Protein AF-A0A9Q4NT47-F1 (afdb_monomer)

InterPro domains:
  IPR013783 Immunoglobulin-like fold [G3DSA:2.60.40.10] (252-330)
  IPR053180 Calcium-binding acidic-repeat protein [PTHR37467] (27-105)
  IPR059100 Bacterial TSP3 repeat [PF18884] (40-61)
  IPR059100 Bacterial TSP3 repeat [PF18884] (62-75)
  IPR059100 Bacterial TSP3 repeat [PF18884] (92-105)
  IPR059100 Bacterial TSP3 repeat [PF18884] (122-141)
  IPR059100 Bacterial TSP3 repeat [PF18884] (144-165)
  IPR059100 Bacterial TSP3 repeat [PF18884] (166-179)
  IPR059100 Bacterial TSP3 repeat [PF18884] (196-209)
  IPR059100 Bacterial TSP3 repeat [PF18884] (226-247)

Foldseek 3Di:
DDKDWDWDWDADPVRDIDTDTDIDDDDDPDDPPDDPPQDQACPLQDGPVRCVVLVADSNAQQRCPLQRGPNCQVQLVLFPPPSHHARSNDQQRCPLPRGQNCQQCPADPVRHDDHAGSNAQQRCPLPRGPSVCVVLVARSNDQQRCPLQHGPVRCVVLVARSNDQQRCPLQRGPNCQVQLVLFPPPSHHARSNDQQRLPLQHGQSCQSQPAAPVRHDDHAGSQAQQRCQLQAGCSRCVVVVHRSNDRDPDPPQDPDWWAWDAAAWQDQKTKTFDNHAQWKKWKQFPPRDIDIDGQHRSRIDMDTDPPPGTQDFQTWIWMGTPSGHIDIHTHHFDVVVLVVVCVVPVVVVVLPPPPPPPDPDPPPPCPVVVVVVSVVSVVVSQVVCVVVVNDDPVVVVVVVVVVVVVVVVPPDDPDDPDPPPVPVVVVVVVVVSVVVRDDDDDDDDQFAPWDADPVGDTDRDDPDDDDDDDDDDDDDDDDDDDDDD

Radius of gyration: 39.23 Å; Cα contacts (8 Å, |Δi|>4): 744; chains: 1; bounding box: 94×110×92 Å

Mean predicted aligned error: 20.28 Å

Structure (mmCIF, N/CA/C/O backbone):
data_AF-A0A9Q4NT47-F1
#
_entry.id   AF-A0A9Q4NT47-F1
#
loop_
_atom_site.group_PDB
_atom_site.id
_atom_site.type_symbol
_atom_site.label_atom_id
_atom_site.label_alt_id
_atom_site.label_comp_id
_atom_site.label_asym_id
_atom_site.label_entity_id
_atom_site.label_seq_id
_atom_site.pdbx_PDB_ins_code
_atom_site.Cartn_x
_atom_site.Cartn_y
_atom_site.Cartn_z
_atom_site.occupancy
_atom_site.B_iso_or_equiv
_atom_site.auth_seq_id
_atom_site.auth_comp_id
_atom_site.auth_asym_id
_atom_site.auth_atom_id
_atom_site.pdbx_PDB_model_num
ATOM 1 N N . GLY A 1 1 ? 31.609 18.457 -28.559 1.00 58.25 1 GLY A N 1
ATOM 2 C CA . GLY A 1 1 ? 30.985 19.735 -28.958 1.00 58.25 1 GLY A CA 1
ATOM 3 C C . GLY A 1 1 ? 31.671 20.943 -28.345 1.00 58.25 1 GLY A C 1
ATOM 4 O O . GLY A 1 1 ? 31.365 22.064 -28.744 1.00 58.25 1 GLY A O 1
ATOM 5 N N . ASP A 1 2 ? 32.593 20.735 -27.404 1.00 60.47 2 ASP A N 1
ATOM 6 C CA . ASP A 1 2 ? 33.252 21.826 -26.700 1.00 60.47 2 ASP A CA 1
ATOM 7 C C . ASP A 1 2 ? 34.264 22.527 -27.604 1.00 60.47 2 ASP A C 1
ATOM 9 O O . ASP A 1 2 ? 35.017 21.897 -28.353 1.00 60.47 2 ASP A O 1
ATOM 13 N N . LYS A 1 3 ? 34.256 23.859 -27.556 1.00 70.69 3 LYS A N 1
ATOM 14 C CA . LYS A 1 3 ? 35.175 24.709 -28.314 1.00 70.69 3 LYS A CA 1
ATOM 15 C C . LYS A 1 3 ? 36.234 25.245 -27.369 1.00 70.69 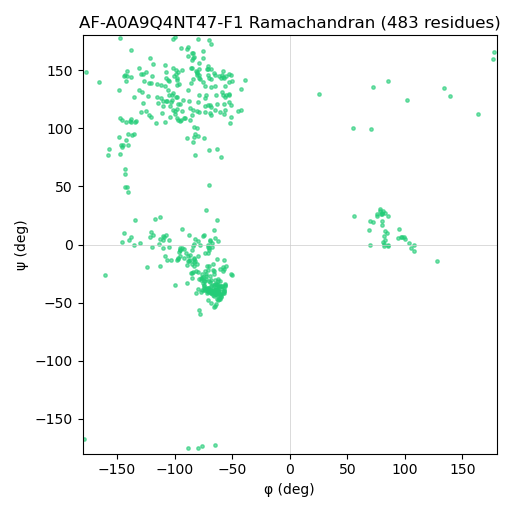3 LYS A C 1
ATOM 17 O O . LYS A 1 3 ? 35.914 25.964 -26.426 1.00 70.69 3 LYS A O 1
ATOM 22 N N . ILE A 1 4 ? 37.488 24.919 -27.647 1.00 76.88 4 ILE A N 1
ATOM 23 C CA . ILE A 1 4 ? 38.639 25.410 -26.895 1.00 76.88 4 ILE A CA 1
ATOM 24 C C . ILE A 1 4 ? 39.342 26.446 -27.765 1.00 76.88 4 ILE A C 1
ATOM 26 O O . ILE A 1 4 ? 39.732 26.163 -28.897 1.00 76.88 4 ILE A O 1
ATOM 30 N N . THR A 1 5 ? 39.504 27.656 -27.241 1.00 74.94 5 THR A N 1
ATOM 31 C CA . THR A 1 5 ? 40.255 28.714 -27.919 1.00 74.94 5 THR A CA 1
ATOM 32 C C . THR A 1 5 ? 41.674 28.740 -27.377 1.00 74.94 5 THR A C 1
ATOM 34 O O . THR A 1 5 ? 41.875 28.927 -26.177 1.00 74.94 5 THR A O 1
ATOM 37 N N . VAL A 1 6 ? 42.655 28.546 -28.257 1.00 79.94 6 VAL A N 1
ATOM 38 C CA . VAL A 1 6 ? 44.076 28.553 -27.902 1.00 79.94 6 VAL A CA 1
ATOM 39 C C . VAL A 1 6 ? 44.754 29.745 -28.584 1.00 79.94 6 VAL A C 1
ATOM 41 O O . VAL A 1 6 ? 44.715 29.828 -29.815 1.00 79.94 6 VAL A O 1
ATOM 44 N N . PRO A 1 7 ? 45.384 30.660 -27.829 1.00 80.12 7 PRO A N 1
ATOM 45 C CA . PRO A 1 7 ? 46.147 31.755 -28.414 1.00 80.12 7 PRO A CA 1
ATOM 46 C C . PRO A 1 7 ? 47.462 31.228 -29.001 1.00 80.12 7 PRO A C 1
ATOM 48 O O . PRO A 1 7 ? 48.228 30.542 -28.320 1.00 80.12 7 PRO A O 1
ATOM 51 N N . VAL A 1 8 ? 47.741 31.563 -30.261 1.00 83.81 8 VAL A N 1
ATOM 52 C CA . VAL A 1 8 ? 48.961 31.166 -30.977 1.00 83.81 8 VAL A CA 1
ATOM 53 C C . VAL A 1 8 ? 49.700 32.406 -31.475 1.00 83.81 8 VAL A C 1
ATOM 55 O O . VAL A 1 8 ? 49.129 33.247 -32.164 1.00 83.81 8 VAL A O 1
ATOM 58 N N . GLU A 1 9 ? 50.993 32.508 -31.160 1.00 85.38 9 GLU A N 1
ATOM 59 C CA . GLU A 1 9 ? 51.861 33.584 -31.651 1.00 85.38 9 GLU A CA 1
ATOM 60 C C . GLU A 1 9 ? 52.425 33.221 -33.037 1.00 85.38 9 GLU A C 1
ATOM 62 O O . GLU A 1 9 ? 53.247 32.312 -33.180 1.00 85.38 9 GLU A O 1
ATOM 67 N N . VAL A 1 10 ? 52.002 33.938 -34.075 1.00 84.69 10 VAL A N 1
ATOM 68 C CA . VAL A 1 10 ? 52.492 33.794 -35.450 1.00 84.69 10 VAL A CA 1
ATOM 69 C C . VAL A 1 10 ? 53.638 34.773 -35.673 1.00 84.69 10 VAL A C 1
ATOM 71 O O . VAL A 1 10 ? 53.476 35.976 -35.495 1.00 84.69 10 VAL A O 1
ATOM 74 N N . THR A 1 11 ? 54.802 34.272 -36.093 1.00 87.50 11 THR A N 1
ATOM 75 C CA . THR A 1 11 ? 55.945 35.116 -36.481 1.00 87.50 11 THR A CA 1
ATOM 76 C C . THR A 1 11 ? 56.058 35.183 -38.003 1.00 87.50 11 THR A C 1
ATOM 78 O O . THR A 1 11 ? 56.198 34.152 -38.663 1.00 87.50 11 THR A O 1
ATOM 81 N N . TYR A 1 12 ? 56.027 36.388 -38.563 1.00 87.69 12 TYR A N 1
ATOM 82 C CA . TYR A 1 12 ? 56.151 36.633 -39.997 1.00 87.69 12 TYR A CA 1
ATOM 83 C C . TYR A 1 12 ? 57.622 36.663 -40.451 1.00 87.69 12 TYR A C 1
ATOM 85 O O . TYR A 1 12 ? 58.525 36.867 -39.635 1.00 87.69 12 TYR A O 1
ATOM 93 N N . PRO A 1 13 ? 57.903 36.493 -41.759 1.00 82.75 13 PRO A N 1
ATOM 94 C CA . PRO A 1 13 ? 59.273 36.469 -42.283 1.00 82.75 13 PRO A CA 1
ATOM 95 C C . PRO A 1 13 ? 60.085 37.751 -42.042 1.00 82.75 13 PRO A C 1
ATOM 97 O O . PRO A 1 13 ? 61.312 37.711 -42.083 1.00 82.75 13 PRO A O 1
ATOM 100 N N . ASP A 1 14 ? 59.419 38.882 -41.799 1.00 87.38 14 ASP A N 1
ATOM 101 C CA . ASP A 1 14 ? 60.052 40.158 -41.443 1.00 87.38 14 ASP A CA 1
ATOM 102 C C . ASP A 1 14 ? 60.380 40.281 -39.940 1.00 87.38 14 ASP A C 1
ATOM 104 O O . ASP A 1 14 ? 60.937 41.289 -39.505 1.00 87.38 14 ASP A O 1
ATOM 108 N N . GLY A 1 15 ? 60.071 39.244 -39.155 1.00 80.44 15 GLY A N 1
ATOM 109 C CA . GLY A 1 15 ? 60.302 39.169 -37.716 1.00 80.44 15 GLY A CA 1
ATOM 110 C C . GLY A 1 15 ? 59.194 39.782 -36.861 1.00 80.44 15 GLY A C 1
ATOM 111 O O . GLY A 1 15 ? 59.309 39.751 -35.634 1.00 80.44 15 GLY A O 1
ATOM 112 N N . SER A 1 16 ? 58.132 40.328 -37.461 1.00 84.50 16 SER A N 1
ATOM 113 C CA . SER A 1 16 ? 56.957 40.784 -36.715 1.00 84.50 16 SER A CA 1
ATOM 114 C C . SER A 1 16 ? 56.162 39.598 -36.156 1.00 84.50 16 SER A C 1
ATOM 116 O O . SER A 1 16 ? 56.195 38.497 -36.705 1.00 84.50 16 SER A O 1
ATOM 118 N N . LYS A 1 17 ? 55.482 39.808 -35.026 1.00 87.88 17 LYS A N 1
ATOM 119 C CA . LYS A 1 17 ? 54.726 38.777 -34.307 1.00 87.88 17 LYS A CA 1
ATOM 120 C C . LYS A 1 17 ? 53.300 39.237 -34.066 1.00 87.88 17 LYS A C 1
ATOM 122 O O . LYS A 1 17 ? 53.099 40.405 -33.738 1.00 87.88 17 LYS A O 1
ATOM 127 N N . ASP A 1 18 ? 52.350 38.323 -34.197 1.00 86.88 18 ASP A N 1
ATOM 128 C CA . ASP A 1 18 ? 50.934 38.573 -33.941 1.00 86.88 18 ASP A CA 1
ATOM 129 C C . ASP A 1 18 ? 50.310 37.406 -33.173 1.00 86.88 18 ASP A C 1
ATOM 131 O O . ASP A 1 18 ? 50.683 36.256 -33.395 1.00 86.88 18 ASP A O 1
ATOM 135 N N . ASN A 1 19 ? 49.380 37.694 -32.267 1.00 82.88 19 ASN A N 1
ATOM 136 C CA . ASN A 1 19 ? 48.700 36.669 -31.477 1.00 82.88 19 ASN A CA 1
ATOM 137 C C . ASN A 1 19 ? 47.318 36.423 -32.068 1.00 82.88 19 ASN A C 1
ATOM 139 O O . ASN A 1 19 ? 46.469 37.312 -32.067 1.00 82.88 19 ASN A O 1
ATOM 143 N N . VAL A 1 20 ? 47.104 35.207 -32.562 1.00 82.25 20 VAL A N 1
ATOM 144 C CA . VAL A 1 20 ? 45.854 34.793 -33.192 1.00 82.25 20 VAL A CA 1
ATOM 145 C C . VAL A 1 20 ? 45.207 33.711 -32.345 1.00 82.25 20 VAL A C 1
ATOM 147 O O . VAL A 1 20 ? 45.820 32.688 -32.044 1.00 82.25 20 VAL A O 1
ATOM 150 N N . ASP A 1 21 ? 43.949 33.932 -31.988 1.00 82.31 21 ASP A N 1
ATOM 151 C CA . ASP A 1 21 ? 43.139 32.950 -31.283 1.00 82.31 21 ASP A CA 1
ATOM 152 C C . ASP A 1 21 ? 42.633 31.897 -32.271 1.00 82.31 21 ASP A C 1
ATOM 154 O O . ASP A 1 21 ? 41.848 32.188 -33.178 1.00 82.31 21 ASP A O 1
ATOM 158 N N . VAL A 1 22 ? 43.094 30.658 -32.104 1.00 77.94 22 VAL A N 1
ATOM 159 C CA . VAL A 1 22 ? 42.648 29.517 -32.904 1.00 77.94 22 VAL A CA 1
ATOM 160 C C . VAL A 1 22 ? 41.589 28.766 -32.112 1.00 77.94 22 VAL A C 1
ATOM 162 O O . VAL A 1 22 ? 41.858 28.220 -31.042 1.00 77.94 22 VAL A O 1
ATOM 165 N N . THR A 1 23 ? 40.367 28.729 -32.638 1.00 73.31 23 THR A N 1
ATOM 166 C CA . THR A 1 23 ? 39.289 27.924 -32.061 1.00 73.31 23 THR A CA 1
ATOM 167 C C . THR A 1 23 ? 39.390 26.491 -32.569 1.00 73.31 23 THR A C 1
ATOM 169 O O . THR A 1 23 ? 39.205 26.230 -33.758 1.00 73.31 23 THR A O 1
ATOM 172 N N . VAL A 1 24 ? 39.651 25.558 -31.659 1.00 73.38 24 VAL A N 1
ATOM 173 C CA . VAL A 1 24 ? 39.616 24.117 -31.905 1.00 73.38 24 VAL A CA 1
ATOM 174 C C . VAL A 1 24 ? 38.275 23.590 -31.412 1.00 73.38 24 VAL A C 1
ATOM 176 O O . VAL A 1 24 ? 37.884 23.836 -30.272 1.00 73.38 24 VAL A O 1
ATOM 179 N N . THR A 1 25 ? 37.552 22.883 -32.274 1.00 71.19 25 THR A N 1
ATOM 180 C CA . THR A 1 25 ? 36.321 22.191 -31.876 1.00 71.19 25 THR A CA 1
ATOM 181 C C . THR A 1 25 ? 36.682 20.749 -31.554 1.00 71.19 25 THR A C 1
ATOM 183 O O . THR A 1 25 ? 37.231 20.058 -32.408 1.00 71.19 25 THR A O 1
ATOM 186 N N . VAL A 1 26 ? 36.406 20.308 -30.327 1.00 68.31 26 VAL A N 1
ATOM 187 C CA . VAL A 1 26 ? 36.518 18.898 -29.947 1.00 68.31 26 VAL A CA 1
ATOM 188 C C . VAL A 1 26 ? 35.220 18.224 -30.371 1.00 68.31 26 VAL A C 1
ATOM 190 O O . VAL A 1 26 ? 34.163 18.395 -29.747 1.00 68.31 26 VAL A O 1
ATOM 193 N N . GLU A 1 27 ? 35.270 17.517 -31.492 1.00 62.72 27 GLU A N 1
ATOM 194 C CA . GLU A 1 27 ? 34.188 16.623 -31.894 1.00 62.72 27 GLU A CA 1
ATOM 195 C C . GLU A 1 27 ? 34.180 15.408 -30.953 1.00 62.72 27 GLU A C 1
ATOM 197 O O . GLU A 1 27 ? 35.232 15.007 -30.449 1.00 62.72 27 GLU A O 1
ATOM 202 N N . LYS A 1 28 ? 32.988 14.861 -30.647 1.00 61.75 28 LYS A N 1
ATOM 203 C CA . LYS A 1 28 ? 32.903 13.547 -29.981 1.00 61.75 28 LYS A CA 1
ATOM 204 C C . LYS A 1 28 ? 33.732 12.565 -30.825 1.00 61.75 28 LYS A C 1
ATOM 206 O O . LYS A 1 28 ? 33.767 12.776 -32.039 1.00 61.75 28 LYS A O 1
ATOM 211 N N . PRO A 1 29 ? 34.402 11.554 -30.239 1.00 51.38 29 PRO A N 1
ATOM 212 C CA . PRO A 1 29 ? 35.061 10.537 -31.046 1.00 51.38 29 PRO A CA 1
ATOM 213 C C . PRO A 1 29 ? 34.036 10.014 -32.047 1.00 51.38 29 PRO A C 1
ATOM 215 O O . PRO A 1 29 ? 33.030 9.421 -31.672 1.00 51.38 29 PRO A O 1
ATOM 218 N N . VAL A 1 30 ? 34.247 10.354 -33.315 1.00 50.94 30 VAL A N 1
ATOM 219 C CA . VAL A 1 30 ? 33.563 9.688 -34.406 1.00 50.94 30 VAL A CA 1
ATOM 220 C C . VAL A 1 30 ? 34.174 8.303 -34.378 1.00 50.94 30 VAL A C 1
ATOM 222 O O . VAL A 1 30 ? 35.401 8.180 -34.489 1.00 50.94 30 VAL A O 1
ATOM 225 N N . THR A 1 31 ? 33.342 7.293 -34.146 1.00 54.16 31 THR A N 1
ATOM 226 C CA . THR A 1 31 ? 33.699 5.912 -34.449 1.00 54.16 31 THR A CA 1
ATOM 227 C C . THR A 1 31 ? 34.395 5.903 -35.815 1.00 54.16 31 THR A C 1
ATOM 229 O O . THR A 1 31 ? 33.984 6.646 -36.722 1.00 54.16 31 THR A O 1
ATOM 232 N N . PRO A 1 32 ? 35.533 5.198 -35.957 1.00 51.28 32 PRO A N 1
ATOM 233 C CA . PRO A 1 32 ? 36.212 5.119 -37.242 1.00 51.28 32 PRO A CA 1
ATOM 234 C C . PRO A 1 32 ? 35.197 4.696 -38.316 1.00 51.28 32 PRO A C 1
ATOM 236 O O . PRO A 1 32 ? 34.259 3.965 -38.008 1.00 51.28 32 PRO A O 1
ATOM 239 N N . PRO A 1 33 ? 35.323 5.195 -39.558 1.00 47.72 33 PRO A N 1
ATOM 240 C CA . PRO A 1 33 ? 34.386 4.849 -40.616 1.00 47.72 33 PRO A CA 1
ATOM 241 C C . PRO A 1 33 ? 34.356 3.327 -40.754 1.00 47.72 33 PRO A C 1
ATOM 243 O O . PRO A 1 33 ? 35.387 2.747 -41.090 1.00 47.72 33 PRO A O 1
ATOM 246 N N . VAL A 1 34 ? 33.190 2.737 -40.465 1.00 48.22 34 VAL A N 1
ATOM 247 C CA . VAL A 1 34 ? 32.900 1.299 -40.543 1.00 48.22 34 VAL A CA 1
ATOM 248 C C . VAL A 1 34 ? 33.527 0.747 -41.818 1.00 48.22 34 VAL A C 1
ATOM 250 O O . VAL A 1 34 ? 33.197 1.185 -42.931 1.00 48.22 34 VAL A O 1
ATOM 253 N N . GLU A 1 35 ? 34.500 -0.153 -41.665 1.00 49.06 35 GLU A N 1
ATOM 254 C CA . GLU A 1 35 ? 34.997 -0.896 -42.811 1.00 49.06 35 GLU A CA 1
ATOM 255 C C . GLU A 1 35 ? 33.833 -1.773 -43.309 1.00 49.06 35 GLU A C 1
ATOM 257 O O . GLU A 1 35 ? 33.120 -2.362 -42.507 1.00 49.06 35 GLU A O 1
ATOM 262 N N . PRO A 1 36 ? 33.574 -1.877 -44.624 1.00 53.31 36 PRO A N 1
ATOM 263 C CA . PRO A 1 36 ? 32.365 -2.521 -45.155 1.00 53.31 36 PRO A CA 1
ATOM 264 C C . PRO A 1 36 ? 32.352 -4.065 -45.028 1.00 53.31 36 PRO A C 1
ATOM 266 O O . PRO A 1 36 ? 31.783 -4.738 -45.885 1.00 53.31 36 PRO A O 1
ATOM 269 N N . ASN A 1 37 ? 33.012 -4.623 -44.010 1.00 55.97 37 ASN A N 1
ATOM 270 C CA . ASN A 1 37 ? 33.208 -6.051 -43.765 1.00 55.97 37 ASN A CA 1
ATOM 271 C C . ASN A 1 37 ? 33.034 -6.467 -42.293 1.00 55.97 37 ASN A C 1
ATOM 273 O O . ASN A 1 37 ? 33.308 -7.634 -41.999 1.00 55.97 37 ASN A O 1
ATOM 277 N N . ASP A 1 38 ? 32.604 -5.580 -41.395 1.00 71.75 38 ASP A N 1
ATOM 278 C CA . ASP A 1 38 ? 32.327 -5.992 -40.020 1.00 71.75 38 ASP A CA 1
ATOM 279 C C . ASP A 1 38 ? 31.087 -6.891 -40.043 1.00 71.75 38 ASP A C 1
ATOM 281 O O . ASP A 1 38 ? 30.012 -6.513 -40.513 1.00 71.75 38 ASP A O 1
ATOM 285 N N . LYS A 1 39 ? 31.313 -8.165 -39.721 1.00 89.94 39 LYS A N 1
ATOM 286 C CA . LYS A 1 39 ? 30.289 -9.202 -39.749 1.00 89.94 39 LYS A CA 1
ATOM 287 C C . LYS A 1 39 ? 29.378 -8.954 -38.553 1.00 89.94 39 LYS A C 1
ATOM 289 O O . LYS A 1 39 ? 29.886 -8.845 -37.452 1.00 89.94 39 LYS A O 1
ATOM 294 N N . ASP A 1 40 ? 28.091 -8.854 -38.827 1.00 94.12 40 ASP A N 1
ATOM 295 C CA . ASP A 1 40 ? 26.990 -8.804 -37.870 1.00 94.12 40 ASP A CA 1
ATOM 296 C C . ASP A 1 40 ? 26.123 -10.014 -38.239 1.00 94.12 40 ASP A C 1
ATOM 298 O O . ASP A 1 40 ? 25.640 -10.141 -39.377 1.00 94.12 40 ASP A O 1
ATOM 302 N N . SER A 1 41 ? 26.137 -11.017 -37.374 1.00 95.38 41 SER A N 1
ATOM 303 C CA . SER A 1 41 ? 25.703 -12.372 -37.710 1.00 95.38 41 SER A CA 1
ATOM 304 C C . SER A 1 41 ? 24.222 -12.619 -37.479 1.00 95.38 41 SER A C 1
ATOM 306 O O . SER A 1 41 ? 23.631 -13.409 -38.227 1.00 95.38 41 SER A O 1
ATOM 308 N N . ASP A 1 42 ? 23.633 -11.981 -36.479 1.00 95.81 42 ASP A N 1
ATOM 309 C CA . ASP A 1 42 ? 22.216 -12.057 -36.125 1.00 95.81 42 ASP A CA 1
ATOM 310 C C . ASP A 1 42 ? 21.428 -10.794 -36.494 1.00 95.81 42 ASP A C 1
ATOM 312 O O . ASP A 1 42 ? 20.205 -10.883 -36.646 1.00 95.81 42 ASP A O 1
ATOM 316 N N . GLY A 1 43 ? 22.102 -9.691 -36.817 1.00 95.12 43 GLY A N 1
ATOM 317 C CA . GLY A 1 43 ? 21.499 -8.499 -37.396 1.00 95.12 43 GLY A CA 1
ATOM 318 C C . GLY A 1 43 ? 20.866 -7.570 -36.370 1.00 95.12 43 GLY A C 1
ATOM 319 O O . GLY A 1 43 ? 19.895 -6.894 -36.729 1.00 95.12 43 GLY A O 1
ATOM 320 N N . ASP A 1 44 ? 21.345 -7.575 -35.129 1.00 94.12 44 ASP A N 1
ATOM 321 C CA . ASP A 1 44 ? 20.831 -6.748 -34.033 1.00 94.12 44 ASP A CA 1
ATOM 322 C C . ASP A 1 44 ? 21.404 -5.316 -34.027 1.00 94.12 44 ASP A C 1
ATOM 324 O O . ASP A 1 44 ? 20.857 -4.418 -33.394 1.00 94.12 44 ASP A O 1
ATOM 328 N N . GLY A 1 45 ? 22.451 -5.068 -34.820 1.00 93.88 45 GLY A N 1
ATOM 329 C CA . GLY A 1 45 ? 23.107 -3.769 -34.935 1.00 93.88 45 GLY A CA 1
ATOM 330 C C . GLY A 1 45 ? 24.463 -3.670 -34.236 1.00 93.88 45 GLY A C 1
ATOM 331 O O . GLY A 1 45 ? 25.117 -2.632 -34.393 1.00 93.88 45 GLY A O 1
ATOM 332 N N . LEU A 1 46 ? 24.911 -4.720 -33.544 1.00 94.62 46 LEU A N 1
ATOM 333 C CA . LEU A 1 46 ? 26.279 -4.894 -33.067 1.00 94.62 46 LEU A CA 1
ATOM 334 C C . LEU A 1 46 ? 27.077 -5.771 -34.039 1.00 94.62 46 LEU A C 1
ATOM 336 O O . LEU A 1 46 ? 26.565 -6.638 -34.739 1.00 94.62 46 LEU A O 1
ATOM 340 N N . THR A 1 47 ? 28.377 -5.518 -34.143 1.00 96.06 47 THR A N 1
ATOM 341 C CA . THR A 1 47 ? 29.275 -6.386 -34.917 1.00 96.06 47 THR A CA 1
ATOM 342 C C . THR A 1 47 ? 29.762 -7.561 -34.067 1.00 96.06 47 THR A C 1
ATOM 344 O O . THR A 1 47 ? 30.015 -7.391 -32.877 1.00 96.06 47 THR A O 1
ATOM 347 N N . ASP A 1 48 ? 30.082 -8.702 -34.694 1.00 94.69 48 ASP A N 1
ATOM 348 C CA . ASP A 1 48 ? 30.654 -9.894 -34.037 1.00 94.69 48 ASP A CA 1
ATOM 349 C C . ASP A 1 48 ? 31.886 -9.563 -33.150 1.00 94.69 48 ASP A C 1
ATOM 351 O O . ASP A 1 48 ? 32.265 -10.334 -32.261 1.00 94.69 48 ASP A O 1
ATOM 355 N N . GLU A 1 49 ? 32.611 -8.475 -33.458 1.00 94.00 49 GLU A N 1
ATOM 356 C CA . GLU A 1 49 ? 33.749 -7.994 -32.664 1.00 94.00 49 GLU A CA 1
ATOM 357 C C . GLU A 1 49 ? 33.308 -7.160 -31.452 1.00 94.00 49 GLU A C 1
ATOM 359 O O . GLU A 1 49 ? 33.857 -7.379 -30.372 1.00 94.00 49 GLU A O 1
ATOM 364 N N . GLU A 1 50 ? 32.319 -6.272 -31.603 1.00 95.44 50 GLU A N 1
ATOM 365 C CA . GLU A 1 50 ? 31.717 -5.502 -30.502 1.00 95.44 50 GLU A CA 1
ATOM 366 C C . GLU A 1 50 ? 31.032 -6.422 -29.492 1.00 95.44 50 GLU A C 1
ATOM 368 O O . GLU A 1 50 ? 31.307 -6.331 -28.296 1.00 95.44 50 GLU A O 1
ATOM 373 N N . GLU A 1 51 ? 30.236 -7.374 -29.967 1.00 97.12 51 GLU A N 1
ATOM 374 C CA . GLU A 1 51 ? 29.555 -8.360 -29.126 1.00 97.12 51 GLU A CA 1
ATOM 375 C C . GLU A 1 51 ? 30.545 -9.175 -28.297 1.00 97.12 51 GLU A C 1
ATOM 377 O O . GLU A 1 51 ? 30.398 -9.377 -27.094 1.00 97.12 51 GLU A O 1
ATOM 382 N N . LYS A 1 52 ? 31.663 -9.567 -28.908 1.00 94.81 52 LYS A N 1
ATOM 383 C CA . LYS A 1 52 ? 32.734 -10.265 -28.201 1.00 94.81 52 LYS A CA 1
ATOM 384 C C . LYS A 1 52 ? 33.409 -9.399 -27.128 1.00 94.81 52 LYS A C 1
ATOM 386 O O . LYS A 1 52 ? 33.938 -9.959 -26.162 1.00 94.81 52 LYS A O 1
ATOM 391 N N . GLU A 1 53 ? 33.478 -8.079 -27.307 1.00 95.69 53 GLU A N 1
ATOM 392 C CA . GLU A 1 53 ? 33.992 -7.154 -26.287 1.00 95.69 53 GLU A CA 1
ATOM 393 C C . GLU A 1 53 ? 32.993 -6.945 -25.143 1.00 95.69 53 GLU A C 1
ATOM 395 O O . GLU A 1 53 ? 33.421 -6.868 -23.988 1.00 95.69 53 GLU A O 1
ATOM 400 N N . LEU A 1 54 ? 31.697 -6.901 -25.458 1.00 94.88 54 LEU A N 1
ATOM 401 C CA . LEU A 1 54 ? 30.598 -6.757 -24.500 1.00 94.88 54 LEU A CA 1
ATOM 402 C C . LEU A 1 54 ? 30.309 -8.057 -23.738 1.00 94.88 54 LEU A C 1
ATOM 404 O O . LEU A 1 54 ? 29.953 -8.013 -22.567 1.00 94.88 54 LEU A O 1
ATOM 408 N N . GLY A 1 55 ? 30.579 -9.208 -24.353 1.00 96.31 55 GLY A N 1
ATOM 409 C CA . GLY A 1 55 ? 30.314 -10.536 -23.804 1.00 96.31 55 GLY A CA 1
ATOM 410 C C . GLY A 1 55 ? 29.006 -11.167 -24.285 1.00 96.31 55 GLY A C 1
ATOM 411 O O . GLY A 1 55 ? 28.678 -12.246 -23.789 1.00 96.31 55 GLY A O 1
ATOM 412 N N . THR A 1 56 ? 28.313 -10.532 -25.231 1.00 97.62 56 THR A N 1
ATOM 413 C CA . THR A 1 56 ? 27.093 -11.037 -25.870 1.00 97.62 56 THR A CA 1
ATOM 414 C C . THR A 1 56 ? 27.400 -12.150 -26.884 1.00 97.62 56 THR A C 1
ATOM 416 O O . THR A 1 56 ? 28.576 -12.424 -27.173 1.00 97.62 56 THR A O 1
ATOM 419 N N . ASP A 1 57 ? 26.389 -12.900 -27.344 1.00 97.31 57 ASP A N 1
ATOM 420 C CA . ASP A 1 57 ? 26.565 -14.007 -28.301 1.00 97.31 57 ASP A CA 1
ATOM 421 C C . ASP A 1 57 ? 26.358 -13.540 -29.751 1.00 97.31 57 ASP A C 1
ATOM 423 O O . ASP A 1 57 ? 25.207 -13.358 -30.125 1.00 97.31 57 ASP A O 1
ATOM 427 N N . PRO A 1 58 ? 27.409 -13.565 -30.611 1.00 97.06 58 PRO A N 1
ATOM 428 C CA . PRO A 1 58 ? 27.347 -13.178 -32.026 1.00 97.06 58 PRO A CA 1
ATOM 429 C C . PRO A 1 58 ? 26.452 -13.994 -32.945 1.00 97.06 58 PRO A C 1
ATOM 431 O O . PRO A 1 58 ? 26.760 -14.155 -34.120 1.00 97.06 58 PRO A O 1
ATOM 434 N N . ASN A 1 59 ? 25.471 -14.722 -32.445 1.00 97.12 59 ASN A N 1
ATOM 435 C CA . ASN A 1 59 ? 24.468 -15.404 -33.257 1.00 97.12 59 ASN A CA 1
ATOM 436 C C . ASN A 1 59 ? 23.101 -15.387 -32.564 1.00 97.12 59 ASN A C 1
ATOM 438 O O . ASN A 1 59 ? 22.212 -16.145 -32.980 1.00 97.12 59 ASN A O 1
ATOM 442 N N . ASN A 1 60 ? 22.962 -14.619 -31.489 1.00 97.81 60 ASN A N 1
ATOM 443 C CA . ASN A 1 60 ? 21.759 -14.481 -30.711 1.00 97.81 60 ASN A CA 1
ATOM 444 C C . ASN A 1 60 ? 21.508 -12.989 -30.455 1.00 97.81 60 ASN A C 1
ATOM 446 O O . ASN A 1 60 ? 22.147 -12.436 -29.573 1.00 97.81 60 ASN A O 1
ATOM 450 N N . PRO A 1 61 ? 20.518 -12.383 -31.129 1.00 97.56 61 PRO A N 1
ATOM 451 C CA . PRO A 1 61 ? 20.315 -10.940 -31.073 1.00 97.56 61 PRO A CA 1
ATOM 452 C C . PRO A 1 61 ? 19.806 -10.434 -29.713 1.00 97.56 61 PRO A C 1
ATOM 454 O O . PRO A 1 61 ? 19.550 -9.254 -29.594 1.00 97.56 61 PRO A O 1
ATOM 457 N N . ASP A 1 62 ? 19.531 -11.311 -28.750 1.00 98.12 62 ASP A N 1
ATOM 458 C CA . ASP A 1 62 ? 18.946 -11.019 -27.432 1.00 98.12 62 ASP A CA 1
ATOM 459 C C . ASP A 1 62 ? 19.579 -12.021 -26.455 1.00 98.12 62 ASP A C 1
ATOM 461 O O . ASP A 1 62 ? 19.135 -13.175 -26.325 1.00 98.12 62 ASP A O 1
ATOM 465 N N . THR A 1 63 ? 20.748 -11.660 -25.928 1.00 98.19 63 THR A N 1
ATOM 466 C CA . THR A 1 63 ? 21.658 -12.575 -25.236 1.00 98.19 63 THR A CA 1
ATOM 467 C C . THR A 1 63 ? 21.088 -13.060 -23.908 1.00 98.19 63 THR A C 1
ATOM 469 O O . THR A 1 63 ? 21.239 -14.248 -23.581 1.00 98.19 63 THR A O 1
ATOM 472 N N . ASP A 1 64 ? 20.446 -12.186 -23.144 1.00 97.44 64 ASP A N 1
ATOM 473 C CA . ASP A 1 64 ? 19.869 -12.519 -21.845 1.00 97.44 64 ASP A CA 1
ATOM 474 C C . ASP A 1 64 ? 18.395 -12.960 -21.908 1.00 97.44 64 ASP A C 1
ATOM 476 O O . ASP A 1 64 ? 17.907 -13.614 -20.974 1.00 97.44 64 ASP A O 1
ATOM 480 N N . GLY A 1 65 ? 17.743 -12.776 -23.056 1.00 97.69 65 GLY A N 1
ATOM 481 C CA . GLY A 1 65 ? 16.423 -13.306 -23.366 1.00 97.69 65 GLY A CA 1
ATOM 482 C C . GLY A 1 65 ? 15.286 -12.499 -22.752 1.00 97.69 65 GLY A C 1
ATOM 483 O O . GLY A 1 65 ? 14.233 -13.088 -22.461 1.00 97.69 65 GLY A O 1
ATOM 484 N N . ASP A 1 66 ? 15.494 -11.212 -22.500 1.00 96.88 66 ASP A N 1
ATOM 485 C CA . ASP A 1 66 ? 14.540 -10.329 -21.840 1.00 96.88 66 ASP A CA 1
ATOM 486 C C . ASP A 1 66 ? 13.502 -9.722 -22.815 1.00 96.88 66 ASP A C 1
ATOM 488 O O . ASP A 1 66 ? 12.408 -9.321 -22.397 1.00 96.88 66 ASP A O 1
ATOM 492 N N . GLY A 1 67 ? 13.787 -9.768 -24.123 1.00 95.62 67 GLY A N 1
ATOM 493 C CA . GLY A 1 67 ? 12.941 -9.277 -25.209 1.00 95.62 67 GLY A CA 1
ATOM 494 C C . GLY A 1 67 ? 13.370 -7.945 -25.840 1.00 95.62 67 GLY A C 1
ATOM 495 O O . GLY A 1 67 ? 12.673 -7.478 -26.757 1.00 95.62 67 GLY A O 1
ATOM 496 N N . ILE A 1 68 ? 14.469 -7.342 -25.393 1.00 96.56 68 ILE A N 1
ATOM 497 C CA . ILE A 1 68 ? 15.215 -6.273 -26.064 1.00 96.56 68 ILE A CA 1
ATOM 498 C C . ILE A 1 68 ? 16.416 -6.922 -26.776 1.00 96.56 68 ILE A C 1
ATOM 500 O O . ILE A 1 68 ? 16.838 -8.011 -26.423 1.00 96.56 68 ILE A O 1
ATOM 504 N N . ASN A 1 69 ? 16.874 -6.350 -27.894 1.00 97.25 69 ASN A N 1
ATOM 505 C CA . ASN A 1 69 ? 18.059 -6.886 -28.574 1.00 97.25 69 ASN A CA 1
ATOM 506 C C . ASN A 1 69 ? 19.326 -6.171 -28.103 1.00 97.25 69 ASN A C 1
ATOM 508 O O . ASN A 1 69 ? 19.256 -4.974 -27.815 1.00 97.25 69 ASN A O 1
ATOM 512 N N . ASP A 1 70 ? 20.466 -6.865 -28.109 1.00 98.00 70 ASP A N 1
ATOM 513 C CA . ASP A 1 70 ? 21.699 -6.375 -27.483 1.00 98.00 70 ASP A CA 1
ATOM 514 C C . ASP A 1 70 ? 22.115 -5.001 -28.055 1.00 98.00 70 ASP A C 1
ATOM 516 O O . ASP A 1 70 ? 22.540 -4.094 -27.330 1.00 98.00 70 ASP A O 1
ATOM 520 N N . GLY A 1 71 ? 21.942 -4.795 -29.365 1.00 96.25 71 GLY A N 1
ATOM 521 C CA . GLY A 1 71 ? 22.143 -3.500 -30.021 1.00 96.25 71 GLY A CA 1
ATOM 522 C C . GLY A 1 71 ? 21.241 -2.367 -29.511 1.00 96.25 71 GLY A C 1
ATOM 523 O O . GLY A 1 71 ? 21.724 -1.259 -29.238 1.00 96.25 71 GLY A O 1
ATOM 524 N N . ASP A 1 72 ? 19.941 -2.613 -29.364 1.00 96.38 72 ASP A N 1
ATOM 525 C CA . ASP A 1 72 ? 18.964 -1.657 -28.827 1.00 96.38 72 ASP A CA 1
ATOM 526 C C . ASP A 1 72 ? 19.243 -1.338 -27.349 1.00 96.38 72 ASP A C 1
ATOM 528 O O . ASP A 1 72 ? 19.069 -0.191 -26.925 1.00 96.38 72 ASP A O 1
ATOM 532 N N . GLU A 1 73 ? 19.724 -2.306 -26.573 1.00 97.06 73 GLU A N 1
ATOM 533 C CA . GLU A 1 73 ? 20.117 -2.116 -25.175 1.00 97.06 73 GLU A CA 1
ATOM 534 C C . GLU A 1 73 ? 21.361 -1.244 -25.048 1.00 97.06 73 GLU A C 1
ATOM 536 O O . GLU A 1 73 ? 21.343 -0.224 -24.360 1.00 97.06 73 GLU A O 1
ATOM 541 N N . VAL A 1 74 ? 22.426 -1.557 -25.792 1.00 96.56 74 VAL A N 1
ATOM 542 C CA . VAL A 1 74 ? 23.690 -0.800 -25.766 1.00 96.56 74 VAL A CA 1
ATOM 543 C C . VAL A 1 74 ? 23.499 0.646 -26.227 1.00 96.56 74 VAL A C 1
ATOM 545 O O . VAL A 1 74 ? 24.158 1.569 -25.729 1.00 96.56 74 VAL A O 1
ATOM 548 N N . THR A 1 75 ? 22.621 0.866 -27.205 1.00 94.25 75 THR A N 1
ATOM 549 C CA . THR A 1 75 ? 22.323 2.206 -27.727 1.00 94.25 75 THR A CA 1
ATOM 550 C C . THR A 1 75 ? 21.320 2.974 -26.867 1.00 94.25 75 THR A C 1
ATOM 552 O O . THR A 1 75 ? 21.327 4.209 -26.908 1.00 94.25 75 THR A O 1
ATOM 555 N N . GLY A 1 76 ? 20.507 2.268 -26.075 1.00 91.31 76 GLY A N 1
ATOM 556 C CA . GLY A 1 76 ? 19.359 2.802 -25.344 1.00 91.31 76 GLY A CA 1
ATOM 557 C C . GLY A 1 76 ? 18.096 2.957 -26.197 1.00 91.31 76 GLY A C 1
ATOM 558 O O . GLY A 1 76 ? 17.084 3.428 -25.683 1.00 91.31 76 GLY A O 1
ATOM 559 N N . ASP A 1 77 ? 18.112 2.566 -27.476 1.00 89.81 77 ASP A N 1
ATOM 560 C CA . ASP A 1 77 ? 16.935 2.630 -28.355 1.00 89.81 77 ASP A CA 1
ATOM 561 C C . ASP A 1 77 ? 15.816 1.663 -27.900 1.00 89.81 77 ASP A C 1
ATOM 563 O O . ASP A 1 77 ? 14.631 1.910 -28.164 1.00 89.81 77 ASP A O 1
ATOM 567 N N . GLY A 1 78 ? 16.169 0.610 -27.151 1.00 83.56 78 GLY A N 1
ATOM 568 C CA . GLY A 1 78 ? 15.235 -0.318 -26.506 1.00 83.56 78 GLY A CA 1
ATOM 569 C C . GLY A 1 78 ? 14.461 0.296 -25.334 1.00 83.56 78 GLY A C 1
ATOM 570 O O . GLY A 1 78 ? 13.280 -0.013 -25.134 1.00 83.56 78 GLY A O 1
ATOM 571 N N . ASN A 1 79 ? 15.077 1.247 -24.623 1.00 89.00 79 ASN A N 1
ATOM 572 C CA . ASN A 1 79 ? 14.472 1.955 -23.501 1.00 89.00 79 ASN A CA 1
ATOM 573 C C . ASN A 1 79 ? 13.592 3.115 -23.995 1.00 89.00 79 ASN A C 1
ATOM 575 O O . ASN A 1 79 ? 14.031 4.246 -24.219 1.00 89.00 79 ASN A O 1
ATOM 579 N N . LYS A 1 80 ? 12.290 2.845 -24.129 1.00 80.31 80 LYS A N 1
ATOM 580 C CA . LYS A 1 80 ? 11.302 3.845 -24.570 1.00 80.31 80 LYS A CA 1
ATOM 581 C C . LYS A 1 80 ? 10.958 4.898 -23.507 1.00 80.31 80 LYS A C 1
ATOM 583 O O . LYS A 1 80 ? 10.215 5.827 -23.837 1.00 80.31 80 LYS A O 1
ATOM 588 N N . PHE A 1 81 ? 11.443 4.753 -22.274 1.00 82.81 81 PHE A N 1
ATOM 589 C CA . PHE A 1 81 ? 11.172 5.672 -21.172 1.00 82.81 81 PHE A CA 1
ATOM 590 C C . PHE A 1 81 ? 12.034 6.935 -21.290 1.00 82.81 81 PHE A C 1
ATOM 592 O O . PHE A 1 81 ? 11.504 8.036 -21.469 1.00 82.81 81 PHE A O 1
ATOM 599 N N . ASP A 1 82 ? 13.363 6.785 -21.283 1.00 83.00 82 ASP A N 1
ATOM 600 C CA . ASP A 1 82 ? 14.298 7.916 -21.353 1.00 83.00 82 ASP A CA 1
ATOM 601 C C . ASP A 1 82 ? 15.479 7.741 -22.327 1.00 83.00 82 ASP A C 1
ATOM 603 O O . ASP A 1 82 ? 16.272 8.676 -22.507 1.00 83.00 82 ASP A O 1
ATOM 607 N N . GLY A 1 83 ? 15.559 6.595 -23.010 1.00 87.81 83 GLY A N 1
ATOM 608 C CA . GLY A 1 83 ? 16.613 6.282 -23.971 1.00 87.81 83 GLY A CA 1
ATOM 609 C C . GLY A 1 83 ? 17.976 6.004 -23.337 1.00 87.81 83 GLY A C 1
ATOM 610 O O . GLY A 1 83 ? 19.000 6.166 -24.010 1.00 87.81 83 GLY A O 1
ATOM 611 N N . LYS A 1 84 ? 18.035 5.678 -22.040 1.00 92.94 84 LYS A N 1
ATOM 612 C CA . LYS A 1 84 ? 19.267 5.193 -21.414 1.00 92.94 84 LYS A CA 1
ATOM 613 C C . LYS A 1 84 ? 19.505 3.714 -21.747 1.00 92.94 84 LYS A C 1
ATOM 615 O O . LYS A 1 84 ? 18.543 2.953 -21.784 1.00 92.94 84 LYS A O 1
ATOM 620 N N . PRO A 1 85 ? 20.773 3.314 -21.944 1.00 95.69 85 PRO A N 1
ATOM 621 C CA . PRO A 1 85 ? 21.134 1.912 -22.123 1.00 95.69 85 PRO A CA 1
ATOM 622 C C . PRO A 1 85 ? 20.745 1.024 -20.937 1.00 95.69 85 PRO A C 1
ATOM 624 O O . PRO A 1 85 ? 20.855 1.482 -19.800 1.00 95.69 85 PRO A O 1
ATOM 627 N N . THR A 1 86 ? 20.374 -0.222 -21.223 1.00 96.88 86 THR A N 1
ATOM 628 C CA . THR A 1 86 ? 20.262 -1.349 -20.275 1.00 96.88 86 THR A CA 1
ATOM 629 C C . THR A 1 86 ? 21.488 -2.270 -20.399 1.00 96.88 86 THR A C 1
ATOM 631 O O . THR A 1 86 ? 22.408 -1.970 -21.175 1.00 96.88 86 THR A O 1
ATOM 634 N N . ASP A 1 87 ? 21.590 -3.318 -19.577 1.00 97.19 87 ASP A N 1
ATOM 635 C CA . ASP A 1 87 ? 22.699 -4.282 -19.615 1.00 97.19 87 ASP A CA 1
ATOM 636 C C . ASP A 1 87 ? 22.319 -5.550 -20.407 1.00 97.19 87 ASP A C 1
ATOM 638 O O . ASP A 1 87 ? 21.641 -6.398 -19.843 1.00 97.19 87 ASP A O 1
ATOM 642 N N . PRO A 1 88 ? 22.872 -5.776 -21.620 1.00 97.56 88 PRO A N 1
ATOM 643 C CA . PRO A 1 88 ? 22.480 -6.888 -22.503 1.00 97.56 88 PRO A CA 1
ATOM 644 C C . PRO A 1 88 ? 22.878 -8.293 -22.024 1.00 97.56 88 PRO A C 1
ATOM 646 O O . PRO A 1 88 ? 22.789 -9.293 -22.741 1.00 97.56 88 PRO A O 1
ATOM 649 N N . LEU A 1 89 ? 23.454 -8.387 -20.828 1.00 98.00 89 LEU A N 1
ATOM 650 C CA . LEU A 1 89 ? 23.791 -9.645 -20.165 1.00 98.00 89 LEU A CA 1
ATOM 651 C C . LEU A 1 89 ? 22.970 -9.872 -18.895 1.00 98.00 89 LEU A C 1
ATOM 653 O O . LEU A 1 89 ? 23.213 -10.863 -18.187 1.00 98.00 89 LEU A O 1
ATOM 657 N N . ASN A 1 90 ? 22.075 -8.950 -18.563 1.00 98.06 90 ASN A N 1
ATOM 658 C CA . ASN A 1 90 ? 21.312 -8.948 -17.339 1.00 98.06 90 ASN A CA 1
ATOM 659 C C . ASN A 1 90 ? 19.858 -8.565 -17.637 1.00 98.06 90 ASN A C 1
ATOM 661 O O . ASN A 1 90 ? 19.568 -7.378 -17.732 1.00 98.06 90 ASN A O 1
ATOM 665 N N . PRO A 1 91 ? 18.931 -9.536 -17.607 1.00 98.00 91 PRO A N 1
ATOM 666 C CA . PRO A 1 91 ? 17.575 -9.318 -18.096 1.00 98.00 91 PRO A CA 1
ATOM 667 C C . PRO A 1 91 ? 16.733 -8.393 -17.207 1.00 98.00 91 PRO A C 1
ATOM 669 O O . PRO A 1 91 ? 15.557 -8.244 -17.482 1.00 98.00 91 PRO A O 1
ATOM 672 N N . ASP A 1 92 ? 17.273 -7.889 -16.097 1.00 98.12 92 ASP A N 1
ATOM 673 C CA . ASP A 1 92 ? 16.626 -7.058 -15.070 1.00 98.12 92 ASP A CA 1
ATOM 674 C C . ASP A 1 92 ? 17.698 -6.079 -14.554 1.00 98.12 92 ASP A C 1
ATOM 676 O O . ASP A 1 92 ? 18.465 -6.382 -13.625 1.00 98.12 92 ASP A O 1
ATOM 680 N N . THR A 1 93 ? 17.870 -4.969 -15.273 1.00 97.50 93 THR A N 1
ATOM 681 C CA . THR A 1 93 ? 18.992 -4.031 -15.149 1.00 97.50 93 THR A CA 1
ATOM 682 C C . THR A 1 93 ? 19.029 -3.351 -13.784 1.00 97.50 93 THR A C 1
ATOM 684 O O . THR A 1 93 ? 20.118 -3.165 -13.220 1.00 97.50 93 THR A O 1
ATOM 687 N N . ASP A 1 94 ? 17.879 -2.990 -13.222 1.00 97.06 94 ASP A N 1
ATOM 688 C CA . ASP A 1 94 ? 17.794 -2.309 -11.931 1.00 97.06 94 ASP A CA 1
ATOM 689 C C . ASP A 1 94 ? 17.524 -3.236 -10.732 1.00 97.06 94 ASP A C 1
ATOM 691 O O . ASP A 1 94 ? 17.797 -2.854 -9.583 1.00 97.06 94 ASP A O 1
ATOM 695 N N . GLY A 1 95 ? 17.153 -4.489 -10.992 1.00 97.88 95 GLY A N 1
ATOM 696 C CA . GLY A 1 95 ? 17.037 -5.553 -10.006 1.00 97.88 95 GLY A CA 1
ATOM 697 C C . GLY A 1 95 ? 15.749 -5.505 -9.192 1.00 97.88 95 GLY A C 1
ATOM 698 O O . GLY A 1 95 ? 15.765 -5.960 -8.038 1.00 97.88 95 GLY A O 1
ATOM 699 N N . ASP A 1 96 ? 14.673 -4.935 -9.729 1.00 97.12 96 ASP A N 1
ATOM 700 C CA . ASP A 1 96 ? 13.374 -4.830 -9.064 1.00 97.12 96 ASP A CA 1
ATOM 701 C C . ASP A 1 96 ? 12.511 -6.107 -9.196 1.00 97.12 96 ASP A C 1
ATOM 703 O O . ASP A 1 96 ? 11.551 -6.315 -8.445 1.00 97.12 96 ASP A O 1
ATOM 707 N N . GLY A 1 97 ? 12.913 -7.033 -10.072 1.00 96.88 97 GLY A N 1
ATOM 708 C CA . GLY A 1 97 ? 12.229 -8.298 -10.330 1.00 96.88 97 GLY A CA 1
ATOM 709 C C . GLY A 1 97 ? 11.299 -8.297 -11.547 1.00 96.88 97 GLY A C 1
ATOM 710 O O . GLY A 1 97 ? 10.602 -9.303 -11.763 1.00 96.88 97 GLY A O 1
ATOM 711 N N . ILE A 1 98 ? 11.273 -7.226 -12.336 1.00 97.25 98 ILE A N 1
ATOM 712 C CA . ILE A 1 98 ? 10.711 -7.154 -13.684 1.00 97.25 98 ILE A CA 1
ATOM 713 C C . ILE A 1 98 ? 11.877 -7.136 -14.679 1.00 97.25 98 ILE A C 1
ATOM 715 O O . ILE A 1 98 ? 12.919 -6.564 -14.424 1.00 97.25 98 ILE A O 1
ATOM 719 N N . ASN A 1 99 ? 11.733 -7.836 -15.804 1.00 97.38 99 ASN A N 1
ATOM 720 C CA . ASN A 1 99 ? 12.737 -7.783 -16.860 1.00 97.38 99 ASN A CA 1
ATOM 721 C C . ASN A 1 99 ? 12.576 -6.536 -17.738 1.00 97.38 99 ASN A C 1
ATOM 723 O O . ASN A 1 99 ? 11.434 -6.169 -18.042 1.00 97.38 99 ASN A O 1
ATOM 727 N N . ASP A 1 100 ? 13.676 -5.972 -18.240 1.00 97.69 100 ASP A N 1
ATOM 728 C CA . ASP A 1 100 ? 13.676 -4.667 -18.922 1.00 97.69 100 ASP A CA 1
ATOM 729 C C . ASP A 1 100 ? 12.703 -4.656 -20.114 1.00 97.69 100 ASP A C 1
ATOM 731 O O . ASP A 1 100 ? 11.908 -3.728 -20.321 1.00 97.69 100 ASP A O 1
ATOM 735 N N . GLY A 1 101 ? 12.679 -5.747 -20.881 1.00 95.88 101 GLY A N 1
ATOM 736 C CA . GLY A 1 101 ? 11.744 -5.967 -21.977 1.00 95.88 101 GLY A CA 1
ATOM 737 C C . GLY A 1 101 ? 10.264 -5.976 -21.566 1.00 95.88 101 GLY A C 1
ATOM 738 O O . GLY A 1 101 ? 9.422 -5.484 -22.332 1.00 95.88 101 GLY A O 1
ATOM 739 N N . ASP A 1 102 ? 9.906 -6.491 -20.385 1.00 96.06 102 ASP A N 1
ATOM 740 C CA . ASP A 1 102 ? 8.531 -6.429 -19.863 1.00 96.06 102 ASP A CA 1
ATOM 741 C C . ASP A 1 102 ? 8.163 -5.004 -19.447 1.00 96.06 102 ASP A C 1
ATOM 743 O O . ASP A 1 102 ? 7.025 -4.581 -19.674 1.00 96.06 102 ASP A O 1
ATOM 747 N N . GLU A 1 103 ? 9.104 -4.258 -18.877 1.00 96.31 103 GLU A N 1
ATOM 748 C CA . GLU A 1 103 ? 8.909 -2.881 -18.428 1.00 96.31 103 GLU A CA 1
ATOM 749 C C . GLU A 1 103 ? 8.640 -1.936 -19.591 1.00 96.31 103 GLU A C 1
ATOM 751 O O . GLU A 1 103 ? 7.582 -1.301 -19.666 1.00 96.31 103 GLU A O 1
ATOM 756 N N . VAL A 1 104 ? 9.522 -1.921 -20.594 1.00 94.69 104 VAL A N 1
ATOM 757 C CA . VAL A 1 104 ? 9.387 -1.031 -21.762 1.00 94.69 104 VAL A CA 1
ATOM 758 C C . VAL A 1 104 ? 8.178 -1.378 -22.637 1.00 94.69 104 VAL A C 1
ATOM 760 O O . VAL A 1 104 ? 7.753 -0.575 -23.482 1.00 94.69 104 VAL A O 1
ATOM 763 N N . ASN A 1 105 ? 7.622 -2.582 -22.475 1.00 92.94 105 ASN A N 1
ATOM 764 C CA . ASN A 1 105 ? 6.428 -3.054 -23.172 1.00 92.94 105 ASN A CA 1
ATOM 765 C C . ASN A 1 105 ? 5.192 -3.171 -22.262 1.00 92.94 105 ASN A C 1
ATOM 767 O O . ASN A 1 105 ? 4.139 -3.626 -22.742 1.00 92.94 105 ASN A O 1
ATOM 771 N N . ARG A 1 106 ? 5.277 -2.721 -21.001 1.00 92.56 106 ARG A N 1
ATOM 772 C CA . ARG A 1 106 ? 4.177 -2.742 -20.033 1.00 92.56 106 ARG A CA 1
ATOM 773 C C . ARG A 1 106 ? 2.967 -1.984 -20.571 1.00 92.56 106 ARG A C 1
ATOM 775 O O . ARG A 1 106 ? 3.058 -0.965 -21.269 1.00 92.56 106 ARG A O 1
ATOM 782 N N . LYS A 1 107 ? 1.791 -2.517 -20.248 1.00 92.56 107 LYS A N 1
ATOM 783 C CA . LYS A 1 107 ? 0.497 -1.922 -20.579 1.00 92.56 107 LYS A CA 1
ATOM 784 C C . LYS A 1 107 ? -0.382 -1.848 -19.349 1.00 92.56 107 LYS A C 1
ATOM 786 O O . LYS A 1 107 ? -0.343 -2.746 -18.511 1.00 92.56 107 LYS A O 1
ATOM 791 N N . ASP A 1 108 ? -1.208 -0.814 -19.297 1.00 89.12 108 ASP A N 1
ATOM 792 C CA . ASP A 1 108 ? -2.259 -0.695 -18.296 1.00 89.12 108 ASP A CA 1
ATOM 793 C C . ASP A 1 108 ? -3.396 -1.715 -18.538 1.00 89.12 108 ASP A C 1
ATOM 795 O O . ASP A 1 108 ? -3.435 -2.451 -19.534 1.00 89.12 108 ASP A O 1
ATOM 799 N N . LYS A 1 109 ? -4.367 -1.737 -17.620 1.00 86.88 109 LYS A N 1
ATOM 800 C CA . LYS A 1 109 ? -5.578 -2.576 -17.692 1.00 86.88 109 LYS A CA 1
ATOM 801 C C . LYS A 1 109 ? -6.436 -2.346 -18.945 1.00 86.88 109 LYS A C 1
ATOM 803 O O . LYS A 1 109 ? -7.188 -3.238 -19.342 1.00 86.88 109 LYS A O 1
ATOM 808 N N . ASP A 1 110 ? -6.317 -1.178 -19.569 1.00 90.31 110 ASP A N 1
ATOM 809 C CA . ASP A 1 110 ? -7.034 -0.793 -20.784 1.00 90.31 110 ASP A CA 1
ATOM 810 C C . ASP A 1 110 ? -6.234 -1.124 -22.063 1.00 90.31 110 ASP A C 1
ATOM 812 O O . ASP A 1 110 ? -6.743 -0.996 -23.183 1.00 90.31 110 ASP A O 1
ATOM 816 N N . GLY A 1 111 ? -5.003 -1.622 -21.912 1.00 91.81 111 GLY A N 1
ATOM 817 C CA . GLY A 1 111 ? -4.094 -1.993 -22.989 1.00 91.81 111 GLY A CA 1
ATOM 818 C C . GLY A 1 111 ? -3.301 -0.824 -23.577 1.00 91.81 111 GLY A C 1
ATOM 819 O O . GLY A 1 111 ? -2.686 -1.002 -24.637 1.00 91.81 111 GLY A O 1
ATOM 820 N N . ASN A 1 112 ? -3.308 0.351 -22.941 1.00 92.62 112 ASN A N 1
ATOM 821 C CA . ASN A 1 112 ? -2.473 1.480 -23.345 1.00 92.62 112 ASN A CA 1
ATOM 822 C C . ASN A 1 112 ? -1.033 1.284 -22.847 1.00 92.62 112 ASN A C 1
ATOM 824 O O . ASN A 1 112 ? -0.833 0.643 -21.818 1.00 92.62 112 ASN A O 1
ATOM 828 N N . PRO A 1 113 ? -0.025 1.826 -23.555 1.00 91.94 113 PRO A N 1
ATOM 829 C CA . PRO A 1 113 ? 1.355 1.809 -23.080 1.00 91.94 113 PRO A CA 1
ATOM 830 C C . PRO A 1 113 ? 1.480 2.499 -21.719 1.00 91.94 113 PRO A C 1
ATOM 832 O O . PRO A 1 113 ? 1.044 3.641 -21.576 1.00 91.94 113 PRO A O 1
ATOM 835 N N . ALA A 1 114 ? 2.096 1.808 -20.767 1.00 92.31 114 ALA A N 1
ATOM 836 C CA . ALA A 1 114 ? 2.357 2.291 -19.416 1.00 92.31 114 ALA A CA 1
ATOM 837 C C . ALA A 1 114 ? 3.736 1.778 -18.948 1.00 92.31 114 ALA A C 1
ATOM 839 O O . ALA A 1 114 ? 3.787 0.978 -18.014 1.00 92.31 114 ALA A O 1
ATOM 840 N N . PRO A 1 115 ? 4.829 2.136 -19.650 1.00 93.75 115 PRO A N 1
ATOM 841 C CA . PRO A 1 115 ? 6.160 1.619 -19.344 1.00 93.75 115 PRO A CA 1
ATOM 842 C C . PRO A 1 115 ? 6.683 2.146 -18.005 1.00 93.75 115 PRO A C 1
ATOM 844 O O . PRO A 1 115 ? 6.453 3.318 -17.697 1.00 93.75 115 PRO A O 1
ATOM 847 N N . THR A 1 116 ? 7.384 1.289 -17.268 1.00 95.31 116 THR A N 1
ATOM 848 C CA . THR A 1 116 ? 8.279 1.657 -16.157 1.00 95.31 116 THR A CA 1
ATOM 849 C C . THR A 1 116 ? 9.695 1.915 -16.691 1.00 95.31 116 THR A C 1
ATOM 851 O O . THR A 1 116 ? 9.943 1.717 -17.890 1.00 95.31 116 THR A O 1
ATOM 854 N N . ASP A 1 117 ? 10.575 2.487 -15.870 1.00 95.81 117 ASP A N 1
ATOM 855 C CA . ASP A 1 117 ? 11.964 2.778 -16.239 1.00 95.81 117 ASP A CA 1
ATOM 856 C C . ASP A 1 117 ? 12.879 1.609 -15.845 1.00 95.81 117 ASP A C 1
ATOM 858 O O . ASP A 1 117 ? 13.220 1.527 -14.673 1.00 95.81 117 ASP A O 1
ATOM 862 N N . PRO A 1 118 ? 13.408 0.815 -16.800 1.00 96.88 118 PRO A N 1
ATOM 863 C CA . PRO A 1 118 ? 14.230 -0.367 -16.494 1.00 96.88 118 PRO A CA 1
ATOM 864 C C . PRO A 1 118 ? 15.599 -0.069 -15.867 1.00 96.88 118 PRO A C 1
ATOM 866 O O . PRO A 1 118 ? 16.446 -0.936 -15.673 1.00 96.88 118 PRO A O 1
ATOM 869 N N . ASN A 1 119 ? 15.900 1.209 -15.642 1.00 96.62 119 ASN A N 1
ATOM 870 C CA . ASN A 1 119 ? 17.103 1.659 -14.954 1.00 96.62 119 ASN A CA 1
ATOM 871 C C . ASN A 1 119 ? 16.797 2.259 -13.574 1.00 96.62 119 ASN A C 1
ATOM 873 O O . ASN A 1 119 ? 17.685 2.879 -12.965 1.00 96.62 119 ASN A O 1
ATOM 877 N N . ASN A 1 120 ? 15.556 2.169 -13.109 1.00 97.06 120 ASN A N 1
ATOM 878 C CA . ASN A 1 120 ? 15.101 2.767 -11.874 1.00 97.06 120 ASN A CA 1
ATOM 879 C C . ASN A 1 120 ? 14.039 1.878 -11.212 1.00 97.06 120 ASN A C 1
ATOM 881 O O . ASN A 1 120 ? 12.878 1.963 -11.596 1.00 97.06 120 ASN A O 1
ATOM 885 N N . PRO A 1 121 ? 14.387 1.191 -10.109 1.00 97.75 121 PRO A N 1
ATOM 886 C CA . PRO A 1 121 ? 13.541 0.141 -9.554 1.00 97.75 121 PRO A CA 1
ATOM 887 C C . PRO A 1 121 ? 12.245 0.663 -8.917 1.00 97.75 121 PRO A C 1
ATOM 889 O O . PRO A 1 121 ? 11.478 -0.128 -8.405 1.00 97.75 121 PRO A O 1
ATOM 892 N N . ASP A 1 122 ? 12.049 1.979 -8.835 1.00 97.88 122 ASP A N 1
ATOM 893 C CA . ASP A 1 122 ? 10.897 2.666 -8.233 1.00 97.88 122 ASP A CA 1
ATOM 894 C C . ASP A 1 122 ? 10.573 3.866 -9.137 1.00 97.88 122 ASP A C 1
ATOM 896 O O . ASP A 1 122 ? 11.134 4.966 -8.992 1.00 97.88 122 ASP A O 1
ATOM 900 N N . THR A 1 123 ? 9.774 3.619 -10.176 1.00 96.69 123 THR A N 1
ATOM 901 C CA . THR A 1 123 ? 9.551 4.543 -11.292 1.00 96.69 123 THR A CA 1
ATOM 902 C C . THR A 1 123 ? 8.872 5.830 -10.842 1.00 96.69 123 THR A C 1
ATOM 904 O O . THR A 1 123 ? 9.232 6.918 -11.318 1.00 96.69 123 THR A O 1
ATOM 907 N N . ASP A 1 124 ? 7.905 5.754 -9.933 1.00 96.56 124 ASP A N 1
ATOM 908 C CA . ASP A 1 124 ? 7.200 6.939 -9.454 1.00 96.56 124 ASP A CA 1
ATOM 909 C C . ASP A 1 124 ? 7.866 7.596 -8.231 1.00 96.56 124 ASP A C 1
ATOM 911 O O . ASP A 1 124 ? 7.667 8.799 -7.987 1.00 96.56 124 ASP A O 1
ATOM 915 N N . GLY A 1 125 ? 8.741 6.879 -7.526 1.00 97.56 125 GLY A N 1
ATOM 916 C CA . GLY A 1 125 ? 9.552 7.344 -6.412 1.00 97.56 125 GLY A CA 1
ATOM 917 C C . GLY A 1 125 ? 8.794 7.436 -5.089 1.00 97.56 125 GLY A C 1
ATOM 918 O O . GLY A 1 125 ? 9.028 8.413 -4.356 1.00 97.56 125 GLY A O 1
ATOM 919 N N . ASP A 1 126 ? 7.787 6.603 -4.840 1.00 96.94 126 ASP A N 1
ATOM 920 C CA . ASP A 1 126 ? 7.032 6.569 -3.580 1.00 96.94 126 ASP A CA 1
ATOM 921 C C . ASP A 1 126 ? 7.723 5.741 -2.477 1.00 96.94 126 ASP A C 1
ATOM 923 O O . ASP A 1 126 ? 7.493 5.986 -1.290 1.00 96.94 126 ASP A O 1
ATOM 927 N N . GLY A 1 127 ? 8.669 4.872 -2.844 1.00 96.19 127 GLY A N 1
ATOM 928 C CA . GLY A 1 127 ? 9.411 4.003 -1.935 1.00 96.19 127 GLY A CA 1
ATOM 929 C C . GLY A 1 127 ? 9.047 2.516 -2.013 1.00 96.19 127 GLY A C 1
ATOM 930 O O . GLY A 1 127 ? 9.665 1.724 -1.287 1.00 96.19 127 GLY A O 1
ATOM 931 N N . VAL A 1 128 ? 8.101 2.120 -2.864 1.00 96.69 128 VAL A N 1
ATOM 932 C CA . VAL A 1 128 ? 7.866 0.738 -3.298 1.00 96.69 128 VAL A CA 1
ATOM 933 C C . VAL A 1 128 ? 8.546 0.531 -4.655 1.00 96.69 128 VAL A C 1
ATOM 935 O O . VAL A 1 128 ? 8.652 1.453 -5.443 1.00 96.69 128 VAL A O 1
ATOM 938 N N . ASN A 1 129 ? 9.106 -0.657 -4.896 1.00 97.56 129 ASN A N 1
ATOM 939 C CA . ASN A 1 129 ? 9.694 -0.956 -6.203 1.00 97.56 129 ASN A CA 1
ATOM 940 C C . ASN A 1 129 ? 8.637 -1.483 -7.184 1.00 97.56 129 ASN A C 1
ATOM 942 O O . ASN A 1 129 ? 7.692 -2.150 -6.744 1.00 97.56 129 ASN A O 1
ATOM 946 N N . ASP A 1 130 ? 8.825 -1.261 -8.487 1.00 97.50 130 ASP A N 1
ATOM 947 C CA . ASP A 1 130 ? 7.786 -1.522 -9.490 1.00 97.50 130 ASP A CA 1
ATOM 948 C C . ASP A 1 130 ? 7.399 -3.013 -9.534 1.00 97.50 130 ASP A C 1
ATOM 950 O O . ASP A 1 130 ? 6.227 -3.380 -9.713 1.00 97.50 130 ASP A O 1
ATOM 954 N N . GLY A 1 131 ? 8.370 -3.902 -9.317 1.00 96.69 131 GLY A N 1
ATOM 955 C CA . GLY A 1 131 ? 8.178 -5.343 -9.165 1.00 96.69 131 GLY A CA 1
ATOM 956 C C . GLY A 1 131 ? 7.275 -5.737 -7.993 1.00 96.69 131 GLY A C 1
ATOM 957 O O . GLY A 1 131 ? 6.380 -6.584 -8.150 1.00 96.69 131 GLY A O 1
ATOM 958 N N . ASP A 1 132 ? 7.466 -5.134 -6.821 1.00 96.50 132 ASP A N 1
ATOM 959 C CA . ASP A 1 132 ? 6.621 -5.341 -5.646 1.00 96.50 132 ASP A CA 1
ATOM 960 C C . ASP A 1 132 ? 5.229 -4.752 -5.861 1.00 96.50 132 ASP A C 1
ATOM 962 O O . ASP A 1 132 ? 4.248 -5.415 -5.526 1.00 96.50 132 ASP A O 1
ATOM 966 N N . GLU A 1 133 ? 5.116 -3.586 -6.488 1.00 96.81 133 GLU A N 1
ATOM 967 C CA . GLU A 1 133 ? 3.829 -2.978 -6.833 1.00 96.81 133 GLU A CA 1
ATOM 968 C C . GLU A 1 133 ? 3.024 -3.839 -7.805 1.00 96.81 133 GLU A C 1
ATOM 970 O O . GLU A 1 133 ? 1.868 -4.187 -7.555 1.00 96.81 133 GLU A O 1
ATOM 975 N N . LYS A 1 134 ? 3.664 -4.321 -8.875 1.00 94.19 134 LYS A N 1
ATOM 976 C CA . LYS A 1 134 ? 3.061 -5.271 -9.822 1.00 94.19 134 LYS A CA 1
ATOM 977 C C . LYS A 1 134 ? 2.571 -6.539 -9.121 1.00 94.19 134 LYS A C 1
ATOM 979 O O . LYS A 1 134 ? 1.567 -7.124 -9.544 1.00 94.19 134 LYS A O 1
ATOM 984 N N . LYS A 1 135 ? 3.278 -7.001 -8.086 1.00 93.69 135 LYS A N 1
ATOM 985 C CA . LYS A 1 135 ? 2.893 -8.181 -7.299 1.00 93.69 135 LYS A CA 1
ATOM 986 C C . LYS A 1 135 ? 1.756 -7.890 -6.322 1.00 93.69 135 LYS A C 1
ATOM 988 O O . LYS A 1 135 ? 0.893 -8.757 -6.154 1.00 93.69 135 LYS A O 1
ATOM 993 N N . ASP A 1 136 ? 1.769 -6.723 -5.697 1.00 91.75 136 ASP A N 1
ATOM 994 C CA . ASP A 1 136 ? 0.784 -6.306 -4.702 1.00 91.75 136 ASP A CA 1
ATOM 995 C C . ASP A 1 136 ? -0.496 -5.759 -5.374 1.00 91.75 136 ASP A C 1
ATOM 997 O O . ASP A 1 136 ? -1.560 -5.745 -4.761 1.00 91.75 136 ASP A O 1
ATOM 1001 N N . GLY A 1 137 ? -0.439 -5.466 -6.677 1.00 93.06 137 GLY A N 1
ATOM 1002 C CA . GLY A 1 137 ? -1.570 -5.046 -7.505 1.00 93.06 137 GLY A CA 1
ATOM 1003 C C . GLY A 1 137 ? -1.736 -3.532 -7.620 1.00 93.06 137 GLY A C 1
ATOM 1004 O O . GLY A 1 137 ? -2.711 -3.107 -8.240 1.00 93.06 137 GLY A O 1
ATOM 1005 N N . THR A 1 138 ? -0.793 -2.767 -7.071 1.00 95.56 138 THR A N 1
ATOM 1006 C CA . THR A 1 138 ? -0.734 -1.307 -7.142 1.00 95.56 138 THR A CA 1
ATOM 1007 C C . THR A 1 138 ? -0.168 -0.817 -8.480 1.00 95.56 138 THR A C 1
ATOM 1009 O O . THR A 1 138 ? 0.143 -1.615 -9.382 1.00 95.56 138 THR A O 1
ATOM 1012 N N . ASN A 1 139 ? -0.126 0.501 -8.676 1.00 94.31 139 ASN A N 1
ATOM 1013 C CA . ASN A 1 139 ? 0.278 1.115 -9.929 1.00 94.31 139 ASN A CA 1
ATOM 1014 C C . ASN A 1 139 ? 1.663 1.790 -9.841 1.00 94.31 139 ASN A C 1
ATOM 1016 O O . ASN A 1 139 ? 1.696 2.953 -9.468 1.00 94.31 139 ASN A O 1
ATOM 1020 N N . PRO A 1 140 ? 2.731 1.199 -10.425 1.00 96.00 140 PRO A N 1
ATOM 1021 C CA . PRO A 1 140 ? 4.108 1.744 -10.408 1.00 96.00 140 PRO A CA 1
ATOM 1022 C C . PRO A 1 140 ? 4.350 3.059 -11.156 1.00 96.00 140 PRO A C 1
ATOM 1024 O O . PRO A 1 140 ? 5.470 3.436 -11.489 1.00 96.00 140 PRO A O 1
ATOM 1027 N N . LEU A 1 141 ? 3.281 3.747 -11.544 1.00 95.19 141 LEU A N 1
ATOM 1028 C CA . LEU A 1 141 ? 3.329 5.071 -12.158 1.00 95.19 141 LEU A CA 1
ATOM 1029 C C . LEU A 1 141 ? 2.574 6.116 -11.327 1.00 95.19 141 LEU A C 1
ATOM 1031 O O . LEU A 1 141 ? 2.494 7.277 -11.746 1.00 95.19 141 LEU A O 1
ATOM 1035 N N . GLU A 1 142 ? 1.958 5.711 -10.221 1.00 96.38 142 GLU A N 1
ATOM 1036 C CA . GLU A 1 142 ? 1.104 6.522 -9.369 1.00 96.38 142 GLU A CA 1
ATOM 1037 C C . GLU A 1 142 ? 1.423 6.235 -7.906 1.00 96.38 142 GLU A C 1
ATOM 1039 O O . GLU A 1 142 ? 0.985 5.232 -7.371 1.00 96.38 142 GLU A O 1
ATOM 1044 N N . LYS A 1 143 ? 2.072 7.207 -7.253 1.00 98.12 143 LYS A N 1
ATOM 1045 C CA . LYS A 1 143 ? 2.495 7.103 -5.849 1.00 98.12 143 LYS A CA 1
ATOM 1046 C C . LYS A 1 143 ? 1.408 6.682 -4.863 1.00 98.12 143 LYS A C 1
ATOM 1048 O O . LYS A 1 143 ? 1.738 6.324 -3.749 1.00 98.12 143 LYS A O 1
ATOM 1053 N N . ASP A 1 144 ? 0.159 6.946 -5.212 1.00 97.88 144 ASP A N 1
ATOM 1054 C CA . ASP A 1 144 ? -1.037 6.805 -4.388 1.00 97.88 144 ASP A CA 1
ATOM 1055 C C . ASP A 1 144 ? -2.066 6.133 -5.302 1.00 97.88 144 ASP A C 1
ATOM 1057 O O . ASP A 1 144 ? -2.659 6.777 -6.184 1.00 97.88 144 ASP A O 1
ATOM 1061 N N . SER A 1 145 ? -2.143 4.809 -5.191 1.00 96.31 145 SER A N 1
ATOM 1062 C CA . SER A 1 145 ? -2.837 3.943 -6.141 1.00 96.31 145 SER A CA 1
ATOM 1063 C C . SER A 1 145 ? -4.361 4.043 -6.064 1.00 96.31 145 SER A C 1
ATOM 1065 O O . SER A 1 145 ? -5.045 3.817 -7.075 1.00 96.31 145 SER A O 1
ATOM 1067 N N . ASP A 1 146 ? -4.925 4.397 -4.910 1.00 96.81 146 ASP A N 1
ATOM 1068 C CA . ASP A 1 146 ? -6.370 4.546 -4.722 1.00 96.81 146 ASP A CA 1
ATOM 1069 C C . ASP A 1 146 ? -6.848 6.000 -4.561 1.00 96.81 146 ASP A C 1
ATOM 1071 O O . ASP A 1 146 ? -8.045 6.284 -4.732 1.00 96.81 146 ASP A O 1
ATOM 1075 N N . GLY A 1 147 ? -5.915 6.938 -4.411 1.00 97.50 147 GLY A N 1
ATOM 1076 C CA . GLY A 1 147 ? -6.135 8.376 -4.435 1.00 97.50 147 GLY A CA 1
ATOM 1077 C C . GLY A 1 147 ? -6.669 8.936 -3.123 1.00 97.50 147 GLY A C 1
ATOM 1078 O O . GLY A 1 147 ? -7.401 9.939 -3.162 1.00 97.50 147 GLY A O 1
ATOM 1079 N N . ASP A 1 148 ? -6.385 8.287 -1.999 1.00 97.31 148 ASP A N 1
ATOM 1080 C CA . ASP A 1 148 ? -6.894 8.657 -0.682 1.00 97.31 148 ASP A CA 1
ATOM 1081 C C . ASP A 1 148 ? -6.030 9.706 0.046 1.00 97.31 148 ASP A C 1
ATOM 1083 O O . ASP A 1 148 ? -6.503 10.354 0.989 1.00 97.31 148 ASP A O 1
ATOM 1087 N N . GLY A 1 149 ? -4.816 9.953 -0.458 1.00 96.69 149 GLY A N 1
ATOM 1088 C CA . GLY A 1 149 ? -3.858 10.915 0.071 1.00 96.69 149 GLY A CA 1
ATOM 1089 C C . GLY A 1 149 ? -2.634 10.315 0.769 1.00 96.69 149 GLY A C 1
ATOM 1090 O O . GLY A 1 149 ? -1.751 11.106 1.127 1.00 96.69 149 GLY A O 1
ATOM 1091 N N . LEU A 1 150 ? -2.556 8.996 0.951 1.00 97.62 150 LEU A N 1
ATOM 1092 C CA . LEU A 1 150 ? -1.359 8.266 1.379 1.00 97.62 150 LEU A CA 1
ATOM 1093 C C . LEU A 1 150 ? -0.648 7.657 0.171 1.00 97.62 150 LEU A C 1
ATOM 1095 O O . LEU A 1 150 ? -1.278 7.284 -0.808 1.00 97.62 150 LEU A O 1
ATOM 1099 N N . THR A 1 151 ? 0.683 7.579 0.212 1.00 98.25 151 THR A N 1
ATOM 1100 C CA . THR A 1 151 ? 1.399 6.802 -0.809 1.00 98.25 151 THR A CA 1
ATOM 1101 C C . THR A 1 151 ? 1.340 5.304 -0.518 1.00 98.25 151 THR A C 1
ATOM 1103 O O . THR A 1 151 ? 1.296 4.919 0.651 1.00 98.25 151 THR A O 1
ATOM 1106 N N . ASP A 1 152 ? 1.496 4.449 -1.529 1.00 97.75 152 ASP A N 1
ATOM 1107 C CA . ASP A 1 152 ? 1.462 2.989 -1.354 1.00 97.75 152 ASP A CA 1
ATOM 1108 C C . ASP A 1 152 ? 2.510 2.518 -0.322 1.00 97.75 152 ASP A C 1
ATOM 1110 O O . ASP A 1 152 ? 2.299 1.583 0.465 1.00 97.75 152 ASP A O 1
ATOM 1114 N N . ALA A 1 153 ? 3.668 3.188 -0.279 1.00 96.88 153 ALA A N 1
ATOM 1115 C CA . ALA A 1 153 ? 4.676 2.989 0.761 1.00 96.88 153 ALA A CA 1
ATOM 1116 C C . ALA A 1 153 ? 4.217 3.407 2.177 1.00 96.88 153 ALA A C 1
ATOM 1118 O O . ALA A 1 153 ? 4.535 2.711 3.149 1.00 96.88 153 ALA A O 1
ATOM 1119 N N . GLU A 1 154 ? 3.509 4.533 2.316 1.00 97.62 154 GLU A N 1
ATOM 1120 C CA . GLU A 1 154 ? 2.977 5.035 3.592 1.00 97.62 154 GLU A CA 1
ATOM 1121 C C . GLU A 1 154 ? 1.882 4.104 4.122 1.00 97.62 154 GLU A C 1
ATOM 1123 O O . GLU A 1 154 ? 1.868 3.759 5.305 1.00 97.62 154 GLU A O 1
ATOM 1128 N N . GLU A 1 155 ? 1.028 3.594 3.246 1.00 97.88 155 GLU A N 1
ATOM 1129 C CA . GLU A 1 155 ? -0.022 2.644 3.598 1.00 97.88 155 GLU A CA 1
ATOM 1130 C C . GLU A 1 155 ? 0.529 1.324 4.136 1.00 97.88 155 GLU A C 1
ATOM 1132 O O . GLU A 1 155 ? 0.054 0.800 5.148 1.00 97.88 155 GLU A O 1
ATOM 1137 N N . LYS A 1 156 ? 1.635 0.822 3.568 1.00 93.81 156 LYS A N 1
ATOM 1138 C CA . LYS A 1 156 ? 2.354 -0.331 4.142 1.00 93.81 156 LYS A CA 1
ATOM 1139 C C . LYS A 1 156 ? 2.873 -0.054 5.559 1.00 93.81 156 LYS A C 1
ATOM 1141 O O . LYS A 1 156 ? 2.965 -0.993 6.358 1.00 93.81 156 LYS A O 1
ATOM 1146 N N . GLU A 1 157 ? 3.230 1.190 5.893 1.00 95.12 157 GLU A N 1
ATOM 1147 C CA . GLU A 1 157 ? 3.625 1.587 7.255 1.00 95.12 157 GLU A CA 1
ATOM 1148 C C . GLU A 1 157 ? 2.416 1.661 8.201 1.00 95.12 157 GLU A C 1
ATOM 1150 O O . GLU A 1 157 ? 2.514 1.220 9.354 1.00 95.12 157 GLU A O 1
ATOM 1155 N N . HIS A 1 158 ? 1.282 2.165 7.710 1.00 93.25 158 HIS A N 1
ATOM 1156 C CA . HIS A 1 158 ? 0.038 2.310 8.468 1.00 93.25 158 HIS A CA 1
ATOM 1157 C C . HIS A 1 158 ? -0.780 1.013 8.581 1.00 93.25 158 HIS A C 1
ATOM 1159 O O . HIS A 1 158 ? -1.574 0.871 9.511 1.00 93.25 158 HIS A O 1
ATOM 1165 N N . GLY A 1 159 ? -0.499 0.017 7.740 1.00 95.44 159 GLY A N 1
ATOM 1166 C CA . GLY A 1 159 ? -1.199 -1.266 7.716 1.00 95.44 159 GLY A CA 1
ATOM 1167 C C . GLY A 1 159 ? -2.536 -1.224 6.976 1.00 95.44 159 GLY A C 1
ATOM 1168 O O . GLY A 1 159 ? -3.362 -2.108 7.217 1.00 95.44 159 GLY A O 1
ATOM 1169 N N . THR A 1 160 ? -2.721 -0.223 6.117 1.00 97.50 160 THR A N 1
ATOM 1170 C CA . THR A 1 160 ? -3.882 -0.033 5.241 1.00 97.50 160 THR A CA 1
ATOM 1171 C C . THR A 1 160 ? -3.681 -0.760 3.906 1.00 97.50 160 THR A C 1
ATOM 1173 O O . THR A 1 160 ? -2.618 -1.352 3.673 1.00 97.50 160 THR A O 1
ATOM 1176 N N . ASP A 1 161 ? -4.730 -0.859 3.088 1.00 97.19 161 ASP A N 1
ATOM 1177 C CA . ASP A 1 161 ? -4.704 -1.535 1.784 1.00 97.19 161 ASP A CA 1
ATOM 1178 C C . ASP A 1 161 ? -4.553 -0.515 0.642 1.00 97.19 161 ASP A C 1
ATOM 1180 O O . ASP A 1 161 ? -5.551 0.124 0.329 1.00 97.19 161 ASP A O 1
ATOM 1184 N N . PRO A 1 162 ? -3.411 -0.491 -0.085 1.00 97.50 162 PRO A N 1
ATOM 1185 C CA . PRO A 1 162 ? -3.138 0.490 -1.147 1.00 97.50 162 PRO A CA 1
ATOM 1186 C C . PRO A 1 162 ? -4.044 0.519 -2.370 1.00 97.50 162 PRO A C 1
ATOM 1188 O O . PRO A 1 162 ? -3.787 1.190 -3.365 1.00 97.50 162 PRO A O 1
ATOM 1191 N N . ASN A 1 163 ? -5.076 -0.313 -2.378 1.00 96.56 163 ASN A N 1
ATOM 1192 C CA . ASN A 1 163 ? -6.080 -0.338 -3.431 1.00 96.56 163 ASN A CA 1
ATOM 1193 C C . ASN A 1 163 ? -7.486 -0.066 -2.885 1.00 96.56 163 ASN A C 1
ATOM 1195 O O . ASN A 1 163 ? -8.475 -0.318 -3.593 1.00 96.56 163 ASN A O 1
ATOM 1199 N N . ASN A 1 164 ? -7.600 0.364 -1.632 1.00 97.88 164 ASN A N 1
ATOM 1200 C CA . ASN A 1 164 ? -8.853 0.597 -0.951 1.00 97.88 164 ASN A CA 1
ATOM 1201 C C . ASN A 1 164 ? -8.771 1.840 -0.048 1.00 97.88 164 ASN A C 1
ATOM 1203 O O . ASN A 1 164 ? -8.318 1.716 1.084 1.00 97.88 164 ASN A O 1
ATOM 1207 N N . PRO A 1 165 ? -9.387 2.965 -0.458 1.00 98.19 165 PRO A N 1
ATOM 1208 C CA . PRO A 1 165 ? -9.166 4.265 0.175 1.00 98.19 165 PRO A CA 1
ATOM 1209 C C . PRO A 1 165 ? -9.843 4.412 1.547 1.00 98.19 165 PRO A C 1
ATOM 1211 O O . PRO A 1 165 ? -9.991 5.525 2.015 1.00 98.19 165 PRO A O 1
ATOM 1214 N N . ASP A 1 166 ? -10.400 3.343 2.111 1.00 98.31 166 ASP A N 1
ATOM 1215 C CA . ASP A 1 166 ? -11.154 3.272 3.374 1.00 98.31 166 ASP A CA 1
ATOM 1216 C C . ASP A 1 166 ? -11.052 1.809 3.837 1.00 98.31 166 ASP A C 1
ATOM 1218 O O . ASP A 1 166 ? -11.874 0.945 3.482 1.00 98.31 166 ASP A O 1
ATOM 1222 N N . THR A 1 167 ? -9.937 1.483 4.491 1.00 98.19 167 THR A N 1
ATOM 1223 C CA . THR A 1 167 ? -9.500 0.112 4.776 1.00 98.19 167 THR A CA 1
ATOM 1224 C C . THR A 1 167 ? -10.472 -0.624 5.689 1.00 98.19 167 THR A C 1
ATOM 1226 O O . THR A 1 167 ? -10.738 -1.820 5.488 1.00 98.19 167 THR A O 1
ATOM 1229 N N . ASP A 1 168 ? -11.012 0.052 6.695 1.00 97.44 168 ASP A N 1
ATOM 1230 C CA . ASP A 1 168 ? -11.917 -0.548 7.671 1.00 97.44 168 ASP A CA 1
ATOM 1231 C C . ASP A 1 168 ? -13.411 -0.360 7.348 1.00 97.44 168 ASP A C 1
ATOM 1233 O O . ASP A 1 168 ? -14.255 -1.087 7.897 1.00 97.44 168 ASP A O 1
ATOM 1237 N N . GLY A 1 169 ? -13.732 0.481 6.363 1.00 97.81 169 GLY A N 1
ATOM 1238 C CA . GLY A 1 169 ? -15.058 0.640 5.783 1.00 97.81 169 GLY A CA 1
ATOM 1239 C C . GLY A 1 169 ? -16.003 1.476 6.639 1.00 97.81 169 GLY A C 1
ATOM 1240 O O . GLY A 1 169 ? -17.216 1.211 6.626 1.00 97.81 169 GLY A O 1
ATOM 1241 N N . ASP A 1 170 ? -15.481 2.416 7.417 1.00 97.19 170 ASP A N 1
ATOM 1242 C CA . ASP A 1 170 ? -16.249 3.241 8.344 1.00 97.19 170 ASP A CA 1
ATOM 1243 C C . ASP A 1 170 ? -16.807 4.531 7.706 1.00 97.19 170 ASP A C 1
ATOM 1245 O O . ASP A 1 170 ? -17.766 5.129 8.217 1.00 97.19 170 ASP A O 1
ATOM 1249 N N . GLY A 1 171 ? -16.302 4.890 6.521 1.00 96.06 171 GLY A N 1
ATOM 1250 C CA . GLY A 1 171 ? -16.708 6.055 5.744 1.00 96.06 171 GLY A CA 1
ATOM 1251 C C . GLY A 1 171 ? -15.799 7.282 5.865 1.00 96.06 171 GLY A C 1
ATOM 1252 O O . GLY A 1 171 ? -16.177 8.338 5.329 1.00 96.06 171 GLY A O 1
ATOM 1253 N N . ILE A 1 172 ? -14.654 7.177 6.537 1.00 96.88 172 ILE A N 1
ATOM 1254 C CA . ILE A 1 172 ? -13.512 8.094 6.468 1.00 96.88 172 ILE A CA 1
ATOM 1255 C C . ILE A 1 172 ? -12.410 7.402 5.648 1.00 96.88 172 ILE A C 1
ATOM 1257 O O . ILE A 1 172 ? -12.272 6.192 5.697 1.00 96.88 172 ILE A O 1
ATOM 1261 N N . ASN A 1 173 ? -11.691 8.145 4.805 1.00 97.94 173 ASN A N 1
ATOM 1262 C CA . ASN A 1 173 ? -10.567 7.582 4.057 1.00 97.94 173 ASN A CA 1
ATOM 1263 C C . ASN A 1 173 ? -9.295 7.518 4.903 1.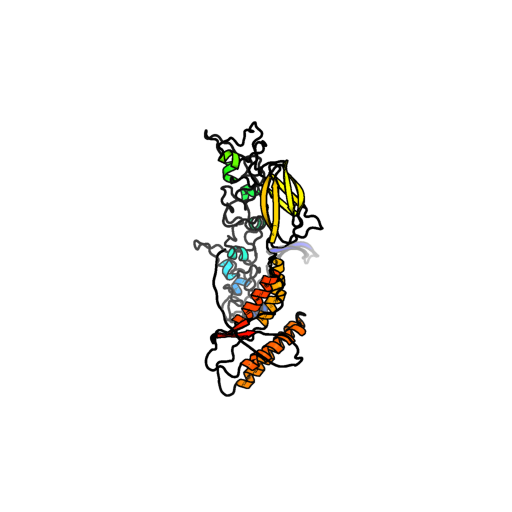00 97.94 173 ASN A C 1
ATOM 1265 O O . ASN A 1 173 ? -9.063 8.423 5.711 1.00 97.94 173 ASN A O 1
ATOM 1269 N N . ASP A 1 174 ? -8.437 6.531 4.644 1.00 98.50 174 ASP A N 1
ATOM 1270 C CA . ASP A 1 174 ? -7.276 6.230 5.489 1.00 98.50 174 ASP A CA 1
ATOM 1271 C C . ASP A 1 174 ? -6.344 7.450 5.636 1.00 98.50 174 ASP A C 1
ATOM 1273 O O . ASP A 1 174 ? -5.883 7.783 6.735 1.00 98.50 174 ASP A O 1
ATOM 1277 N N . GLY A 1 175 ? -6.129 8.209 4.560 1.00 97.69 175 GLY A N 1
ATOM 1278 C CA . GLY A 1 175 ? -5.371 9.460 4.579 1.00 97.69 175 GLY A CA 1
ATOM 1279 C C . GLY A 1 175 ? -5.975 10.559 5.460 1.00 97.69 175 GLY A C 1
ATOM 1280 O O . GLY A 1 175 ? -5.247 11.250 6.189 1.00 97.69 175 GLY A O 1
ATOM 1281 N N . ASP A 1 176 ? -7.300 10.722 5.462 1.00 97.62 176 ASP A N 1
ATOM 1282 C CA . ASP A 1 176 ? -7.987 11.690 6.331 1.00 97.62 176 ASP A CA 1
ATOM 1283 C C . ASP A 1 176 ? -7.914 11.254 7.803 1.00 97.62 176 ASP A C 1
ATOM 1285 O O . ASP A 1 176 ? -7.832 12.103 8.699 1.00 97.62 176 ASP A O 1
ATOM 1289 N N . GLU A 1 177 ? -7.905 9.951 8.069 1.00 97.75 177 GLU A N 1
ATOM 1290 C CA . GLU A 1 177 ? -7.747 9.395 9.411 1.00 97.75 177 GLU A CA 1
ATOM 1291 C C . GLU A 1 177 ? -6.332 9.577 9.944 1.00 97.75 177 GLU A C 1
ATOM 1293 O O . GLU A 1 177 ? -6.155 10.104 11.042 1.00 97.75 177 GLU A O 1
ATOM 1298 N N . VAL A 1 178 ? -5.306 9.243 9.155 1.00 97.38 178 VAL A N 1
ATOM 1299 C CA . VAL A 1 178 ? -3.893 9.404 9.535 1.00 97.38 178 VAL A CA 1
ATOM 1300 C C . VAL A 1 178 ? -3.545 10.871 9.793 1.00 97.38 178 VAL A C 1
ATOM 1302 O O . VAL A 1 178 ? -2.805 11.192 10.733 1.00 97.38 178 VAL A O 1
ATOM 1305 N N . THR A 1 179 ? -4.074 11.785 8.979 1.00 96.12 179 THR A N 1
ATOM 1306 C CA . THR A 1 179 ? -3.840 13.229 9.135 1.00 96.12 179 THR A CA 1
ATOM 1307 C C . THR A 1 179 ? -4.708 13.862 10.225 1.00 96.12 179 THR A C 1
ATOM 1309 O O . THR A 1 179 ? -4.315 14.882 10.803 1.00 96.12 179 THR A O 1
ATOM 1312 N N . GLY A 1 180 ? -5.850 13.247 10.543 1.00 93.88 180 GLY A N 1
ATOM 1313 C CA . GLY A 1 180 ? -6.882 13.777 11.431 1.00 93.88 180 GLY A CA 1
ATOM 1314 C C . GLY A 1 180 ? -7.857 14.741 10.750 1.00 93.88 180 GLY A C 1
ATOM 1315 O O . GLY A 1 180 ? -8.732 15.281 11.430 1.00 93.88 180 GLY A O 1
ATOM 1316 N N . ASP A 1 181 ? -7.747 14.964 9.437 1.00 93.25 181 ASP A N 1
ATOM 1317 C CA . ASP A 1 181 ? -8.667 15.822 8.679 1.00 93.25 181 ASP A CA 1
ATOM 1318 C C . ASP A 1 181 ? -10.100 15.243 8.636 1.00 93.25 181 ASP A C 1
ATOM 1320 O O . ASP A 1 181 ? -11.077 16.006 8.587 1.00 93.25 181 ASP A O 1
ATOM 1324 N N . GLY A 1 182 ? -10.244 13.919 8.772 1.00 86.06 182 GLY A N 1
ATOM 1325 C CA . GLY A 1 182 ? -11.529 13.222 8.896 1.00 86.06 182 GLY A CA 1
ATOM 1326 C C . GLY A 1 182 ? -12.259 13.514 10.213 1.00 86.06 182 GLY A C 1
ATOM 1327 O O . GLY A 1 182 ? -13.495 13.607 10.253 1.00 86.06 182 GLY A O 1
ATOM 1328 N N . ASN A 1 183 ? -11.505 13.786 11.284 1.00 90.44 183 ASN A N 1
ATOM 1329 C CA . ASN A 1 183 ? -12.036 14.085 12.608 1.00 90.44 183 ASN A CA 1
ATOM 1330 C C . ASN A 1 183 ? -12.429 15.567 12.744 1.00 90.44 183 ASN A C 1
ATOM 1332 O O . ASN A 1 183 ? -11.664 16.438 13.171 1.00 90.44 183 ASN A O 1
ATOM 1336 N N . LYS A 1 184 ? -13.699 15.862 12.451 1.00 81.69 184 LYS A N 1
ATOM 1337 C CA . LYS A 1 184 ? -14.263 17.221 12.546 1.00 81.69 184 LYS A CA 1
ATOM 1338 C C . LYS A 1 184 ? -14.450 17.735 13.981 1.00 81.69 184 LYS A C 1
ATOM 1340 O O . LYS A 1 184 ? -14.829 18.901 14.139 1.00 81.69 184 LYS A O 1
ATOM 1345 N N . PHE A 1 185 ? -14.237 16.907 15.005 1.00 83.25 185 PHE A N 1
ATOM 1346 C CA . PHE A 1 185 ? -14.403 17.294 16.404 1.00 83.25 185 PHE A CA 1
ATOM 1347 C C . PHE A 1 185 ? -13.198 18.102 16.898 1.00 83.25 185 PHE A C 1
ATOM 1349 O O . PHE A 1 185 ? -13.351 19.257 17.315 1.00 83.25 185 PHE A O 1
ATOM 1356 N N . ASP A 1 186 ? -11.992 17.538 16.796 1.00 82.62 186 ASP A N 1
ATOM 1357 C CA . ASP A 1 186 ? -10.763 18.196 17.252 1.00 82.62 186 ASP A CA 1
ATOM 1358 C C . ASP A 1 186 ? -9.536 18.031 16.339 1.00 82.62 186 ASP A C 1
ATOM 1360 O O . ASP A 1 186 ? -8.466 18.559 16.668 1.00 82.62 186 ASP A O 1
ATOM 1364 N N . GLY A 1 187 ? -9.698 17.384 15.181 1.00 88.94 187 GLY A N 1
ATOM 1365 C CA . GLY A 1 187 ? -8.641 17.184 14.192 1.00 88.94 187 GLY A CA 1
ATOM 1366 C C . GLY A 1 187 ? -7.553 16.208 14.636 1.00 88.94 187 GLY A C 1
ATOM 1367 O O . GLY A 1 187 ? -6.423 16.308 14.156 1.00 88.94 187 GLY A O 1
ATOM 1368 N N . LYS A 1 188 ? -7.824 15.337 15.619 1.00 93.44 188 LYS A N 1
ATOM 1369 C CA . LYS A 1 188 ? -6.893 14.262 15.968 1.00 93.44 188 LYS A CA 1
ATOM 1370 C C . LYS A 1 188 ? -7.085 13.042 15.063 1.00 93.44 188 LYS A C 1
ATOM 1372 O O . LYS A 1 188 ? -8.235 12.701 14.794 1.00 93.44 188 LYS A O 1
ATOM 1377 N N . PRO A 1 189 ? -5.984 12.368 14.682 1.00 96.50 189 PRO A N 1
ATOM 1378 C CA . PRO A 1 189 ? -6.046 11.120 13.934 1.00 96.50 189 PRO A CA 1
ATOM 1379 C C . PRO A 1 189 ? -6.880 10.038 14.621 1.00 96.50 189 PRO A C 1
ATOM 1381 O O . PRO A 1 189 ? -6.842 9.938 15.853 1.00 96.50 189 PRO A O 1
ATOM 1384 N N . THR A 1 190 ? -7.576 9.239 13.821 1.00 96.44 190 THR A N 1
ATOM 1385 C CA . THR A 1 190 ? -8.206 7.958 14.185 1.00 96.44 190 THR A CA 1
ATOM 1386 C C . THR A 1 190 ? -7.313 6.793 13.729 1.00 96.44 190 THR A C 1
ATOM 1388 O O . THR A 1 190 ? -6.191 7.019 13.261 1.00 96.44 190 THR A O 1
ATOM 1391 N N . ASP A 1 191 ? -7.700 5.547 14.004 1.00 96.31 191 ASP A N 1
ATOM 1392 C CA . ASP A 1 191 ? -6.961 4.360 13.563 1.00 96.31 191 ASP A CA 1
ATOM 1393 C C . ASP A 1 191 ? -7.577 3.806 12.270 1.00 96.31 191 ASP A C 1
ATOM 1395 O O . ASP A 1 191 ? -8.585 3.117 12.379 1.00 96.31 191 ASP A O 1
ATOM 1399 N N . PRO A 1 192 ? -6.922 3.961 11.100 1.00 97.62 192 PRO A N 1
ATOM 1400 C CA . PRO A 1 192 ? -7.504 3.608 9.795 1.00 97.62 192 PRO A CA 1
ATOM 1401 C C . PRO A 1 192 ? -7.695 2.107 9.549 1.00 97.62 192 PRO A C 1
ATOM 1403 O O . PRO A 1 192 ? -8.039 1.639 8.468 1.00 97.62 192 PRO A O 1
ATOM 1406 N N . THR A 1 193 ? -7.372 1.287 10.547 1.00 97.19 193 THR A N 1
ATOM 1407 C CA . THR A 1 193 ? -7.585 -0.161 10.505 1.00 97.19 193 THR A CA 1
ATOM 1408 C C . THR A 1 193 ? -8.687 -0.608 11.462 1.00 97.19 193 THR A C 1
ATOM 1410 O O . THR A 1 193 ? -8.905 -1.818 11.644 1.00 97.19 193 THR A O 1
ATOM 1413 N N . LYS A 1 194 ? -9.356 0.337 12.128 1.00 96.75 194 LYS A N 1
ATOM 1414 C CA . LYS A 1 194 ? -10.417 0.095 13.094 1.00 96.75 194 LYS A CA 1
ATOM 1415 C C . LYS A 1 194 ? -11.550 1.092 12.911 1.00 96.75 194 LYS A C 1
ATOM 1417 O O . LYS A 1 194 ? -11.526 2.161 13.498 1.00 96.75 194 LYS A O 1
ATOM 1422 N N . ALA A 1 195 ? -12.638 0.565 12.359 1.00 97.75 195 ALA A N 1
ATOM 1423 C CA . ALA A 1 195 ? -13.847 1.339 12.135 1.00 97.75 195 ALA A CA 1
ATOM 1424 C C . ALA A 1 195 ? -14.458 1.996 13.387 1.00 97.75 195 ALA A C 1
ATOM 1426 O O . ALA A 1 195 ? -15.373 2.780 13.231 1.00 97.75 195 ALA A O 1
ATOM 1427 N N . ASP A 1 196 ? -14.035 1.613 14.596 1.00 96.94 196 ASP A N 1
ATOM 1428 C CA . ASP A 1 196 ? -14.437 2.165 15.898 1.00 96.94 196 ASP A CA 1
ATOM 1429 C C . ASP A 1 196 ? -13.148 2.310 16.735 1.00 96.94 196 ASP A C 1
ATOM 1431 O O . ASP A 1 196 ? -12.630 1.334 17.312 1.00 96.94 196 ASP A O 1
ATOM 1435 N N . THR A 1 197 ? -12.548 3.502 16.697 1.00 95.69 197 THR A N 1
ATOM 1436 C CA . THR A 1 197 ? -11.212 3.792 17.235 1.00 95.69 197 THR A CA 1
ATOM 1437 C C . THR A 1 197 ? -11.174 3.700 18.758 1.00 95.69 197 THR A C 1
ATOM 1439 O O . THR A 1 197 ? -10.188 3.199 19.332 1.00 95.69 197 THR A O 1
ATOM 1442 N N . ASP A 1 198 ? -12.215 4.174 19.438 1.00 93.44 198 ASP A N 1
ATOM 1443 C CA . ASP A 1 198 ? -12.274 4.231 20.897 1.00 93.44 198 ASP A CA 1
ATOM 1444 C C . ASP A 1 198 ? -13.036 3.063 21.551 1.00 93.44 198 ASP A C 1
ATOM 1446 O O . ASP A 1 198 ? -12.819 2.763 22.737 1.00 93.44 198 ASP A O 1
ATOM 1450 N N . GLY A 1 199 ? -13.772 2.290 20.755 1.00 93.81 199 GLY A N 1
ATOM 1451 C CA . GLY A 1 199 ? -14.399 1.031 21.123 1.00 93.81 199 GLY A CA 1
ATOM 1452 C C . GLY A 1 199 ? -15.720 1.195 21.866 1.00 93.81 199 GLY A C 1
ATOM 1453 O O . GLY A 1 199 ? -16.027 0.347 22.719 1.00 93.81 199 GLY A O 1
ATOM 1454 N N . ASP A 1 200 ? -16.456 2.274 21.621 1.00 90.19 200 ASP A N 1
ATOM 1455 C CA . ASP A 1 200 ? -17.710 2.588 22.301 1.00 90.19 200 ASP A CA 1
ATOM 1456 C C . ASP A 1 200 ? -18.958 1.972 21.633 1.00 90.19 200 ASP A C 1
ATOM 1458 O O . ASP A 1 200 ? -20.037 1.910 22.246 1.00 90.19 200 ASP A O 1
ATOM 1462 N N . GLY A 1 201 ? -18.785 1.420 20.426 1.00 93.06 201 GLY A N 1
ATOM 1463 C CA . GLY A 1 201 ? -19.816 0.770 19.626 1.00 93.06 201 GLY A CA 1
ATOM 1464 C C . GLY A 1 201 ? -20.415 1.627 18.507 1.00 93.06 201 GLY A C 1
ATOM 1465 O O . GLY A 1 201 ? -21.362 1.155 17.862 1.00 93.06 201 GLY A O 1
ATOM 1466 N N . ILE A 1 202 ? -19.911 2.839 18.275 1.00 94.31 202 ILE A N 1
ATOM 1467 C CA . ILE A 1 202 ? -20.187 3.664 17.095 1.00 94.31 202 ILE A CA 1
ATOM 1468 C C . ILE A 1 202 ? -18.935 3.672 16.214 1.00 94.31 202 ILE A C 1
ATOM 1470 O O . ILE A 1 202 ? -17.824 3.649 16.713 1.00 94.31 202 ILE A O 1
ATOM 1474 N N . ASN A 1 203 ? -19.120 3.669 14.895 1.00 97.00 203 ASN A N 1
ATOM 1475 C CA . ASN A 1 203 ? -17.991 3.790 13.984 1.00 97.00 203 ASN A CA 1
ATOM 1476 C C . ASN A 1 203 ? -17.546 5.260 13.819 1.00 97.00 203 ASN A C 1
ATOM 1478 O O . ASN A 1 203 ? -18.423 6.132 13.778 1.00 97.00 203 ASN A O 1
ATOM 1482 N N . ASP A 1 204 ? -16.258 5.546 13.602 1.00 97.31 204 ASP A N 1
ATOM 1483 C CA . ASP A 1 204 ? -15.723 6.923 13.621 1.00 97.31 204 ASP A CA 1
ATOM 1484 C C . ASP A 1 204 ? -16.403 7.810 12.561 1.00 97.31 204 ASP A C 1
ATOM 1486 O O . ASP A 1 204 ? -16.834 8.944 12.825 1.00 97.31 204 ASP A O 1
ATOM 1490 N N . GLY A 1 205 ? -16.604 7.272 11.356 1.00 96.06 205 GLY A N 1
ATOM 1491 C CA . GLY A 1 205 ? -17.352 7.915 10.278 1.00 96.06 205 GLY A CA 1
ATOM 1492 C C . GLY A 1 205 ? -18.806 8.252 10.636 1.00 96.06 205 GLY A C 1
ATOM 1493 O O . GLY A 1 205 ? -19.321 9.308 10.228 1.00 96.06 205 GLY A O 1
ATOM 1494 N N . ASP A 1 206 ? -19.479 7.409 11.423 1.00 95.75 206 ASP A N 1
ATOM 1495 C CA . ASP A 1 206 ? -20.838 7.658 11.917 1.00 95.75 206 ASP A CA 1
ATOM 1496 C C . ASP A 1 206 ? -20.846 8.753 12.992 1.00 95.75 206 ASP A C 1
ATOM 1498 O O . ASP A 1 206 ? -21.745 9.602 12.995 1.00 95.75 206 ASP A O 1
ATOM 1502 N N . GLU A 1 207 ? -19.831 8.796 13.850 1.00 95.50 207 GLU A N 1
ATOM 1503 C CA . GLU A 1 207 ? -19.670 9.810 14.890 1.00 95.50 207 GLU A CA 1
ATOM 1504 C C . GLU A 1 207 ? -19.457 11.204 14.312 1.00 95.50 207 GLU A C 1
ATOM 1506 O O . GLU A 1 207 ? -20.227 12.130 14.596 1.00 95.50 207 GLU A O 1
ATOM 1511 N N . VAL A 1 208 ? -18.480 11.373 13.417 1.00 94.44 208 VAL A N 1
ATOM 1512 C CA . VAL A 1 208 ? -18.153 12.691 12.843 1.00 94.44 208 VAL A CA 1
ATOM 1513 C C . VAL A 1 208 ? -19.272 13.239 11.953 1.00 94.44 208 VAL A C 1
ATOM 1515 O O . VAL A 1 208 ? -19.368 14.454 11.730 1.00 94.44 208 VAL A O 1
ATOM 1518 N N . ASN A 1 209 ? -20.142 12.364 11.437 1.00 93.00 209 ASN A N 1
ATOM 1519 C CA . ASN A 1 209 ? -21.290 12.722 10.604 1.00 93.00 209 ASN A CA 1
ATOM 1520 C C . ASN A 1 209 ? -22.638 12.645 11.343 1.00 93.00 209 ASN A C 1
ATOM 1522 O O . ASN A 1 209 ? -23.690 12.905 10.730 1.00 93.00 209 ASN A O 1
ATOM 1526 N N . ARG A 1 210 ? -22.625 12.354 12.650 1.00 91.62 210 ARG A N 1
ATOM 1527 C CA . ARG A 1 210 ? -23.820 12.176 13.473 1.00 91.62 210 ARG A CA 1
ATOM 1528 C C . ARG A 1 210 ? -24.718 13.410 13.453 1.00 91.62 210 ARG A C 1
ATOM 1530 O O . ARG A 1 210 ? -24.294 14.574 13.435 1.00 91.62 210 ARG A O 1
ATOM 1537 N N . LYS A 1 211 ? -26.024 13.143 13.483 1.00 92.19 211 LYS A N 1
ATOM 1538 C CA . LYS A 1 211 ? -27.076 14.152 13.624 1.00 92.19 211 LYS A CA 1
ATOM 1539 C C . LYS A 1 211 ? -28.011 13.796 14.764 1.00 92.19 211 LYS A C 1
ATOM 1541 O O . LYS A 1 211 ? -28.312 12.627 14.987 1.00 92.19 211 LYS A O 1
ATOM 1546 N N . ASP A 1 212 ? -28.520 14.819 15.436 1.00 89.00 212 ASP A N 1
ATOM 1547 C CA . ASP A 1 212 ? -29.577 14.656 16.425 1.00 89.00 212 ASP A CA 1
ATOM 1548 C C . ASP A 1 212 ? -30.913 14.242 15.76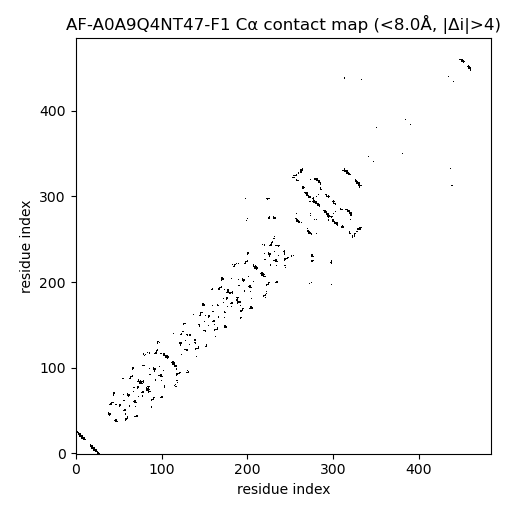5 1.00 89.00 212 ASP A C 1
ATOM 1550 O O . ASP A 1 212 ? -31.090 14.242 14.541 1.00 89.00 212 ASP A O 1
ATOM 1554 N N . LYS A 1 213 ? -31.909 13.925 16.597 1.00 86.88 213 LYS A N 1
ATOM 1555 C CA . LYS A 1 213 ? -33.283 13.592 16.170 1.00 86.88 213 LYS A CA 1
ATOM 1556 C C . LYS A 1 213 ? -33.977 14.684 15.338 1.00 86.88 213 LYS A C 1
ATOM 1558 O O . LYS A 1 213 ? -34.965 14.400 14.661 1.00 86.88 213 LYS A O 1
ATOM 1563 N N . ASP A 1 214 ? -33.509 15.925 15.445 1.00 89.31 214 ASP A N 1
ATOM 1564 C CA . ASP A 1 214 ? -34.033 17.093 14.742 1.00 89.31 214 ASP A CA 1
ATOM 1565 C C . ASP A 1 214 ? -33.264 17.346 13.420 1.00 89.31 214 ASP A C 1
ATOM 1567 O O . ASP A 1 214 ? -33.650 18.214 12.632 1.00 89.31 214 ASP A O 1
ATOM 1571 N N . GLY A 1 215 ? -32.233 16.541 13.130 1.00 90.56 215 GLY A N 1
ATOM 1572 C CA . GLY A 1 215 ? -31.402 16.585 11.930 1.00 90.56 215 GLY A CA 1
ATOM 1573 C C . GLY A 1 215 ? -30.253 17.594 11.989 1.00 90.56 215 GLY A C 1
ATOM 1574 O O . GLY A 1 215 ? -29.634 17.848 10.950 1.00 90.56 215 GLY A O 1
ATOM 1575 N N . ASN A 1 216 ? -29.971 18.189 13.151 1.00 91.50 216 ASN A N 1
ATOM 1576 C CA . ASN A 1 216 ? -28.834 19.092 13.324 1.00 91.50 216 ASN A CA 1
ATOM 1577 C C . ASN A 1 216 ? -27.542 18.290 13.534 1.00 91.50 216 ASN A C 1
ATOM 1579 O O . ASN A 1 216 ? -27.605 17.215 14.126 1.00 91.50 216 ASN A O 1
ATOM 1583 N N . PRO A 1 217 ? -26.377 18.800 13.090 1.00 91.50 217 PRO A N 1
ATOM 1584 C CA . PRO A 1 217 ? -25.091 18.179 13.393 1.00 91.50 217 PRO A CA 1
ATOM 1585 C C . PRO A 1 217 ? -24.898 18.028 14.903 1.00 91.50 217 PRO A C 1
ATOM 1587 O O . PRO A 1 217 ? -25.050 19.003 15.641 1.00 91.50 217 PRO A O 1
ATOM 1590 N N . ALA A 1 218 ? -24.562 16.816 15.326 1.00 91.38 218 ALA A N 1
ATOM 1591 C CA . ALA A 1 218 ? -24.271 16.466 16.707 1.00 91.38 218 ALA A CA 1
ATOM 1592 C C . ALA A 1 218 ? -23.136 15.425 16.721 1.00 91.38 218 ALA A C 1
ATOM 1594 O O . ALA A 1 218 ? -23.392 14.275 17.055 1.00 91.38 218 ALA A O 1
ATOM 1595 N N . PRO A 1 219 ? -21.917 15.777 16.279 1.00 93.00 219 PRO A N 1
ATOM 1596 C CA . PRO A 1 219 ? -20.806 14.833 16.274 1.00 93.00 219 PRO A CA 1
ATOM 1597 C C . PRO A 1 219 ? -20.332 14.519 17.697 1.00 93.00 219 PRO A C 1
ATOM 1599 O O . PRO A 1 219 ? -20.333 15.419 18.543 1.00 93.00 219 PRO A O 1
ATOM 1602 N N . THR A 1 220 ? -19.947 13.269 17.928 1.00 93.38 220 THR A N 1
ATOM 1603 C CA . THR A 1 220 ? -19.168 12.805 19.090 1.00 93.38 220 THR A CA 1
ATOM 1604 C C . THR A 1 220 ? -17.676 12.784 18.728 1.00 93.38 220 THR A C 1
ATOM 1606 O O . THR A 1 220 ? -17.322 13.084 17.581 1.00 93.38 220 THR A O 1
ATOM 1609 N N . ASP A 1 221 ? -16.798 12.612 19.715 1.00 94.00 221 ASP A N 1
ATOM 1610 C CA . ASP A 1 221 ? -15.346 12.542 19.513 1.00 94.00 221 ASP A CA 1
ATOM 1611 C C . ASP A 1 221 ? -14.921 11.082 19.299 1.00 94.00 221 ASP A C 1
ATOM 1613 O O . ASP A 1 221 ? -14.848 10.370 20.294 1.00 94.00 221 ASP A O 1
ATOM 1617 N N . PRO A 1 222 ? -14.513 10.668 18.082 1.00 95.75 222 PRO A N 1
ATOM 1618 C CA . PRO A 1 222 ? -14.182 9.265 17.784 1.00 95.75 222 PRO A CA 1
ATOM 1619 C C . PRO A 1 222 ? -12.934 8.723 18.491 1.00 95.75 222 PRO A C 1
ATOM 1621 O O . PRO A 1 222 ? -12.497 7.590 18.321 1.00 95.75 222 PRO A O 1
ATOM 1624 N N . ASN A 1 223 ? -12.264 9.575 19.264 1.00 94.75 223 ASN A N 1
ATOM 1625 C CA . ASN A 1 223 ? -11.127 9.203 20.090 1.00 94.75 223 ASN A CA 1
ATOM 1626 C C . ASN A 1 223 ? -11.463 9.187 21.588 1.00 94.75 223 ASN A C 1
ATOM 1628 O O . ASN A 1 223 ? -10.536 9.122 22.420 1.00 94.75 223 ASN A O 1
ATOM 1632 N N . ASN A 1 224 ? -12.730 9.337 21.957 1.00 92.94 224 ASN A N 1
ATOM 1633 C CA . ASN A 1 224 ? -13.182 9.441 23.328 1.00 92.94 224 ASN A CA 1
ATOM 1634 C C . ASN A 1 224 ? -14.578 8.817 23.507 1.00 92.94 224 ASN A C 1
ATOM 1636 O O . ASN A 1 224 ? -15.567 9.490 23.229 1.00 92.94 224 ASN A O 1
ATOM 1640 N N . PRO A 1 225 ? -14.668 7.654 24.179 1.00 92.62 225 PRO A N 1
ATOM 1641 C CA . PRO A 1 225 ? -15.889 6.853 24.202 1.00 92.62 225 PRO A CA 1
ATOM 1642 C C . PRO A 1 225 ? -17.034 7.477 25.017 1.00 92.62 225 PRO A C 1
ATOM 1644 O O . PRO A 1 225 ? -18.074 6.857 25.154 1.00 92.62 225 PRO A O 1
ATOM 1647 N N . ASP A 1 226 ? -16.822 8.635 25.648 1.00 92.00 226 ASP A N 1
ATOM 1648 C CA . ASP A 1 226 ? -17.772 9.379 26.489 1.00 92.00 226 ASP A CA 1
ATOM 1649 C C . ASP A 1 226 ? -17.508 10.879 26.268 1.00 92.00 226 ASP A C 1
ATOM 1651 O O . ASP A 1 226 ? -16.682 11.508 26.955 1.00 92.00 226 ASP A O 1
ATOM 1655 N N . THR A 1 227 ? -18.130 11.451 25.235 1.00 92.06 227 THR A N 1
ATOM 1656 C CA . THR A 1 227 ? -17.852 12.812 24.752 1.00 92.06 227 THR A CA 1
ATOM 1657 C C . THR A 1 227 ? -18.171 13.875 25.802 1.00 92.06 227 THR A C 1
ATOM 1659 O O . THR A 1 227 ? -17.482 14.904 25.882 1.00 92.06 227 THR A O 1
ATOM 1662 N N . ASP A 1 228 ? -19.195 13.662 26.627 1.00 89.69 228 ASP A N 1
ATOM 1663 C CA . ASP A 1 228 ? -19.643 14.646 27.611 1.00 89.69 228 ASP A CA 1
ATOM 1664 C C . ASP A 1 228 ? -19.106 14.429 29.041 1.00 89.69 228 ASP A C 1
ATOM 1666 O O . ASP A 1 228 ? -19.129 15.359 29.868 1.00 89.69 228 ASP A O 1
ATOM 1670 N N . GLY A 1 229 ? -18.503 13.268 29.292 1.00 87.81 229 GLY A N 1
ATOM 1671 C CA . GLY A 1 229 ? -17.777 12.917 30.503 1.00 87.81 229 GLY A CA 1
ATOM 1672 C C . GLY A 1 229 ? -18.674 12.597 31.695 1.00 87.81 229 GLY A C 1
ATOM 1673 O O . GLY A 1 229 ? -18.259 12.837 32.842 1.00 87.81 229 GLY A O 1
ATOM 1674 N N . ASP A 1 230 ? -19.906 12.145 31.471 1.00 83.00 230 ASP A N 1
ATOM 1675 C CA . ASP A 1 230 ? -20.846 11.785 32.532 1.00 83.00 230 ASP A CA 1
ATOM 1676 C C . ASP A 1 230 ? -20.705 10.332 33.025 1.00 83.00 230 ASP A C 1
ATOM 1678 O O . ASP A 1 230 ? -21.232 9.971 34.091 1.00 83.00 230 ASP A O 1
ATOM 1682 N N . GLY A 1 231 ? -19.903 9.535 32.318 1.00 80.88 231 GLY A N 1
ATOM 1683 C CA . GLY A 1 231 ? -19.688 8.125 32.567 1.00 80.88 231 GLY A CA 1
ATOM 1684 C C . GLY A 1 231 ? -20.722 7.215 31.909 1.00 80.88 231 GLY A C 1
ATOM 1685 O O . GLY A 1 231 ? -20.946 6.128 32.430 1.00 80.88 231 GLY A O 1
ATOM 1686 N N . ILE A 1 232 ? -21.391 7.595 30.835 1.00 80.94 232 ILE A N 1
ATOM 1687 C CA . ILE A 1 232 ? -22.063 6.683 29.909 1.00 80.94 232 ILE A CA 1
ATOM 1688 C C . ILE A 1 232 ? -21.346 6.823 28.570 1.00 80.94 232 ILE A C 1
ATOM 1690 O O . ILE A 1 232 ? -21.000 7.928 28.184 1.00 80.94 232 ILE A O 1
ATOM 1694 N N . SER A 1 233 ? -21.096 5.712 27.876 1.00 90.06 233 SER A N 1
ATOM 1695 C CA . SER A 1 233 ? -20.476 5.819 26.561 1.00 90.06 233 SER A CA 1
ATOM 1696 C C . SER A 1 233 ? -21.433 6.387 25.517 1.00 90.06 233 SER A C 1
ATOM 1698 O O . SER A 1 233 ? -22.644 6.134 25.596 1.00 90.06 233 SER A O 1
ATOM 1700 N N . ASP A 1 234 ? -20.910 7.069 24.499 1.00 91.75 234 ASP A N 1
ATOM 1701 C CA . ASP A 1 234 ? -21.749 7.726 23.498 1.00 91.75 234 ASP A CA 1
ATOM 1702 C C . ASP A 1 234 ? -22.629 6.700 22.763 1.00 91.75 234 ASP A C 1
ATOM 1704 O O . ASP A 1 234 ? -23.846 6.883 22.613 1.00 91.75 234 ASP A O 1
ATOM 1708 N N . GLY A 1 235 ? -22.057 5.550 22.402 1.00 92.25 235 GLY A N 1
ATOM 1709 C CA . GLY A 1 235 ? -22.760 4.421 21.797 1.00 92.25 235 GLY A CA 1
ATOM 1710 C C . GLY A 1 235 ? -23.891 3.884 22.667 1.00 92.25 235 GLY A C 1
ATOM 1711 O O . GLY A 1 235 ? -24.980 3.571 22.168 1.00 92.25 235 GLY A O 1
ATOM 1712 N N . LYS A 1 236 ? -23.694 3.846 23.988 1.00 89.44 236 LYS A N 1
ATOM 1713 C CA . LYS A 1 236 ? -24.730 3.411 24.927 1.00 89.44 236 LYS A CA 1
ATOM 1714 C C . LYS A 1 236 ? -25.849 4.435 25.035 1.00 89.44 236 LYS A C 1
ATOM 1716 O O . LYS A 1 236 ? -27.022 4.061 25.069 1.00 89.44 236 LYS A O 1
ATOM 1721 N N . GLU A 1 237 ? -25.516 5.712 25.060 1.00 90.94 237 GLU A N 1
ATOM 1722 C CA . GLU A 1 237 ? -26.514 6.770 25.067 1.00 90.94 237 GLU A CA 1
ATOM 1723 C C . GLU A 1 237 ? -27.370 6.764 23.806 1.00 90.94 237 GLU A C 1
ATOM 1725 O O . GLU A 1 237 ? -28.597 6.880 23.875 1.00 90.94 237 GLU A O 1
ATOM 1730 N N . ILE A 1 238 ? -26.758 6.532 22.646 1.00 90.00 238 ILE A N 1
ATOM 1731 C CA . ILE A 1 238 ? -27.492 6.371 21.390 1.00 90.00 238 ILE A CA 1
ATOM 1732 C C . ILE A 1 238 ? -28.398 5.133 21.435 1.00 90.00 238 ILE A C 1
ATOM 1734 O O . ILE A 1 238 ? -29.559 5.222 21.017 1.00 90.00 238 ILE A O 1
ATOM 1738 N N . GLU A 1 239 ? -27.919 4.002 21.965 1.00 89.62 239 GLU A N 1
ATOM 1739 C CA . GLU A 1 239 ? -28.725 2.785 22.146 1.00 89.62 239 GLU A CA 1
ATOM 1740 C C . GLU A 1 239 ? -29.940 3.034 23.062 1.00 89.62 239 GLU A C 1
ATOM 1742 O O . GLU A 1 239 ? -31.066 2.632 22.739 1.00 89.62 239 GLU A O 1
ATOM 1747 N N . ASP A 1 240 ? -29.734 3.742 24.176 1.00 86.56 240 ASP A N 1
ATOM 1748 C CA . ASP A 1 240 ? -30.768 4.075 25.162 1.00 86.56 240 ASP A CA 1
ATOM 1749 C C . ASP A 1 240 ? -31.655 5.267 24.728 1.00 86.56 240 ASP A C 1
ATOM 1751 O O . ASP A 1 240 ? -32.727 5.507 25.303 1.00 86.56 240 ASP A O 1
ATOM 1755 N N . GLY A 1 241 ? -31.272 5.975 23.660 1.00 86.38 241 GLY A N 1
ATOM 1756 C CA . GLY A 1 241 ? -31.979 7.125 23.096 1.00 86.38 241 GLY A CA 1
ATOM 1757 C C . GLY A 1 241 ? -31.813 8.422 23.896 1.00 86.38 241 GLY A C 1
ATOM 1758 O O . GLY A 1 241 ? -32.699 9.289 23.831 1.00 86.38 241 GLY A O 1
ATOM 1759 N N . THR A 1 242 ? -30.730 8.537 24.666 1.00 87.38 242 THR A N 1
ATOM 1760 C CA . THR A 1 242 ? -30.287 9.751 25.367 1.00 87.38 242 THR A CA 1
ATOM 1761 C C . THR A 1 242 ? -29.376 10.588 24.457 1.00 87.38 242 THR A C 1
ATOM 1763 O O . THR A 1 242 ? -29.328 10.362 23.244 1.00 87.38 242 THR A O 1
ATOM 1766 N N . ASP A 1 243 ? -28.801 11.672 24.983 1.00 90.00 243 ASP A N 1
ATOM 1767 C CA . ASP A 1 243 ? -28.029 12.628 24.187 1.00 90.00 243 ASP A CA 1
ATOM 1768 C C . ASP A 1 243 ? -26.561 12.640 24.638 1.00 90.00 243 ASP A C 1
ATOM 1770 O O . ASP A 1 243 ? -26.298 13.324 25.623 1.00 90.00 243 ASP A O 1
ATOM 1774 N N . PRO A 1 244 ? -25.628 12.027 23.879 1.00 91.25 244 PRO A N 1
ATOM 1775 C CA . PRO A 1 244 ? -24.198 11.907 24.216 1.00 91.25 244 PRO A CA 1
ATOM 1776 C C . PRO A 1 244 ? -23.399 13.211 24.285 1.00 91.25 244 PRO A C 1
ATOM 1778 O O . PRO A 1 244 ? -22.181 13.233 24.396 1.00 91.25 244 PRO A O 1
ATOM 1781 N N . LEU A 1 245 ? -24.076 14.349 24.145 1.00 92.06 245 LEU A N 1
ATOM 1782 C CA . LEU A 1 245 ? -23.477 15.674 24.294 1.00 92.06 245 LEU A CA 1
ATOM 1783 C C . LEU A 1 245 ? -24.024 16.412 25.527 1.00 92.06 245 LEU A C 1
ATOM 1785 O O . LEU A 1 245 ? -23.743 17.605 25.711 1.00 92.06 245 LEU A O 1
ATOM 1789 N N . THR A 1 246 ? -24.861 15.755 26.333 1.00 89.94 246 THR A N 1
ATOM 1790 C CA . THR A 1 246 ? -25.557 16.346 27.474 1.00 89.94 246 THR A CA 1
ATOM 1791 C C . THR A 1 246 ? -25.471 15.451 28.719 1.00 89.94 246 THR A C 1
ATOM 1793 O O . THR A 1 246 ? -26.326 14.580 28.881 1.00 89.94 246 THR A O 1
ATOM 1796 N N . PRO A 1 247 ? -24.632 15.820 29.715 1.00 85.12 247 PRO A N 1
ATOM 1797 C CA . PRO A 1 247 ? -24.397 14.968 30.875 1.00 85.12 247 PRO A CA 1
ATOM 1798 C C . PRO A 1 247 ? -25.681 14.611 31.629 1.00 85.12 247 PRO A C 1
ATOM 1800 O O . PRO A 1 247 ? -26.386 15.501 32.154 1.00 85.12 247 PRO A O 1
ATOM 1803 N N . GLU A 1 248 ? -25.976 13.321 31.750 1.00 75.56 248 GLU A N 1
ATOM 1804 C CA . GLU A 1 248 ? -27.075 12.788 32.529 1.00 75.56 248 GLU A CA 1
ATOM 1805 C C . GLU A 1 248 ? -26.873 13.091 34.019 1.00 75.56 248 GLU A C 1
ATOM 1807 O O . GLU A 1 248 ? -25.859 12.831 34.670 1.00 75.56 248 GLU A O 1
ATOM 1812 N N . LYS A 1 249 ? -27.907 13.669 34.637 1.00 61.06 249 LYS A N 1
ATOM 1813 C CA . LYS A 1 249 ? -27.901 13.948 36.077 1.00 61.06 249 LYS A CA 1
ATOM 1814 C C . LYS A 1 249 ? -28.452 12.763 36.859 1.00 61.06 249 LYS A C 1
ATOM 1816 O O . LYS A 1 249 ? -29.643 12.734 37.176 1.00 61.06 249 LYS A O 1
ATOM 1821 N N . GLY A 1 250 ? -27.571 11.865 37.284 1.00 56.44 250 GLY A N 1
ATOM 1822 C CA . GLY A 1 250 ? -27.870 10.799 38.242 1.00 56.44 250 GLY A CA 1
ATOM 1823 C C . GLY A 1 250 ? -26.674 9.880 38.480 1.00 56.44 250 GLY A C 1
ATOM 1824 O O . GLY A 1 250 ? -25.723 9.908 37.716 1.00 56.44 250 GLY A O 1
ATOM 1825 N N . ASP A 1 251 ? -26.712 9.060 39.537 1.00 55.72 251 ASP A N 1
ATOM 1826 C CA . ASP A 1 251 ? -25.811 7.903 39.644 1.00 55.72 251 ASP A CA 1
ATOM 1827 C C . ASP A 1 251 ? -26.268 6.883 38.588 1.00 55.72 251 ASP A C 1
ATOM 1829 O O . ASP A 1 251 ? -27.066 5.984 38.885 1.00 55.72 251 ASP A O 1
ATOM 1833 N N . VAL A 1 252 ? -25.863 7.083 37.332 1.00 57.72 252 VAL A N 1
ATOM 1834 C CA . VAL A 1 252 ? -26.181 6.155 36.250 1.00 57.72 252 VAL A CA 1
ATOM 1835 C C . VAL A 1 252 ? -25.474 4.857 36.586 1.00 57.72 252 VAL A C 1
ATOM 1837 O O . VAL A 1 252 ? -24.253 4.802 36.752 1.00 57.72 252 VAL A O 1
ATOM 1840 N N . LYS A 1 253 ? -26.271 3.817 36.821 1.00 64.38 253 LYS A N 1
ATOM 1841 C CA . LYS A 1 253 ? -25.740 2.541 37.264 1.00 64.38 253 LYS A CA 1
ATOM 1842 C C . LYS A 1 253 ? -24.953 1.935 36.111 1.00 64.38 253 LYS A C 1
ATOM 1844 O O . LYS A 1 253 ? -25.559 1.474 35.149 1.00 64.38 253 LYS A O 1
ATOM 1849 N N . ASP A 1 254 ? -23.643 1.868 36.280 1.00 69.81 254 ASP A N 1
ATOM 1850 C CA . ASP A 1 254 ? -22.779 1.108 35.396 1.00 69.81 254 ASP A CA 1
ATOM 1851 C C . ASP A 1 254 ? -23.236 -0.360 35.320 1.00 69.81 254 ASP A C 1
ATOM 1853 O O . ASP A 1 254 ? -23.456 -1.044 36.331 1.00 69.81 254 ASP A O 1
ATOM 1857 N N . THR A 1 255 ? -23.438 -0.817 34.090 1.00 74.38 255 THR A N 1
ATOM 1858 C CA . THR A 1 255 ? -23.838 -2.184 33.747 1.00 74.38 255 THR A CA 1
ATOM 1859 C C . THR A 1 255 ? -22.956 -2.790 32.659 1.00 74.38 255 THR A C 1
ATOM 1861 O O . THR A 1 255 ? -23.202 -3.935 32.268 1.00 74.38 255 THR A O 1
ATOM 1864 N N . THR A 1 256 ? -21.954 -2.054 32.179 1.00 75.62 256 THR A N 1
ATOM 1865 C CA . THR A 1 256 ? -21.112 -2.445 31.054 1.00 75.62 256 THR A CA 1
ATOM 1866 C C . THR A 1 256 ? -19.823 -3.056 31.599 1.00 75.62 256 THR A C 1
ATOM 1868 O O . THR A 1 256 ? -19.186 -2.482 32.470 1.00 75.62 256 THR A O 1
ATOM 1871 N N . PRO A 1 257 ? -19.436 -4.269 31.180 1.00 82.44 257 PRO A N 1
ATOM 1872 C CA . PRO A 1 257 ? -18.152 -4.834 31.568 1.00 82.44 257 PRO A CA 1
ATOM 1873 C C . PRO A 1 257 ? -16.999 -4.234 30.746 1.00 82.44 257 PRO A C 1
ATOM 1875 O O . PRO A 1 257 ? -17.148 -4.091 29.534 1.00 82.44 257 PRO A O 1
ATOM 1878 N N . PRO A 1 258 ? -15.817 -3.998 31.347 1.00 87.31 258 PRO A N 1
ATOM 1879 C CA . PRO A 1 258 ? -14.640 -3.531 30.616 1.00 87.31 258 PRO A CA 1
ATOM 1880 C C . PRO A 1 258 ? -14.155 -4.590 29.623 1.00 87.31 258 PRO A C 1
ATOM 1882 O O . PRO A 1 258 ? -14.233 -5.791 29.896 1.00 87.31 258 PRO A O 1
ATOM 1885 N N . THR A 1 259 ? -13.595 -4.177 28.494 1.00 86.31 259 THR A N 1
ATOM 1886 C CA . THR A 1 259 ? -13.017 -5.079 27.490 1.00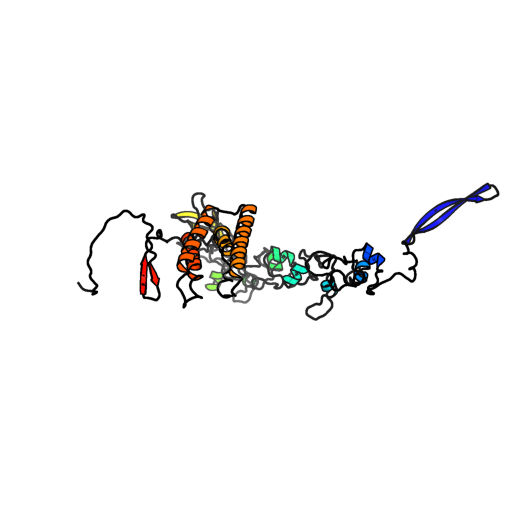 86.31 259 THR A CA 1
ATOM 1887 C C . THR A 1 259 ? -11.571 -5.441 27.840 1.00 86.31 259 THR A C 1
ATOM 1889 O O . THR A 1 259 ? -10.930 -4.817 28.690 1.00 86.31 259 THR A O 1
ATOM 1892 N N . VAL A 1 260 ? -11.034 -6.487 27.206 1.00 85.12 260 VAL A N 1
ATOM 1893 C CA . VAL A 1 260 ? -9.644 -6.923 27.392 1.00 85.12 260 VAL A CA 1
ATOM 1894 C C . VAL A 1 260 ? -9.037 -7.225 26.031 1.00 85.12 260 VAL A C 1
ATOM 1896 O O . VAL A 1 260 ? -9.582 -8.023 25.273 1.00 85.12 260 VAL A O 1
ATOM 1899 N N . ASN A 1 261 ? -7.888 -6.620 25.738 1.00 82.88 261 ASN A N 1
ATOM 1900 C CA . ASN A 1 261 ? -7.157 -6.896 24.508 1.00 82.88 261 ASN A CA 1
ATOM 1901 C C . ASN A 1 261 ? -6.583 -8.323 24.523 1.00 82.88 261 ASN A C 1
ATOM 1903 O O . ASN A 1 261 ? -6.236 -8.832 25.596 1.00 82.88 261 ASN A O 1
ATOM 1907 N N . PRO A 1 262 ? -6.405 -8.965 23.352 1.00 82.81 262 PRO A N 1
ATOM 1908 C CA . PRO A 1 262 ? -5.832 -10.304 23.266 1.00 82.81 262 PRO A CA 1
ATOM 1909 C C . PRO A 1 262 ? -4.487 -10.427 23.997 1.00 82.81 262 PRO A C 1
ATOM 1911 O O . PRO A 1 262 ? -3.562 -9.650 23.761 1.00 82.81 262 PRO A O 1
ATOM 1914 N N . ILE A 1 263 ? -4.362 -11.440 24.861 1.00 83.50 263 ILE A N 1
ATOM 1915 C CA . ILE A 1 263 ? -3.190 -11.636 25.728 1.00 83.50 263 ILE A CA 1
ATOM 1916 C C . ILE A 1 263 ? -2.320 -12.773 25.190 1.00 83.50 263 ILE A C 1
ATOM 1918 O O . ILE A 1 263 ? -2.801 -13.891 24.985 1.00 83.50 263 ILE A O 1
ATOM 1922 N N . LYS A 1 264 ? -1.018 -12.532 25.019 1.00 82.19 264 LYS A N 1
ATOM 1923 C CA . LYS A 1 264 ? -0.043 -13.532 24.563 1.00 82.19 264 LYS A CA 1
ATOM 1924 C C . LYS A 1 264 ? 0.778 -14.089 25.737 1.00 82.19 264 LYS A C 1
ATOM 1926 O O . LYS A 1 264 ? 0.997 -13.414 26.749 1.00 82.19 264 LYS A O 1
ATOM 1931 N N . PRO A 1 265 ? 1.271 -15.338 25.640 1.00 81.94 265 PRO A N 1
ATOM 1932 C CA . PRO A 1 265 ? 2.123 -15.905 26.678 1.00 81.94 265 PRO A CA 1
ATOM 1933 C C . PRO A 1 265 ? 3.389 -15.081 26.914 1.00 81.94 265 PRO A C 1
ATOM 1935 O O . PRO A 1 265 ? 4.146 -14.782 25.993 1.00 81.94 265 PRO A O 1
ATOM 1938 N N . GLY A 1 266 ? 3.664 -14.782 28.181 1.00 82.25 266 GLY A N 1
ATOM 1939 C CA . GLY A 1 266 ? 4.844 -14.022 28.591 1.00 82.25 266 GLY A CA 1
ATOM 1940 C C . GLY A 1 266 ? 4.711 -12.497 28.543 1.00 82.25 266 GLY A C 1
ATOM 1941 O O . GLY A 1 266 ? 5.666 -11.834 28.979 1.00 82.25 266 GLY A O 1
ATOM 1942 N N . ASP A 1 267 ? 3.565 -11.961 28.108 1.00 86.06 267 ASP A N 1
ATOM 1943 C CA . ASP A 1 267 ? 3.281 -10.524 28.099 1.00 86.06 267 ASP A CA 1
ATOM 1944 C C . ASP A 1 267 ? 3.577 -9.873 29.455 1.00 86.06 267 ASP A C 1
ATOM 1946 O O . ASP A 1 267 ? 3.369 -10.444 30.532 1.00 86.06 267 ASP A O 1
ATOM 1950 N N . LYS A 1 268 ? 4.134 -8.661 29.398 1.00 91.31 268 LYS A N 1
ATOM 1951 C CA . LYS A 1 268 ? 4.499 -7.867 30.585 1.00 91.31 268 LYS A CA 1
ATOM 1952 C C . LYS A 1 268 ? 3.436 -6.853 30.966 1.00 91.31 268 LYS A C 1
ATOM 1954 O O . LYS A 1 268 ? 3.546 -6.221 32.017 1.00 91.31 268 LYS A O 1
ATOM 1959 N N . THR A 1 269 ? 2.414 -6.720 30.141 1.00 93.12 269 THR A N 1
ATOM 1960 C CA . THR A 1 269 ? 1.295 -5.813 30.335 1.00 93.12 269 THR A CA 1
ATOM 1961 C C . THR A 1 269 ? 0.015 -6.491 29.887 1.00 93.12 269 THR A C 1
ATOM 1963 O O . THR A 1 269 ? 0.040 -7.310 28.976 1.00 93.12 269 THR A O 1
ATOM 1966 N N . VAL A 1 270 ? -1.089 -6.131 30.524 1.00 92.06 270 VAL A N 1
ATOM 1967 C CA . VAL A 1 270 ? -2.443 -6.425 30.053 1.00 92.06 270 VAL A CA 1
ATOM 1968 C C . VAL A 1 270 ? -3.139 -5.081 29.874 1.00 92.06 270 VAL A C 1
ATOM 1970 O O . VAL A 1 270 ? -2.939 -4.182 30.696 1.00 92.06 270 VAL A O 1
ATOM 1973 N N . SER A 1 271 ? -3.906 -4.930 28.805 1.00 92.75 271 SER A N 1
ATOM 1974 C CA . SER A 1 271 ? -4.625 -3.700 28.474 1.00 92.75 271 SER A CA 1
ATOM 1975 C C . SER A 1 271 ? -6.031 -4.010 27.973 1.00 92.75 271 SER A C 1
ATOM 1977 O O . SER A 1 271 ? -6.346 -5.162 27.670 1.00 92.75 271 SER A O 1
ATOM 1979 N N . GLY A 1 272 ? -6.859 -2.979 27.893 1.00 90.56 272 GLY A N 1
ATOM 1980 C CA . GLY A 1 272 ? -8.219 -3.030 27.369 1.00 90.56 272 GLY A CA 1
ATOM 1981 C C . GLY A 1 272 ? -8.845 -1.640 27.404 1.00 90.56 272 GLY A C 1
ATOM 1982 O O . GLY A 1 272 ? -8.138 -0.652 27.644 1.00 90.56 272 GLY A O 1
ATOM 1983 N N . THR A 1 273 ? -10.156 -1.583 27.203 1.00 85.06 273 THR A N 1
ATOM 1984 C CA . THR A 1 273 ? -10.970 -0.370 27.344 1.00 85.06 273 THR A CA 1
ATOM 1985 C C . THR A 1 273 ? -12.033 -0.565 28.428 1.00 85.06 273 THR A C 1
ATOM 1987 O O . THR A 1 273 ? -12.361 -1.692 28.808 1.00 85.06 273 THR A O 1
ATOM 1990 N N . GLY A 1 274 ? -12.485 0.530 29.021 1.00 84.69 274 GLY A N 1
ATOM 1991 C CA . GLY A 1 274 ? -13.705 0.632 29.817 1.00 84.69 274 GLY A CA 1
ATOM 1992 C C . GLY A 1 274 ? -14.607 1.684 29.178 1.00 84.69 274 GLY A C 1
ATOM 1993 O O . GLY A 1 274 ? -14.120 2.511 28.411 1.00 84.69 274 GLY A O 1
ATOM 1994 N N . ASP A 1 275 ? -15.896 1.656 29.499 1.00 72.31 275 ASP A N 1
ATOM 1995 C CA . ASP A 1 275 ? -16.919 2.536 28.914 1.00 72.31 275 ASP A CA 1
ATOM 1996 C C . ASP A 1 275 ? -16.932 3.942 29.534 1.00 72.31 275 ASP A C 1
ATOM 1998 O O . ASP A 1 275 ? -17.804 4.744 29.226 1.00 72.31 275 ASP A O 1
ATOM 2002 N N . ARG A 1 276 ? -16.006 4.236 30.460 1.00 75.44 276 ARG A N 1
ATOM 2003 C CA . ARG A 1 276 ? -15.975 5.489 31.224 1.00 75.44 276 ARG A CA 1
ATOM 2004 C C . ARG A 1 276 ? -14.547 5.964 31.468 1.00 75.44 276 ARG A C 1
ATOM 2006 O O . ARG A 1 276 ? -13.675 5.133 31.750 1.00 75.44 276 ARG A O 1
ATOM 2013 N N . PRO A 1 277 ? -14.284 7.279 31.494 1.00 76.38 277 PRO A N 1
ATOM 2014 C CA . PRO A 1 277 ? -12.990 7.827 31.878 1.00 76.38 277 PRO A CA 1
ATOM 2015 C C . PRO A 1 277 ? -12.787 7.841 33.403 1.00 76.38 277 PRO A C 1
ATOM 2017 O O . PRO A 1 277 ? -13.700 8.117 34.181 1.00 76.38 277 PRO A O 1
ATOM 2020 N N . ASN A 1 278 ? -11.546 7.627 33.856 1.00 79.50 278 ASN A N 1
ATOM 2021 C CA . ASN A 1 278 ? -11.168 7.553 35.281 1.00 79.50 278 ASN A CA 1
ATOM 2022 C C . ASN A 1 278 ? -11.951 6.502 36.091 1.00 79.50 278 ASN A C 1
ATOM 2024 O O . ASN A 1 278 ? -12.089 6.605 37.316 1.00 79.50 278 ASN A O 1
ATOM 2028 N N . GLU A 1 279 ? -12.468 5.481 35.420 1.00 85.75 279 GLU A N 1
ATOM 2029 C CA . GLU A 1 279 ? -13.128 4.358 36.051 1.00 85.75 279 GLU A CA 1
ATOM 2030 C C . GLU A 1 279 ? -12.107 3.423 36.684 1.00 85.75 279 GLU A C 1
ATOM 2032 O 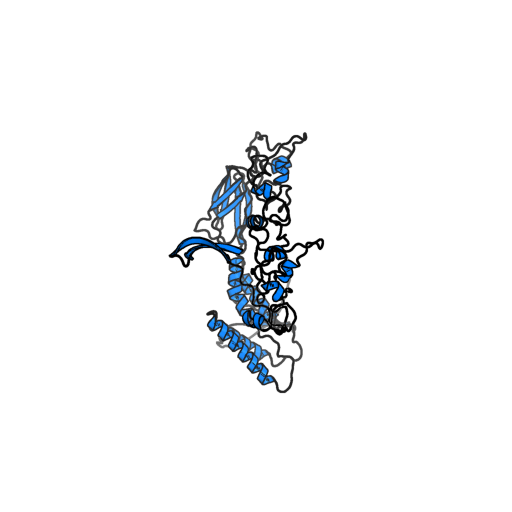O . GLU A 1 279 ? -11.066 3.104 36.112 1.00 85.75 279 GLU A O 1
ATOM 2037 N N . LYS A 1 280 ? -12.435 2.917 37.873 1.00 91.06 280 LYS A N 1
ATOM 2038 C CA . LYS A 1 280 ? -11.616 1.925 38.556 1.00 91.06 280 LYS A CA 1
ATOM 2039 C C . LYS A 1 280 ? -11.692 0.565 37.857 1.00 91.06 280 LYS A C 1
ATOM 2041 O O . LYS A 1 280 ? -12.724 -0.091 37.904 1.00 91.06 280 LYS A O 1
ATOM 2046 N N . ILE A 1 281 ? -10.548 0.062 37.400 1.00 94.88 281 ILE A N 1
ATOM 2047 C CA . ILE A 1 281 ? -10.383 -1.279 36.832 1.00 94.88 281 ILE A CA 1
ATOM 2048 C C . ILE A 1 281 ? -9.599 -2.182 37.789 1.00 94.88 281 ILE A C 1
ATOM 2050 O O . ILE A 1 281 ? -8.575 -1.808 38.367 1.00 94.88 281 ILE A O 1
ATOM 2054 N N . ILE A 1 282 ? -10.063 -3.418 37.952 1.00 95.00 282 ILE A N 1
ATOM 2055 C CA . ILE A 1 282 ? -9.447 -4.454 38.782 1.00 95.00 282 ILE A CA 1
ATOM 2056 C C . ILE A 1 282 ? -9.134 -5.662 37.900 1.00 95.00 282 ILE A C 1
ATOM 2058 O O . ILE A 1 282 ? -10.030 -6.389 37.476 1.00 95.00 282 ILE A O 1
ATOM 2062 N N . VAL A 1 283 ? -7.846 -5.921 37.684 1.00 95.25 283 VAL A N 1
ATOM 2063 C CA . VAL A 1 283 ? -7.350 -7.058 36.901 1.00 95.25 283 VAL A CA 1
ATOM 2064 C C . VAL A 1 283 ? -6.920 -8.177 37.841 1.00 95.25 283 VAL A C 1
ATOM 2066 O O . VAL A 1 283 ? -5.965 -8.042 38.607 1.00 95.25 283 VAL A O 1
ATOM 2069 N N . GLU A 1 284 ? -7.619 -9.303 37.790 1.00 95.06 284 GLU A N 1
ATOM 2070 C CA . GLU A 1 284 ? -7.281 -10.536 38.493 1.00 95.06 284 GLU A CA 1
ATOM 2071 C C . GLU A 1 284 ? -6.483 -11.465 37.568 1.00 95.06 284 GLU A C 1
ATOM 2073 O O . GLU A 1 284 ? -7.007 -12.078 36.638 1.00 95.06 284 GLU A O 1
ATOM 2078 N N . LEU A 1 285 ? -5.185 -11.547 37.850 1.00 93.25 285 LEU A N 1
ATOM 2079 C CA . LEU A 1 285 ? -4.205 -12.369 37.155 1.00 93.25 285 LEU A CA 1
ATOM 2080 C C . LEU A 1 285 ? -4.191 -13.817 37.690 1.00 93.25 285 LEU A C 1
ATOM 2082 O O . LEU A 1 285 ? -4.659 -14.080 38.810 1.00 93.25 285 LEU A O 1
ATOM 2086 N N . PRO A 1 286 ? -3.576 -14.760 36.950 1.00 86.12 286 PRO A N 1
ATOM 2087 C CA . PRO A 1 286 ? -3.434 -16.148 37.378 1.00 86.12 286 PRO A CA 1
ATOM 2088 C C . PRO A 1 286 ? -2.814 -16.272 38.773 1.00 86.12 286 PRO A C 1
ATOM 2090 O O . PRO A 1 286 ? -1.909 -15.529 39.156 1.00 86.12 286 PRO A O 1
ATOM 2093 N N . GLY A 1 287 ? -3.337 -17.209 39.566 1.00 82.81 287 GLY A N 1
ATOM 2094 C CA . GLY A 1 287 ? -2.986 -17.336 40.985 1.00 82.81 287 GLY A CA 1
ATOM 2095 C C . GLY A 1 287 ? -3.750 -16.385 41.918 1.00 82.81 287 GLY A C 1
ATOM 2096 O O . GLY A 1 287 ? -3.447 -16.348 43.109 1.00 82.81 287 GLY A O 1
ATOM 2097 N N . GLY A 1 288 ? -4.747 -15.651 41.406 1.00 84.31 288 GLY A N 1
ATOM 2098 C CA . GLY A 1 288 ? -5.653 -14.802 42.192 1.00 84.31 288 GLY A CA 1
ATOM 2099 C C . GLY A 1 288 ? -5.059 -13.447 42.578 1.00 84.31 288 GLY A C 1
ATOM 2100 O O . GLY A 1 288 ? -5.548 -12.790 43.501 1.00 84.31 288 GLY A O 1
ATOM 2101 N N . LYS A 1 289 ? -3.977 -13.026 41.913 1.00 90.25 289 LYS A N 1
ATOM 2102 C CA . LYS A 1 289 ? -3.323 -11.748 42.196 1.00 90.25 289 LYS A CA 1
ATOM 2103 C C . LYS A 1 289 ? -4.098 -10.619 41.531 1.00 90.25 289 LYS A C 1
ATOM 2105 O O . LYS A 1 289 ? -4.245 -10.611 40.317 1.00 90.25 289 LYS A O 1
ATOM 2110 N N . LYS A 1 290 ? -4.550 -9.649 42.322 1.00 93.31 290 LYS A N 1
ATOM 2111 C CA . LYS A 1 290 ? -5.281 -8.480 41.823 1.00 93.31 290 LYS A CA 1
ATOM 2112 C C . LYS A 1 290 ? -4.346 -7.293 41.660 1.00 93.31 290 LYS A C 1
ATOM 2114 O O . LYS A 1 290 ? -3.520 -7.037 42.539 1.00 93.31 290 LYS A O 1
ATOM 2119 N N . VAL A 1 291 ? -4.495 -6.576 40.559 1.00 93.88 291 VAL A N 1
ATOM 2120 C CA . VAL A 1 291 ? -3.837 -5.298 40.311 1.00 93.88 291 VAL A CA 1
ATOM 2121 C C . VAL A 1 291 ? -4.912 -4.298 39.909 1.00 93.88 291 VAL A C 1
ATOM 2123 O O . VAL A 1 291 ? -5.767 -4.613 39.088 1.00 93.88 291 VAL A O 1
ATOM 2126 N N . GLU A 1 292 ? -4.901 -3.128 40.537 1.00 94.69 292 GLU A N 1
ATOM 2127 C CA . GLU A 1 292 ? -5.870 -2.066 40.269 1.00 94.69 292 GLU A CA 1
ATOM 2128 C C . GLU A 1 292 ? -5.240 -1.007 39.361 1.00 94.69 292 GLU A C 1
ATOM 2130 O O . GLU A 1 292 ? -4.042 -0.721 39.464 1.00 94.69 292 GLU A O 1
ATOM 2135 N N . THR A 1 293 ? -6.048 -0.439 38.479 1.00 94.69 293 THR A N 1
ATOM 2136 C CA . THR A 1 293 ? -5.712 0.701 37.629 1.00 94.69 293 THR A CA 1
ATOM 2137 C C . THR A 1 293 ? -6.972 1.539 37.410 1.00 94.69 293 THR A C 1
ATOM 2139 O O . THR A 1 293 ? -8.034 1.196 37.929 1.00 94.69 293 THR A O 1
ATOM 2142 N N . GLU A 1 294 ? -6.846 2.650 36.702 1.00 92.56 294 GLU A N 1
ATOM 2143 C CA . GLU A 1 294 ? -7.976 3.476 36.289 1.00 92.56 294 GLU A CA 1
ATOM 2144 C C . GLU A 1 294 ? -7.905 3.639 34.768 1.00 92.56 294 GLU A C 1
ATOM 2146 O O . GLU A 1 294 ? -6.801 3.605 34.208 1.00 92.56 294 GLU A O 1
ATOM 2151 N N . THR A 1 295 ? -9.053 3.760 34.105 1.00 85.12 295 THR A N 1
ATOM 2152 C CA . THR A 1 295 ? -9.095 4.173 32.700 1.00 85.12 295 THR A CA 1
ATOM 2153 C C . THR A 1 295 ? -8.586 5.604 32.571 1.00 85.12 295 THR A C 1
ATOM 2155 O O . THR A 1 295 ? -8.746 6.433 33.470 1.00 85.12 295 THR A O 1
ATOM 2158 N N . ASP A 1 296 ? -7.916 5.902 31.466 1.00 81.50 296 ASP A N 1
ATOM 2159 C CA . ASP A 1 296 ? -7.550 7.268 31.134 1.00 81.50 296 ASP A CA 1
ATOM 2160 C C . ASP A 1 296 ? -8.763 8.054 30.613 1.00 81.50 296 ASP A C 1
ATOM 2162 O O . ASP A 1 296 ? -9.908 7.607 30.675 1.00 81.50 296 ASP A O 1
ATOM 2166 N N . LYS A 1 297 ? -8.512 9.276 30.141 1.00 71.69 297 LYS A N 1
ATOM 2167 C CA . LYS A 1 297 ? -9.549 10.156 29.592 1.00 71.69 297 LYS A CA 1
ATOM 2168 C C . LYS A 1 297 ? -10.233 9.613 28.329 1.00 71.69 297 LYS A C 1
ATOM 2170 O O . LYS A 1 297 ? -11.230 10.195 27.958 1.00 71.69 297 LYS A O 1
ATOM 2175 N N . ASN A 1 298 ? -9.697 8.564 27.704 1.00 70.06 298 ASN A N 1
ATOM 2176 C CA . ASN A 1 298 ? -10.242 7.928 26.508 1.00 70.06 298 ASN A CA 1
ATOM 2177 C C . ASN A 1 298 ? -10.734 6.497 26.832 1.00 70.06 298 ASN A C 1
ATOM 2179 O O . ASN A 1 298 ? -10.676 5.614 25.984 1.00 70.06 298 ASN A O 1
ATOM 2183 N N . GLY A 1 299 ? -11.063 6.194 28.095 1.00 78.69 299 GLY A N 1
ATOM 2184 C CA . GLY A 1 299 ? -11.520 4.858 28.501 1.00 78.69 299 GLY A CA 1
ATOM 2185 C C . GLY A 1 299 ? -10.440 3.763 28.466 1.00 78.69 299 GLY A C 1
ATOM 2186 O O . GLY A 1 299 ? -10.696 2.622 28.849 1.00 78.69 299 GLY A O 1
ATOM 2187 N N . LYS A 1 300 ? -9.193 4.057 28.081 1.00 85.56 300 LYS A N 1
ATOM 2188 C CA . LYS A 1 300 ? -8.149 3.035 27.922 1.00 85.56 300 LYS A CA 1
ATOM 2189 C C . LYS A 1 300 ? -7.442 2.758 29.238 1.00 85.56 300 LYS A C 1
ATOM 2191 O O . LYS A 1 300 ? -7.095 3.664 29.991 1.00 85.56 300 LYS A O 1
ATOM 2196 N N . TRP A 1 301 ? -7.152 1.491 29.517 1.00 93.19 301 TRP A N 1
ATOM 2197 C CA . TRP A 1 301 ? -6.418 1.100 30.720 1.00 93.19 301 TRP A CA 1
ATOM 2198 C C . TRP A 1 301 ? -5.265 0.150 30.397 1.00 93.19 301 TRP A C 1
ATOM 2200 O O . TRP A 1 301 ? -5.265 -0.597 29.415 1.00 93.19 301 TRP A O 1
ATOM 2210 N N . THR A 1 302 ? -4.215 0.180 31.219 1.00 94.25 302 THR A N 1
ATOM 2211 C CA . THR A 1 302 ? -3.071 -0.733 31.087 1.00 94.25 302 THR A CA 1
ATOM 2212 C C . THR A 1 302 ? -2.467 -1.036 32.445 1.00 94.25 302 THR A C 1
ATOM 2214 O O . THR A 1 302 ? -2.144 -0.144 33.227 1.00 94.25 302 THR A O 1
ATOM 2217 N N . VAL A 1 303 ? -2.222 -2.318 32.697 1.00 94.62 303 VAL A N 1
ATOM 2218 C CA . VAL A 1 303 ? -1.603 -2.796 33.926 1.00 94.62 303 VAL A CA 1
ATOM 2219 C C . VAL A 1 303 ? -0.328 -3.576 33.638 1.00 94.62 303 VAL A C 1
ATOM 2221 O O . VAL A 1 303 ? -0.262 -4.383 32.713 1.00 94.62 303 VAL A O 1
ATOM 2224 N N . LYS A 1 304 ? 0.710 -3.364 34.452 1.00 93.38 304 LYS A N 1
ATOM 2225 C CA . LYS A 1 304 ? 1.940 -4.165 34.385 1.00 93.38 304 LYS A CA 1
ATOM 2226 C C . LYS A 1 304 ? 1.730 -5.503 35.079 1.00 93.38 304 LYS A C 1
ATOM 2228 O O . LYS A 1 304 ? 1.345 -5.546 36.248 1.00 93.38 304 LYS A O 1
ATOM 2233 N N . VAL A 1 305 ? 2.069 -6.585 34.387 1.00 92.00 305 VAL A N 1
ATOM 2234 C CA . VAL A 1 305 ? 2.114 -7.930 34.958 1.00 92.00 305 VAL A CA 1
ATOM 2235 C C . VAL A 1 305 ? 3.287 -7.978 35.943 1.00 92.00 305 VAL A C 1
ATOM 2237 O O . VAL A 1 305 ? 4.432 -7.726 35.556 1.00 92.00 305 VAL A O 1
ATOM 2240 N N . PRO A 1 306 ? 3.046 -8.260 37.234 1.00 91.50 306 PRO A N 1
ATOM 2241 C CA . PRO A 1 306 ? 4.119 -8.341 38.216 1.00 91.50 306 PRO A CA 1
ATOM 2242 C C . PRO A 1 306 ? 5.133 -9.426 37.844 1.00 91.50 306 PRO A C 1
ATOM 2244 O O . PRO A 1 306 ? 4.738 -10.497 37.405 1.00 91.50 306 PRO A O 1
ATOM 2247 N N . ALA A 1 307 ? 6.426 -9.195 38.098 1.00 85.50 307 ALA A N 1
ATOM 2248 C CA . ALA A 1 307 ? 7.515 -10.088 37.666 1.00 85.50 307 ALA A CA 1
ATOM 2249 C C . ALA A 1 307 ? 7.417 -11.547 38.170 1.00 85.50 307 ALA A C 1
ATOM 2251 O O . ALA A 1 307 ? 8.057 -12.441 37.629 1.00 85.50 307 ALA A O 1
ATOM 2252 N N . GLU A 1 308 ? 6.633 -11.774 39.219 1.00 87.44 308 GLU A N 1
ATOM 2253 C CA . GLU A 1 308 ? 6.356 -13.077 39.833 1.00 87.44 308 GLU A CA 1
ATOM 2254 C C . GLU A 1 308 ? 5.144 -13.815 39.240 1.00 87.44 308 GLU A C 1
ATOM 2256 O O . GLU A 1 308 ? 4.912 -14.972 39.583 1.00 87.44 308 GLU A O 1
ATOM 2261 N N . VAL A 1 309 ? 4.380 -13.166 38.358 1.00 87.38 309 VAL A N 1
ATOM 2262 C CA . VAL A 1 309 ? 3.282 -13.775 37.603 1.00 87.38 309 VAL A CA 1
ATOM 2263 C C . VAL A 1 309 ? 3.771 -14.056 36.186 1.00 87.38 309 VAL A C 1
ATOM 2265 O O . VAL A 1 309 ? 4.230 -13.160 35.482 1.00 87.38 309 VAL A O 1
ATOM 2268 N N . GLU A 1 310 ? 3.663 -15.312 35.767 1.00 86.44 310 GLU A N 1
ATOM 2269 C CA . GLU A 1 310 ? 3.952 -15.746 34.402 1.00 86.44 310 GLU A CA 1
ATOM 2270 C C . GLU A 1 310 ? 2.636 -16.132 33.726 1.00 86.44 310 GLU A C 1
ATOM 2272 O O . GLU A 1 310 ? 1.960 -17.042 34.201 1.00 86.44 310 GLU A O 1
ATOM 2277 N N . LEU A 1 311 ? 2.285 -15.439 32.639 1.00 86.19 311 LEU A N 1
ATOM 2278 C CA . LEU A 1 311 ? 1.089 -15.715 31.841 1.00 86.19 311 LEU A CA 1
ATOM 2279 C C . LEU A 1 311 ? 1.350 -16.885 30.889 1.00 86.19 311 LEU A C 1
ATOM 2281 O O . LEU A 1 311 ? 2.191 -16.776 29.989 1.00 86.19 311 LEU A O 1
ATOM 2285 N N . LYS A 1 312 ? 0.646 -17.999 31.093 1.00 81.75 312 LYS A N 1
ATOM 2286 C CA . LYS A 1 312 ? 0.792 -19.243 30.325 1.00 81.75 312 LYS A CA 1
ATOM 2287 C C . LYS A 1 312 ? -0.412 -19.472 29.410 1.00 81.75 312 LYS A C 1
ATOM 2289 O O . LYS A 1 312 ? -1.502 -19.014 29.735 1.00 81.75 312 LYS A O 1
ATOM 2294 N N . PRO A 1 313 ? -0.253 -20.215 28.300 1.00 78.31 313 PRO A N 1
ATOM 2295 C CA . PRO A 1 313 ? -1.377 -20.546 27.427 1.00 78.31 313 PRO A CA 1
ATOM 2296 C C . PRO A 1 313 ? -2.548 -21.174 28.195 1.00 78.31 313 PRO A C 1
ATOM 2298 O O . PRO A 1 313 ? -2.359 -22.134 28.948 1.00 78.31 313 PRO A O 1
ATOM 2301 N N . GLY A 1 314 ? -3.753 -20.641 27.991 1.00 75.25 314 GLY A N 1
ATOM 2302 C CA . GLY A 1 314 ? -4.983 -21.090 28.649 1.00 75.25 314 GLY A CA 1
ATOM 2303 C C . GLY A 1 314 ? -5.214 -20.540 30.062 1.00 75.25 314 GLY A C 1
ATOM 2304 O O . GLY A 1 314 ? -6.247 -20.852 30.664 1.00 75.25 314 GLY A O 1
ATOM 2305 N N . ASP A 1 315 ? -4.300 -19.726 30.597 1.00 86.31 315 ASP A N 1
ATOM 2306 C CA . ASP A 1 315 ? -4.553 -18.968 31.820 1.00 86.31 315 ASP A CA 1
ATOM 2307 C C . ASP A 1 315 ? -5.730 -18.004 31.619 1.00 86.31 315 ASP A C 1
ATOM 2309 O O . ASP A 1 315 ? -5.922 -17.442 30.542 1.00 86.31 315 ASP A O 1
ATOM 2313 N N . LYS A 1 316 ? -6.522 -17.805 32.676 1.00 88.75 316 LYS A N 1
ATOM 2314 C CA . LYS A 1 316 ? -7.651 -16.870 32.666 1.00 88.75 316 LYS A CA 1
ATOM 2315 C C . LYS A 1 316 ? -7.264 -15.579 33.362 1.00 88.75 316 LYS A C 1
ATOM 2317 O O . LYS A 1 316 ? -6.794 -15.619 34.501 1.00 88.75 316 LYS A O 1
ATOM 2322 N N . VAL A 1 317 ? -7.534 -14.462 32.704 1.00 90.88 317 VAL A N 1
ATOM 2323 C CA . VAL A 1 317 ? -7.456 -13.124 33.285 1.00 90.88 317 VAL A CA 1
ATOM 2324 C C . VAL A 1 317 ? -8.879 -12.604 33.418 1.00 90.88 317 VAL A C 1
ATOM 2326 O O . VAL A 1 317 ? -9.631 -12.591 32.447 1.00 90.88 317 VAL A O 1
ATOM 2329 N N . ILE A 1 318 ? -9.274 -12.235 34.634 1.00 92.56 318 ILE A N 1
ATOM 2330 C CA . ILE A 1 318 ? -10.609 -11.692 34.905 1.00 92.56 318 ILE A CA 1
ATOM 2331 C C . ILE A 1 318 ? -10.447 -10.205 35.173 1.00 92.56 318 ILE A C 1
ATOM 2333 O O . ILE A 1 318 ? -9.719 -9.826 36.086 1.00 92.56 318 ILE A O 1
ATOM 2337 N N . VAL A 1 319 ? -11.137 -9.374 34.409 1.00 94.56 319 VAL A N 1
ATOM 2338 C CA . VAL A 1 319 ? -11.138 -7.922 34.579 1.00 94.56 319 VAL A CA 1
ATOM 2339 C C . VAL A 1 319 ? -12.516 -7.497 35.055 1.00 94.56 319 VAL A C 1
ATOM 2341 O O . VAL A 1 319 ? -13.519 -8.043 34.599 1.00 94.56 319 VAL A O 1
ATOM 2344 N N . SER A 1 320 ? -12.566 -6.585 36.020 1.00 92.81 320 SER A N 1
ATOM 2345 C CA . SER A 1 320 ? -13.816 -6.017 36.517 1.00 92.81 320 SER A CA 1
ATOM 2346 C C . SER A 1 320 ? -13.690 -4.536 36.820 1.00 92.81 320 SER A C 1
ATOM 2348 O O . SER A 1 320 ? -12.654 -4.131 37.347 1.00 92.81 320 SER A O 1
ATOM 2350 N N . ASP A 1 321 ? -14.747 -3.777 36.584 1.00 90.38 321 ASP A N 1
ATOM 2351 C CA . ASP A 1 321 ? -14.857 -2.365 36.953 1.00 90.38 321 ASP A CA 1
ATOM 2352 C C . ASP A 1 321 ? -15.213 -2.150 38.445 1.00 90.38 321 ASP A C 1
ATOM 2354 O O . ASP A 1 321 ? -15.281 -3.086 39.263 1.00 90.38 321 ASP A O 1
ATOM 2358 N N . GLY A 1 322 ? -15.424 -0.884 38.816 1.00 82.88 322 GLY A N 1
ATOM 2359 C CA . GLY A 1 322 ? -15.829 -0.449 40.149 1.00 82.88 322 GLY A CA 1
ATOM 2360 C C . GLY A 1 322 ? -17.275 -0.802 40.519 1.00 82.88 322 GLY A C 1
ATOM 2361 O O . GLY A 1 322 ? -17.579 -0.901 41.715 1.00 82.88 322 GLY A O 1
ATOM 2362 N N . ALA A 1 323 ? -18.151 -1.031 39.540 1.00 81.75 323 ALA A N 1
ATOM 2363 C CA . ALA A 1 323 ? -19.540 -1.447 39.733 1.00 81.75 323 ALA A CA 1
ATOM 2364 C C . ALA A 1 323 ? -19.711 -2.975 39.824 1.00 81.75 323 ALA A C 1
ATOM 2366 O O . ALA A 1 323 ? -20.725 -3.471 40.331 1.00 81.75 323 ALA A O 1
ATOM 2367 N N . GLY A 1 324 ? -18.681 -3.725 39.441 1.00 82.88 324 GLY A N 1
ATOM 2368 C CA . GLY A 1 324 ? -18.581 -5.171 39.506 1.00 82.88 324 GLY A CA 1
ATOM 2369 C C . GLY A 1 324 ? -18.963 -5.909 38.223 1.00 82.88 324 GLY A C 1
ATOM 2370 O O . GLY A 1 324 ? -19.122 -7.137 38.317 1.00 82.88 324 GLY A O 1
ATOM 2371 N N . ASN A 1 325 ? -19.102 -5.239 37.072 1.00 84.19 325 ASN A N 1
ATOM 2372 C CA . ASN A 1 325 ? -19.247 -5.938 35.791 1.00 84.19 325 ASN A CA 1
ATOM 2373 C C . ASN A 1 325 ? -17.895 -6.574 35.417 1.00 84.19 325 ASN A C 1
ATOM 2375 O O . ASN A 1 325 ? -16.849 -6.225 35.968 1.00 84.19 325 ASN A O 1
ATOM 2379 N N . LYS A 1 326 ? -17.912 -7.664 34.635 1.00 91.75 326 LYS A N 1
ATOM 2380 C CA . LYS A 1 326 ? -16.721 -8.515 34.457 1.00 91.75 326 LYS A CA 1
ATOM 2381 C C . LYS A 1 326 ? -16.558 -9.059 33.052 1.00 91.75 326 LYS A C 1
ATOM 2383 O O . LYS A 1 326 ? -17.500 -9.629 32.507 1.00 91.75 326 LYS A O 1
ATOM 2388 N N . THR A 1 327 ? -15.308 -9.090 32.611 1.00 90.06 327 THR A N 1
ATOM 2389 C CA . THR A 1 327 ? -14.849 -9.797 31.414 1.00 90.06 327 THR A CA 1
ATOM 2390 C C . THR A 1 327 ? -13.811 -10.842 31.794 1.00 90.06 327 THR A C 1
ATOM 2392 O O . THR A 1 327 ? -13.062 -10.692 32.760 1.00 90.06 327 THR A O 1
ATOM 2395 N N . THR A 1 328 ? -13.806 -11.972 31.091 1.00 89.38 328 THR A N 1
ATOM 2396 C CA . THR A 1 328 ? -12.816 -13.037 31.287 1.00 89.38 328 THR A CA 1
ATOM 2397 C C . THR A 1 328 ? -12.151 -13.342 29.962 1.00 89.38 328 THR A C 1
ATOM 2399 O O . THR A 1 328 ? -12.804 -13.887 29.079 1.00 89.38 328 THR A O 1
ATOM 2402 N N . GLU A 1 329 ? -10.855 -13.070 29.883 1.00 85.06 329 GLU A N 1
ATOM 2403 C CA . GLU A 1 329 ? -10.039 -13.313 28.698 1.00 85.06 329 GLU A CA 1
ATOM 2404 C C . GLU A 1 329 ? -9.100 -14.504 28.920 1.00 85.06 329 GLU A C 1
ATOM 2406 O O . GLU A 1 329 ? -8.676 -14.778 30.054 1.00 85.06 329 GLU A O 1
ATOM 2411 N N . GLN A 1 330 ? -8.798 -15.249 27.853 1.00 83.56 330 GLN A N 1
ATOM 2412 C CA . GLN A 1 330 ? -7.861 -16.371 27.909 1.00 83.56 330 GLN A CA 1
ATOM 2413 C C . GLN A 1 330 ? -6.543 -15.998 27.248 1.00 83.56 330 GLN A C 1
ATOM 2415 O O . GLN A 1 330 ? -6.504 -15.512 26.125 1.00 83.56 330 GLN A O 1
ATOM 2420 N N . VAL A 1 331 ? -5.439 -16.300 27.928 1.00 80.19 331 VAL A N 1
ATOM 2421 C CA . VAL A 1 331 ? -4.111 -16.159 27.334 1.00 80.19 331 VAL A CA 1
ATOM 2422 C C . VAL A 1 331 ? -4.012 -17.117 26.147 1.00 80.19 331 VAL A C 1
ATOM 2424 O O . VAL A 1 331 ? -4.164 -18.334 26.306 1.00 80.19 331 VAL A O 1
ATOM 2427 N N . GLY A 1 332 ? -3.758 -16.558 24.965 1.00 73.25 332 GLY A N 1
ATOM 2428 C CA . GLY A 1 332 ? -3.647 -17.286 23.708 1.00 73.25 332 GLY A CA 1
ATOM 2429 C C . GLY A 1 332 ? -2.458 -18.251 23.666 1.00 73.25 332 GLY A C 1
ATOM 2430 O O . GLY A 1 332 ? -1.758 -18.494 24.651 1.00 73.25 332 GLY A O 1
ATOM 2431 N N . ILE A 1 333 ? -2.209 -18.826 22.492 1.00 60.38 333 ILE A N 1
ATOM 2432 C CA . ILE A 1 333 ? -1.100 -19.762 22.269 1.00 60.38 333 ILE A CA 1
ATOM 2433 C C . ILE A 1 333 ? 0.092 -18.995 21.682 1.00 60.38 333 ILE A C 1
ATOM 2435 O O . ILE A 1 333 ? -0.071 -18.153 20.805 1.00 60.38 333 ILE A O 1
ATOM 2439 N N . ASP A 1 334 ? 1.304 -19.292 22.157 1.00 56.38 334 ASP A N 1
ATOM 2440 C CA . ASP A 1 334 ? 2.547 -18.721 21.628 1.00 56.38 334 ASP A CA 1
ATOM 2441 C C . ASP A 1 334 ? 2.863 -19.383 20.279 1.00 56.38 334 ASP A C 1
ATOM 2443 O O . ASP A 1 334 ? 3.480 -20.452 20.212 1.00 56.38 334 ASP A O 1
ATOM 2447 N N . THR A 1 335 ? 2.384 -18.774 19.195 1.00 48.97 335 THR A N 1
ATOM 2448 C CA . THR A 1 335 ? 2.613 -19.241 17.823 1.00 48.97 335 THR A CA 1
ATOM 2449 C C . THR A 1 335 ? 4.101 -19.225 17.465 1.00 48.97 335 THR A C 1
ATOM 2451 O O . THR A 1 335 ? 4.560 -20.138 16.786 1.00 48.97 335 THR A O 1
ATOM 2454 N N . GLY A 1 336 ? 4.898 -18.299 18.012 1.00 45.16 336 GLY A N 1
ATOM 2455 C CA . GLY A 1 336 ? 6.352 -18.237 17.815 1.00 45.16 336 GLY A CA 1
ATOM 2456 C C . GLY A 1 336 ? 7.110 -19.401 18.466 1.00 45.16 336 GLY A C 1
ATOM 2457 O O . GLY A 1 336 ? 7.980 -20.009 17.837 1.00 45.16 336 GLY A O 1
ATOM 2458 N N . LYS A 1 337 ? 6.744 -19.800 19.694 1.00 45.44 337 LYS A N 1
ATOM 2459 C CA . LYS A 1 337 ? 7.270 -21.031 20.317 1.00 45.44 337 LYS A CA 1
ATOM 2460 C C . LYS A 1 337 ? 6.700 -22.304 19.696 1.00 45.44 337 LYS A C 1
ATOM 2462 O O . LYS A 1 337 ? 7.420 -23.302 19.666 1.00 45.44 337 LYS A O 1
ATOM 2467 N N . CYS A 1 338 ? 5.473 -22.297 19.171 1.00 42.28 338 CYS A N 1
ATOM 2468 C CA . CYS A 1 338 ? 4.938 -23.419 18.388 1.00 42.28 338 CYS A CA 1
ATOM 2469 C C . CYS A 1 338 ? 5.726 -23.619 17.091 1.00 42.28 338 CYS A C 1
ATOM 2471 O O . CYS A 1 338 ? 6.102 -24.746 16.775 1.00 42.28 338 CYS A O 1
ATOM 2473 N N . VAL A 1 339 ? 6.076 -22.535 16.394 1.00 38.28 339 VAL A N 1
ATOM 2474 C CA . VAL A 1 339 ? 6.939 -22.603 15.213 1.00 38.28 339 VAL A CA 1
ATOM 2475 C C . VAL A 1 339 ? 8.331 -23.095 15.618 1.00 38.28 339 VAL A C 1
ATOM 2477 O O . VAL A 1 339 ? 8.765 -24.117 15.099 1.00 38.28 339 VAL A O 1
ATOM 2480 N N . ALA A 1 340 ? 8.982 -22.512 16.630 1.00 35.31 340 ALA A N 1
ATOM 2481 C CA . ALA A 1 340 ? 10.314 -22.939 17.088 1.00 35.31 340 ALA A CA 1
ATOM 2482 C C . ALA A 1 340 ? 10.381 -24.408 17.566 1.00 35.31 340 ALA A C 1
ATOM 2484 O O . ALA A 1 340 ? 11.367 -25.106 17.318 1.00 35.31 340 ALA A O 1
ATOM 2485 N N . THR A 1 341 ? 9.327 -24.918 18.208 1.00 38.16 341 THR A N 1
ATOM 2486 C CA . THR A 1 341 ? 9.232 -26.340 18.588 1.00 38.16 341 THR A CA 1
ATOM 2487 C C . THR A 1 341 ? 8.882 -27.239 17.404 1.00 38.16 341 THR A C 1
ATOM 2489 O O . THR A 1 341 ? 9.373 -28.363 17.345 1.00 38.16 341 THR A O 1
ATOM 2492 N N . SER A 1 342 ? 8.156 -26.751 16.397 1.00 36.59 342 SER A N 1
ATOM 2493 C CA . SER A 1 342 ? 7.981 -27.462 15.123 1.00 36.59 342 SER A CA 1
ATOM 2494 C C . SER A 1 342 ? 9.236 -27.441 14.230 1.00 36.59 342 SER A C 1
ATOM 2496 O O . SER A 1 342 ? 9.451 -28.389 13.478 1.00 36.59 342 SER A O 1
ATOM 2498 N N . VAL A 1 343 ? 10.154 -26.479 14.391 1.00 39.09 343 VAL A N 1
ATOM 2499 C CA . VAL A 1 343 ? 11.497 -26.546 13.778 1.00 39.09 343 VAL A CA 1
ATOM 2500 C C . VAL A 1 343 ? 12.386 -27.564 14.510 1.00 39.09 343 VAL A C 1
ATOM 2502 O O . VAL A 1 343 ? 13.131 -28.306 13.874 1.00 39.09 343 VAL A O 1
ATOM 2505 N N . GLY A 1 344 ? 12.250 -27.681 15.837 1.00 42.00 344 GLY A N 1
ATOM 2506 C CA . GLY A 1 344 ? 12.972 -28.670 16.651 1.00 42.00 344 GLY A CA 1
ATOM 2507 C C . GLY A 1 344 ? 12.441 -30.112 16.575 1.00 42.00 344 GLY A C 1
ATOM 2508 O O . GLY A 1 344 ? 13.210 -31.047 16.789 1.00 42.00 344 GLY A O 1
ATOM 2509 N N . PHE A 1 345 ? 11.157 -30.314 16.257 1.00 41.06 345 PHE A N 1
ATOM 2510 C CA . PHE A 1 345 ? 10.519 -31.642 16.238 1.00 41.06 345 PHE A CA 1
ATOM 2511 C C . PHE A 1 345 ? 9.860 -32.033 14.902 1.00 41.06 345 PHE A C 1
ATOM 2513 O O . PHE A 1 345 ? 9.661 -33.221 14.662 1.00 41.06 345 PHE A O 1
ATOM 2520 N N . GLY A 1 346 ? 9.548 -31.089 14.012 1.00 37.88 346 GLY A N 1
ATOM 2521 C CA . GLY A 1 346 ? 8.865 -31.348 12.734 1.00 37.88 346 GLY A CA 1
ATOM 2522 C C . GLY A 1 346 ? 9.794 -31.412 11.520 1.00 37.88 346 GLY A C 1
ATOM 2523 O O . GLY A 1 346 ? 9.594 -32.239 10.631 1.00 37.88 346 GLY A O 1
ATOM 2524 N N . LEU A 1 347 ? 10.861 -30.613 11.496 1.00 36.03 347 LEU A N 1
ATOM 2525 C CA . LEU A 1 347 ? 11.819 -30.612 10.383 1.00 36.03 347 LEU A CA 1
ATOM 2526 C C . LEU A 1 347 ? 12.790 -31.811 10.354 1.00 36.03 347 LEU A C 1
ATOM 2528 O O . LEU A 1 347 ? 13.132 -32.246 9.252 1.00 36.03 347 LEU A O 1
ATOM 2532 N N . PRO A 1 348 ? 13.156 -32.462 11.480 1.00 43.34 348 PRO A N 1
ATOM 2533 C CA . PRO A 1 348 ? 13.903 -33.717 11.407 1.00 43.34 348 PRO A CA 1
ATOM 2534 C C . PRO A 1 348 ? 13.045 -34.904 10.945 1.00 43.34 348 PRO A C 1
ATOM 2536 O O . PRO A 1 348 ? 13.587 -35.859 10.394 1.00 43.34 348 PRO A O 1
ATOM 2539 N N . LEU A 1 349 ? 11.720 -34.871 11.151 1.00 43.12 349 LEU A N 1
ATOM 2540 C CA . LEU A 1 349 ? 10.829 -35.977 10.773 1.00 43.12 349 LEU A CA 1
ATOM 2541 C C . LEU A 1 349 ? 10.385 -35.924 9.308 1.00 43.12 349 LEU A C 1
ATOM 2543 O O . LEU A 1 349 ? 10.199 -36.983 8.717 1.00 43.12 349 LEU A O 1
ATOM 2547 N N . LEU A 1 350 ? 10.297 -34.740 8.690 1.00 42.47 350 LEU A N 1
ATOM 2548 C CA . LEU A 1 350 ? 10.083 -34.627 7.239 1.00 42.47 350 LEU A CA 1
ATOM 2549 C C . LEU A 1 350 ? 11.343 -34.991 6.432 1.00 42.47 350 LEU A C 1
ATOM 2551 O O . LEU A 1 350 ? 11.226 -35.579 5.360 1.00 42.47 350 LEU A O 1
ATOM 2555 N N . ALA A 1 351 ? 12.544 -34.745 6.970 1.00 41.34 351 ALA A N 1
ATOM 2556 C CA . ALA A 1 351 ? 13.814 -35.110 6.326 1.00 41.34 351 ALA A CA 1
ATOM 2557 C C . ALA A 1 351 ? 14.272 -36.566 6.584 1.00 41.34 351 ALA A C 1
ATOM 2559 O O . ALA A 1 351 ? 15.277 -37.013 6.024 1.00 41.34 351 ALA A O 1
ATOM 2560 N N . LEU A 1 352 ? 13.545 -37.315 7.423 1.00 44.53 352 LEU A N 1
ATOM 2561 C CA . LEU A 1 352 ? 13.767 -38.740 7.710 1.00 44.53 352 LEU A CA 1
ATOM 2562 C C . LEU A 1 352 ? 12.583 -39.618 7.288 1.00 44.53 352 LEU A C 1
ATOM 2564 O O . LEU A 1 352 ? 12.455 -40.741 7.772 1.00 44.53 352 LEU A O 1
ATOM 2568 N N . ILE A 1 353 ? 11.737 -39.154 6.365 1.00 44.84 353 ILE A N 1
ATOM 2569 C CA . ILE A 1 353 ? 10.866 -40.060 5.617 1.00 44.84 353 ILE A CA 1
ATOM 2570 C C . ILE A 1 353 ? 11.771 -40.790 4.619 1.00 44.84 353 ILE A C 1
ATOM 2572 O O . ILE A 1 353 ? 12.291 -40.153 3.699 1.00 44.84 353 ILE A O 1
ATOM 2576 N N . PRO A 1 354 ? 11.976 -42.115 4.733 1.00 38.38 354 PRO A N 1
ATOM 2577 C CA . PRO A 1 354 ? 12.434 -42.868 3.584 1.00 38.38 354 PRO A CA 1
ATOM 2578 C C . PRO A 1 354 ? 11.346 -42.678 2.531 1.00 38.38 354 PRO A C 1
ATOM 2580 O O . PRO A 1 354 ? 10.212 -43.116 2.741 1.00 38.38 354 PRO A O 1
ATOM 2583 N N . LEU A 1 355 ? 11.659 -42.000 1.424 1.00 41.25 355 LEU A N 1
ATOM 2584 C CA . LEU A 1 355 ? 10.830 -42.072 0.230 1.00 41.25 355 LEU A CA 1
ATOM 2585 C C . LEU A 1 355 ? 10.642 -43.562 -0.059 1.00 41.25 355 LEU A C 1
ATOM 2587 O O . LEU A 1 355 ? 11.563 -44.253 -0.491 1.00 41.25 355 LEU A O 1
ATOM 2591 N N . GLY A 1 356 ? 9.453 -44.078 0.245 1.00 41.31 356 GLY A N 1
ATOM 2592 C CA . GLY A 1 356 ? 9.037 -45.443 -0.041 1.00 41.31 356 GLY A CA 1
ATOM 2593 C C . GLY A 1 356 ? 8.831 -45.641 -1.539 1.00 41.31 356 GLY A C 1
ATOM 2594 O O . GLY A 1 356 ? 7.779 -46.109 -1.953 1.00 41.31 356 GLY A O 1
ATOM 2595 N N . LEU A 1 357 ? 9.814 -45.273 -2.359 1.00 38.25 357 LEU A N 1
ATOM 2596 C CA . LEU A 1 357 ? 9.779 -45.384 -3.814 1.00 38.25 357 LEU A CA 1
ATOM 2597 C C . LEU A 1 357 ? 10.400 -46.685 -4.331 1.00 38.25 357 LEU A C 1
ATOM 2599 O O . LEU A 1 357 ? 10.616 -46.826 -5.529 1.00 38.25 357 LEU A O 1
ATOM 2603 N N . ALA A 1 358 ? 10.642 -47.677 -3.470 1.00 37.03 358 ALA A N 1
ATOM 2604 C CA . ALA A 1 358 ? 11.218 -48.940 -3.924 1.00 37.03 358 ALA A CA 1
ATOM 2605 C C . ALA A 1 358 ? 10.662 -50.196 -3.247 1.00 37.03 358 ALA A C 1
ATOM 2607 O O . ALA A 1 358 ? 11.420 -51.068 -2.831 1.00 37.03 358 ALA A O 1
ATOM 2608 N N . THR A 1 359 ? 9.336 -50.339 -3.173 1.00 38.50 359 THR A N 1
ATOM 2609 C CA . THR A 1 359 ? 8.740 -51.659 -2.874 1.00 38.50 359 THR A CA 1
ATOM 2610 C C . THR A 1 359 ? 7.836 -52.221 -3.963 1.00 38.50 359 THR A C 1
ATOM 2612 O O . THR A 1 359 ? 7.251 -53.276 -3.754 1.00 38.50 359 THR A O 1
ATOM 2615 N N . GLN A 1 360 ? 7.754 -51.616 -5.154 1.00 38.53 360 GLN A N 1
ATOM 2616 C CA . GLN A 1 360 ? 6.912 -52.176 -6.224 1.00 38.53 360 GLN A CA 1
ATOM 2617 C C . GLN A 1 360 ? 7.499 -52.105 -7.634 1.00 38.53 360 GLN A C 1
ATOM 2619 O O . GLN A 1 360 ? 6.779 -51.833 -8.584 1.00 38.53 360 GLN A O 1
ATOM 2624 N N . MET A 1 361 ? 8.775 -52.444 -7.808 1.00 36.56 361 MET A N 1
ATOM 2625 C CA . MET A 1 361 ? 9.198 -53.053 -9.072 1.00 36.56 361 MET A CA 1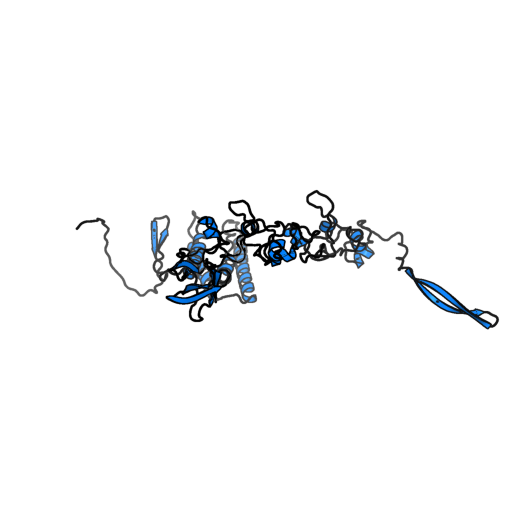
ATOM 2626 C C . MET A 1 361 ? 10.220 -54.150 -8.786 1.00 36.56 361 MET A C 1
ATOM 2628 O O . MET A 1 361 ? 11.417 -53.893 -8.672 1.00 36.56 361 MET A O 1
ATOM 2632 N N . GLU A 1 362 ? 9.751 -55.395 -8.680 1.00 40.12 362 GLU A N 1
ATOM 2633 C CA . GLU A 1 362 ? 10.601 -56.559 -8.934 1.00 40.12 362 GLU A CA 1
ATOM 2634 C C . GLU A 1 362 ? 11.039 -56.512 -10.408 1.00 40.12 362 GLU A C 1
ATOM 2636 O O . GLU A 1 362 ? 10.443 -57.142 -11.277 1.00 40.12 362 GLU A O 1
ATOM 2641 N N . ILE A 1 363 ? 12.081 -55.734 -10.709 1.00 40.22 363 ILE A N 1
ATOM 2642 C CA . ILE A 1 363 ? 12.910 -55.953 -11.894 1.00 40.22 363 ILE A CA 1
ATOM 2643 C C . ILE A 1 363 ? 14.087 -56.806 -11.408 1.00 40.22 363 ILE A C 1
ATOM 2645 O O . ILE A 1 363 ? 14.948 -56.298 -10.679 1.00 40.22 363 ILE A O 1
ATOM 2649 N N . PRO A 1 364 ? 14.140 -58.107 -11.751 1.00 39.28 364 PRO A N 1
ATOM 2650 C CA . PRO A 1 364 ? 15.242 -58.973 -11.354 1.00 39.28 364 PRO A CA 1
ATOM 2651 C C . PRO A 1 364 ? 16.571 -58.391 -11.865 1.00 39.28 364 PRO A C 1
ATOM 2653 O O . PRO A 1 364 ? 16.795 -58.331 -13.071 1.00 39.28 364 PRO A O 1
ATOM 2656 N N . GLY A 1 365 ? 17.439 -57.939 -10.952 1.00 51.22 365 GLY A N 1
ATOM 2657 C CA . GLY A 1 365 ? 18.773 -57.405 -11.268 1.00 51.22 365 GLY A CA 1
ATOM 2658 C C . GLY A 1 365 ? 19.120 -56.028 -10.683 1.00 51.22 365 GLY A C 1
ATOM 2659 O O . GLY A 1 365 ? 20.299 -55.689 -10.664 1.00 51.22 365 GLY A O 1
ATOM 2660 N N . LEU A 1 366 ? 18.153 -55.252 -10.168 1.00 44.09 366 LEU A N 1
ATOM 2661 C CA . LEU A 1 366 ? 18.402 -53.900 -9.619 1.00 44.09 366 LEU A CA 1
ATOM 2662 C C . LEU A 1 366 ? 18.376 -53.794 -8.079 1.00 44.09 366 LEU A C 1
ATOM 2664 O O . LEU A 1 366 ? 18.655 -52.725 -7.538 1.00 44.09 366 LEU A O 1
ATOM 2668 N N . SER A 1 367 ? 18.104 -54.885 -7.353 1.00 49.09 367 SER A N 1
ATOM 2669 C CA . SER A 1 367 ? 17.950 -54.891 -5.883 1.00 49.09 367 SER A CA 1
ATOM 2670 C C . SER A 1 367 ? 19.155 -54.331 -5.121 1.00 49.09 367 SER A C 1
ATOM 2672 O O . SER A 1 367 ? 18.996 -53.687 -4.088 1.00 49.09 367 SER A O 1
ATOM 2674 N N . ASN A 1 368 ? 20.362 -54.548 -5.646 1.00 50.31 368 ASN A N 1
ATOM 2675 C CA . ASN A 1 368 ? 21.598 -54.099 -5.007 1.00 50.31 368 ASN A CA 1
ATOM 2676 C C . ASN A 1 368 ? 21.848 -52.598 -5.240 1.00 50.31 368 ASN A C 1
ATOM 2678 O O . ASN A 1 368 ? 22.410 -51.936 -4.379 1.00 50.31 368 ASN A O 1
ATOM 2682 N N . VAL A 1 369 ? 21.377 -52.051 -6.368 1.00 48.22 369 VAL A N 1
ATOM 2683 C CA . VAL A 1 369 ? 21.539 -50.630 -6.733 1.00 48.22 369 VAL A CA 1
ATOM 2684 C C . VAL A 1 369 ? 20.636 -49.743 -5.876 1.00 48.22 369 VAL A C 1
ATOM 2686 O O . VAL A 1 369 ? 21.039 -48.672 -5.441 1.00 48.22 369 VAL A O 1
ATOM 2689 N N . VAL A 1 370 ? 19.422 -50.212 -5.587 1.00 44.62 370 VAL A N 1
ATOM 2690 C CA . VAL A 1 370 ? 18.445 -49.493 -4.756 1.00 44.62 370 VAL A CA 1
ATOM 2691 C C . VAL A 1 370 ? 18.861 -49.470 -3.281 1.00 44.62 370 VAL A C 1
ATOM 2693 O O . VAL A 1 370 ? 18.708 -48.448 -2.613 1.00 44.62 370 VAL A O 1
ATOM 2696 N N . ALA A 1 371 ? 19.407 -50.576 -2.769 1.00 49.69 371 ALA A N 1
ATOM 2697 C CA . ALA A 1 371 ? 19.921 -50.638 -1.402 1.00 49.69 371 ALA A CA 1
ATOM 2698 C C . ALA A 1 371 ? 21.123 -49.695 -1.205 1.00 49.69 371 ALA A C 1
ATOM 2700 O O . ALA A 1 371 ? 21.164 -48.967 -0.213 1.00 49.69 371 ALA A O 1
ATOM 2701 N N . ASP A 1 372 ? 22.042 -49.653 -2.177 1.00 52.09 372 ASP A N 1
ATOM 2702 C CA . ASP A 1 372 ? 23.179 -48.727 -2.164 1.00 52.09 372 ASP A CA 1
ATOM 2703 C C . ASP A 1 372 ? 22.734 -47.265 -2.302 1.00 52.09 372 ASP A C 1
ATOM 2705 O O . ASP A 1 372 ? 23.244 -46.411 -1.581 1.00 52.09 372 ASP A O 1
ATOM 2709 N N . ALA A 1 373 ? 21.750 -46.963 -3.157 1.00 48.47 373 ALA A N 1
ATOM 2710 C CA . ALA A 1 373 ? 21.214 -45.609 -3.306 1.00 48.47 373 ALA A CA 1
ATOM 2711 C C . ALA A 1 373 ? 20.561 -45.097 -2.011 1.00 48.47 373 ALA A C 1
ATOM 2713 O O . ALA A 1 373 ? 20.826 -43.972 -1.593 1.00 48.47 373 ALA A O 1
ATOM 2714 N N . ASN A 1 374 ? 19.775 -45.934 -1.325 1.00 50.88 374 ASN A N 1
ATOM 2715 C CA . ASN A 1 374 ? 19.180 -45.578 -0.033 1.00 50.88 374 ASN A CA 1
ATOM 2716 C C . ASN A 1 374 ? 20.236 -45.381 1.062 1.00 50.88 374 ASN A C 1
ATOM 2718 O O . ASN A 1 374 ? 20.140 -44.435 1.844 1.00 50.88 374 ASN A O 1
ATOM 2722 N N . ALA A 1 375 ? 21.259 -46.238 1.108 1.00 54.69 375 ALA A N 1
ATOM 2723 C CA . ALA A 1 375 ? 22.359 -46.093 2.057 1.00 54.69 375 ALA A CA 1
ATOM 2724 C C . ALA A 1 375 ? 23.180 -44.816 1.793 1.00 54.69 375 ALA A C 1
ATOM 2726 O O . ALA A 1 375 ? 23.571 -44.129 2.737 1.00 54.69 375 ALA A O 1
ATOM 2727 N N . GLN A 1 376 ? 23.397 -44.460 0.521 1.00 53.22 376 GLN A N 1
ATOM 2728 C CA . GLN A 1 376 ? 24.072 -43.222 0.125 1.00 53.22 376 GLN A CA 1
ATOM 2729 C C . GLN A 1 376 ? 23.248 -41.977 0.464 1.00 53.22 376 GLN A C 1
ATOM 2731 O O . GLN A 1 376 ? 23.807 -41.014 0.982 1.00 53.22 376 GLN A O 1
ATOM 2736 N N . LEU A 1 377 ? 21.928 -42.004 0.253 1.00 50.53 377 LEU A N 1
ATOM 2737 C CA . LEU A 1 377 ? 21.037 -40.897 0.614 1.00 50.53 377 LEU A CA 1
ATOM 2738 C C . LEU A 1 377 ? 21.017 -40.666 2.133 1.00 50.53 377 LEU A C 1
ATOM 2740 O O . LEU A 1 377 ? 21.095 -39.534 2.606 1.00 50.53 377 LEU A O 1
ATOM 2744 N N . GLN A 1 378 ? 20.977 -41.752 2.910 1.00 54.28 378 GLN A N 1
ATOM 2745 C CA . GLN A 1 378 ? 21.024 -41.695 4.370 1.00 54.28 378 GLN A CA 1
ATOM 2746 C C . GLN A 1 378 ? 22.369 -41.152 4.875 1.00 54.28 378 GLN A C 1
ATOM 2748 O O . GLN A 1 378 ? 22.402 -40.359 5.822 1.00 54.28 378 GLN A O 1
ATOM 2753 N N . ALA A 1 379 ? 23.474 -41.539 4.231 1.00 56.88 379 ALA A N 1
ATOM 2754 C CA . ALA A 1 379 ? 24.800 -41.012 4.530 1.00 56.88 379 ALA A CA 1
ATOM 2755 C C . ALA A 1 379 ? 24.912 -39.518 4.185 1.00 56.88 379 ALA A C 1
ATOM 2757 O O . ALA A 1 379 ? 25.388 -38.751 5.019 1.00 56.88 379 ALA A O 1
ATOM 2758 N N . ALA A 1 380 ? 24.409 -39.093 3.022 1.00 53.28 380 ALA A N 1
ATOM 2759 C CA . ALA A 1 380 ? 24.396 -37.693 2.599 1.00 53.28 380 ALA A CA 1
ATOM 2760 C C . ALA A 1 380 ? 23.568 -36.812 3.550 1.00 53.28 380 ALA A C 1
ATOM 2762 O O . ALA A 1 380 ? 24.068 -35.796 4.029 1.00 53.28 380 ALA A O 1
ATOM 2763 N N . ASN A 1 381 ? 22.358 -37.242 3.926 1.00 51.47 381 ASN A N 1
ATOM 2764 C CA . ASN A 1 381 ? 21.517 -36.521 4.891 1.00 51.47 381 ASN A CA 1
ATOM 2765 C C . ASN A 1 381 ? 22.189 -36.404 6.263 1.00 51.47 381 ASN A C 1
ATOM 2767 O O . ASN A 1 381 ? 22.180 -35.337 6.876 1.00 51.47 381 ASN A O 1
ATOM 2771 N N . THR A 1 382 ? 22.823 -37.480 6.732 1.00 58.97 382 THR A N 1
ATOM 2772 C CA . THR A 1 382 ? 23.581 -37.474 7.991 1.00 58.97 382 THR A CA 1
ATOM 2773 C C . THR A 1 382 ? 24.754 -36.492 7.929 1.00 58.97 382 THR A C 1
ATOM 2775 O O . THR A 1 382 ? 25.008 -35.762 8.885 1.00 58.97 382 THR A O 1
ATOM 2778 N N . GLN A 1 383 ? 25.455 -36.439 6.797 1.00 58.25 383 GLN A N 1
ATOM 2779 C CA . GLN A 1 383 ? 26.624 -35.588 6.600 1.00 58.25 383 GLN A CA 1
ATOM 2780 C C . GLN A 1 383 ? 26.247 -34.100 6.503 1.00 58.25 383 GLN A C 1
ATOM 2782 O O . GLN A 1 383 ? 26.913 -33.272 7.122 1.00 58.25 383 GLN A O 1
ATOM 2787 N N . ILE A 1 384 ? 25.141 -33.770 5.826 1.00 53.94 384 ILE A N 1
ATOM 2788 C CA . ILE A 1 384 ? 24.571 -32.412 5.779 1.00 53.94 384 ILE A CA 1
ATOM 2789 C C . ILE A 1 384 ? 24.166 -31.959 7.189 1.00 53.94 384 ILE A C 1
ATOM 2791 O O . ILE A 1 384 ? 24.534 -30.871 7.626 1.00 53.94 384 ILE A O 1
ATOM 2795 N N . GLN A 1 385 ? 23.485 -32.816 7.956 1.00 49.53 385 GLN A N 1
ATOM 2796 C CA . GLN A 1 385 ? 23.091 -32.497 9.334 1.00 49.53 385 GLN A CA 1
ATOM 2797 C C . GLN A 1 385 ? 24.296 -32.293 10.265 1.00 49.53 385 GLN A C 1
ATOM 2799 O O . GLN A 1 385 ? 24.244 -31.457 11.168 1.00 49.53 385 GLN A O 1
ATOM 2804 N N . GLN A 1 386 ? 25.391 -33.032 10.052 1.00 57.53 386 GLN A N 1
ATOM 2805 C CA . GLN A 1 386 ? 26.640 -32.850 10.799 1.00 57.53 386 GLN A CA 1
ATOM 2806 C C . GLN A 1 386 ? 27.355 -31.548 10.419 1.00 57.53 386 GLN A C 1
ATOM 2808 O O . GLN A 1 386 ? 27.856 -30.863 11.308 1.00 57.53 386 GLN A O 1
ATOM 2813 N N . GLN A 1 387 ? 27.372 -31.181 9.133 1.00 50.97 387 GLN A N 1
ATOM 2814 C CA . GLN A 1 387 ? 27.953 -29.918 8.657 1.00 50.97 387 GLN A CA 1
ATOM 2815 C C . GLN A 1 387 ? 27.196 -28.691 9.174 1.00 50.97 387 GLN A C 1
ATOM 2817 O O . GLN A 1 387 ? 27.818 -27.679 9.483 1.00 50.97 387 GLN A O 1
ATOM 2822 N N . LEU A 1 388 ? 25.875 -28.801 9.330 1.00 48.47 388 LEU A N 1
ATOM 2823 C CA . LEU A 1 388 ? 25.022 -27.739 9.865 1.00 48.47 388 LEU A CA 1
ATOM 2824 C C . LEU A 1 388 ? 24.979 -27.699 11.406 1.00 48.47 388 LEU A C 1
ATOM 2826 O O . LEU A 1 388 ? 24.304 -26.847 11.973 1.00 48.47 388 LEU A O 1
ATOM 2830 N N . GLY A 1 389 ? 25.666 -28.612 12.106 1.00 48.19 389 GLY A N 1
ATOM 2831 C CA . GLY A 1 389 ? 25.655 -28.680 13.575 1.00 48.19 389 GLY A CA 1
ATOM 2832 C C . GLY A 1 389 ? 24.314 -29.115 14.190 1.00 48.19 389 GLY A C 1
ATOM 2833 O O . GLY A 1 389 ? 24.129 -29.001 15.398 1.00 48.19 389 GLY A O 1
ATOM 2834 N N . LEU A 1 390 ? 23.388 -29.628 13.373 1.00 46.41 390 LEU A N 1
ATOM 2835 C CA . LEU A 1 390 ? 22.023 -30.023 13.751 1.00 46.41 390 LEU A CA 1
ATOM 2836 C C . LEU A 1 390 ? 21.898 -31.523 14.075 1.00 46.41 390 LEU A C 1
ATOM 2838 O O . LEU A 1 390 ? 20.834 -31.998 14.472 1.00 46.41 390 LEU A O 1
ATOM 2842 N N . PHE A 1 391 ? 22.970 -32.296 13.888 1.00 52.38 391 PHE A N 1
ATOM 2843 C CA . PHE A 1 391 ? 22.948 -33.747 14.043 1.00 52.38 391 PHE A CA 1
ATOM 2844 C C . PHE A 1 391 ? 22.882 -34.192 15.513 1.00 52.38 391 PHE A C 1
ATOM 2846 O O . PHE A 1 391 ? 23.816 -33.961 16.283 1.00 52.38 391 PHE A O 1
ATOM 2853 N N . ASN A 1 392 ? 21.819 -34.921 15.878 1.00 57.34 392 ASN A N 1
ATOM 2854 C CA . ASN A 1 392 ? 21.711 -35.603 17.169 1.00 57.34 392 ASN A CA 1
ATOM 2855 C C . ASN A 1 392 ? 21.955 -37.127 17.021 1.00 57.34 392 ASN A C 1
ATOM 2857 O O . ASN A 1 392 ? 21.090 -37.840 16.498 1.00 57.34 392 ASN A O 1
ATOM 2861 N N . PRO A 1 393 ? 23.089 -37.660 17.521 1.00 52.25 393 PRO A N 1
ATOM 2862 C CA . PRO A 1 393 ? 23.442 -39.075 17.381 1.00 52.25 393 PRO A CA 1
ATOM 2863 C C . PRO A 1 393 ? 22.545 -40.029 18.187 1.00 52.25 393 PRO A C 1
ATOM 2865 O O . PRO A 1 393 ? 22.387 -41.187 17.797 1.00 52.25 393 PRO A O 1
ATOM 2868 N N . GLU A 1 394 ? 21.943 -39.578 19.292 1.00 51.03 394 GLU A N 1
ATOM 2869 C CA . GLU A 1 394 ? 21.088 -40.421 20.140 1.00 51.03 394 GLU A CA 1
ATOM 2870 C C . GLU A 1 394 ? 19.725 -40.676 19.490 1.00 51.03 394 GLU A C 1
ATOM 2872 O O . GLU A 1 394 ? 19.226 -41.801 19.523 1.00 51.03 394 GLU A O 1
ATOM 2877 N N . ILE A 1 395 ? 19.151 -39.661 18.839 1.00 53.16 395 ILE A N 1
ATOM 2878 C CA . ILE A 1 395 ? 17.871 -39.782 18.125 1.00 53.16 395 ILE A CA 1
ATOM 2879 C C . ILE A 1 395 ? 18.046 -40.614 16.850 1.00 53.16 395 ILE A C 1
ATOM 2881 O O . ILE A 1 395 ? 17.235 -41.502 16.582 1.00 53.16 395 ILE A O 1
ATOM 2885 N N . ALA A 1 396 ? 19.140 -40.410 16.108 1.00 52.41 396 ALA A N 1
ATOM 2886 C CA . ALA A 1 396 ? 19.458 -41.214 14.927 1.00 52.41 396 ALA A CA 1
ATOM 2887 C C . ALA A 1 396 ? 19.551 -42.717 15.259 1.00 52.41 396 ALA A C 1
ATOM 2889 O O . ALA A 1 396 ? 19.030 -43.554 14.521 1.00 52.41 396 ALA A O 1
ATOM 2890 N N . ALA A 1 397 ? 20.139 -43.066 16.410 1.00 51.06 397 ALA A N 1
ATOM 2891 C CA . ALA A 1 397 ? 20.212 -44.447 16.883 1.00 51.06 397 ALA A CA 1
ATOM 2892 C C . ALA A 1 397 ? 18.839 -45.026 17.274 1.00 51.06 397 ALA A C 1
ATOM 2894 O O . ALA A 1 397 ? 18.588 -46.214 17.060 1.00 51.06 397 ALA A O 1
ATOM 2895 N N . GLN A 1 398 ? 17.937 -44.206 17.825 1.00 49.59 398 GLN A N 1
ATOM 2896 C CA . GLN A 1 398 ? 16.576 -44.634 18.171 1.00 49.59 398 GLN A CA 1
ATOM 2897 C C . GLN A 1 398 ? 15.714 -44.881 16.926 1.00 49.59 398 GLN A C 1
ATOM 2899 O O . GLN A 1 398 ? 14.988 -45.875 16.880 1.00 49.59 398 GLN A O 1
ATOM 2904 N N . VAL A 1 399 ? 15.840 -44.042 15.894 1.00 51.25 399 VAL A N 1
ATOM 2905 C CA . VAL A 1 399 ? 15.152 -44.233 14.605 1.00 51.25 399 VAL A CA 1
ATOM 2906 C C . VAL A 1 399 ? 15.706 -45.449 13.857 1.00 51.25 399 VAL A C 1
ATOM 2908 O O . VAL A 1 399 ? 14.926 -46.239 13.330 1.00 51.25 399 VAL A O 1
ATOM 2911 N N . ASP A 1 400 ? 17.025 -45.678 13.870 1.00 51.31 400 ASP A N 1
ATOM 2912 C CA . ASP A 1 400 ? 17.631 -46.888 13.289 1.00 51.31 400 ASP A CA 1
ATOM 2913 C C . ASP A 1 400 ? 17.160 -48.169 14.004 1.00 51.31 400 ASP A C 1
ATOM 2915 O O . ASP A 1 400 ? 16.858 -49.183 13.368 1.00 51.31 400 ASP A O 1
ATOM 2919 N N . ALA A 1 401 ? 17.012 -48.116 15.333 1.00 52.16 401 ALA A N 1
ATOM 2920 C CA . ALA A 1 401 ? 16.448 -49.211 16.117 1.00 52.16 401 ALA A CA 1
ATOM 2921 C C . ALA A 1 401 ? 14.966 -49.464 15.782 1.00 52.16 401 ALA A C 1
ATOM 2923 O O . ALA A 1 401 ? 14.567 -50.622 15.633 1.00 52.16 401 ALA A O 1
ATOM 2924 N N . ALA A 1 402 ? 14.168 -48.406 15.608 1.00 48.56 402 ALA A N 1
ATOM 2925 C CA . ALA A 1 402 ? 12.767 -48.504 15.203 1.00 48.56 402 ALA A CA 1
ATOM 2926 C C . ALA A 1 402 ? 12.616 -49.048 13.769 1.00 48.56 402 ALA A C 1
ATOM 2928 O O . ALA A 1 402 ? 11.821 -49.959 13.541 1.00 48.56 402 ALA A O 1
ATOM 2929 N N . ASN A 1 403 ? 13.437 -48.585 12.820 1.00 47.12 403 ASN A N 1
ATOM 2930 C CA . ASN A 1 403 ? 13.455 -49.077 11.439 1.00 47.12 403 ASN A CA 1
ATOM 2931 C C . ASN A 1 403 ? 13.868 -50.553 11.354 1.00 47.12 403 ASN A C 1
ATOM 2933 O O . ASN A 1 403 ? 13.261 -51.318 10.604 1.00 47.12 403 ASN A O 1
ATOM 2937 N N . LYS A 1 404 ? 14.839 -50.999 12.165 1.00 50.25 404 LYS A N 1
ATOM 2938 C CA . LYS A 1 404 ? 15.201 -52.425 12.278 1.00 50.25 404 LYS A CA 1
ATOM 2939 C C . LYS A 1 404 ? 14.068 -53.279 12.840 1.00 50.25 404 LYS A C 1
ATOM 2941 O O . LYS A 1 404 ? 13.890 -54.412 12.396 1.00 50.25 404 LYS A O 1
ATOM 2946 N N . GLN A 1 405 ? 13.296 -52.752 13.789 1.00 44.59 405 GLN A N 1
ATOM 2947 C CA . GLN A 1 405 ? 12.109 -53.439 14.297 1.00 44.59 405 GLN A CA 1
ATOM 2948 C C . GLN A 1 405 ? 11.002 -53.505 13.243 1.00 44.59 405 GLN A C 1
ATOM 2950 O O . GLN A 1 405 ? 10.388 -54.556 13.091 1.00 44.59 405 GLN A O 1
ATOM 2955 N N . LEU A 1 406 ? 10.800 -52.441 12.462 1.00 40.88 406 LEU A N 1
ATOM 2956 C CA . LEU A 1 406 ? 9.819 -52.403 11.376 1.00 40.88 406 LEU A CA 1
ATOM 2957 C C . LEU A 1 406 ? 10.186 -53.352 10.221 1.00 40.88 406 LEU A C 1
ATOM 2959 O O . LEU A 1 406 ? 9.320 -54.046 9.695 1.00 40.88 406 LEU A O 1
ATOM 2963 N N . ALA A 1 407 ? 11.473 -53.465 9.882 1.00 45.16 407 ALA A N 1
ATOM 2964 C CA . ALA A 1 407 ? 11.969 -54.421 8.889 1.00 45.16 407 ALA A CA 1
ATOM 2965 C C . ALA A 1 407 ? 11.720 -55.886 9.301 1.00 45.16 407 ALA A C 1
ATOM 2967 O O . ALA A 1 407 ? 11.494 -56.738 8.442 1.00 45.16 407 ALA A O 1
ATOM 2968 N N . ALA A 1 408 ? 11.686 -56.181 10.606 1.00 44.53 408 ALA A N 1
ATOM 2969 C CA . ALA A 1 408 ? 11.347 -57.508 11.121 1.00 44.53 408 ALA A CA 1
ATOM 2970 C C . ALA A 1 408 ? 9.851 -57.868 10.967 1.00 44.53 408 ALA A C 1
ATOM 2972 O O . ALA A 1 408 ? 9.517 -59.051 10.997 1.00 44.53 408 ALA A O 1
ATOM 2973 N N . PHE A 1 409 ? 8.963 -56.884 10.760 1.00 43.06 409 PHE A N 1
ATOM 2974 C CA . PHE A 1 409 ? 7.549 -57.103 10.414 1.00 43.06 409 PHE A CA 1
ATOM 2975 C C . PHE A 1 409 ? 7.322 -57.356 8.908 1.00 43.06 409 PHE A C 1
ATOM 2977 O O . PHE A 1 409 ? 6.248 -57.813 8.524 1.00 43.06 409 PHE A O 1
ATOM 2984 N N . GLY A 1 410 ? 8.305 -57.065 8.046 1.00 40.19 410 GLY A N 1
ATOM 2985 C CA . GLY A 1 410 ? 8.143 -56.997 6.586 1.00 40.19 410 GLY A CA 1
ATOM 2986 C C . GLY A 1 410 ? 8.197 -58.320 5.811 1.00 40.19 410 GLY A C 1
ATOM 2987 O O . GLY A 1 410 ? 8.175 -58.285 4.585 1.00 40.19 410 GLY A O 1
ATOM 2988 N N . THR A 1 411 ? 8.289 -59.481 6.465 1.00 37.56 411 THR A N 1
ATOM 2989 C CA . THR A 1 411 ? 8.453 -60.771 5.763 1.00 37.56 411 THR A CA 1
ATOM 2990 C C . THR A 1 411 ? 7.161 -61.546 5.508 1.00 37.56 411 THR A C 1
ATOM 2992 O O . THR A 1 411 ? 7.218 -62.564 4.823 1.00 37.56 411 THR A O 1
ATOM 2995 N N . ASP A 1 412 ? 6.000 -61.090 5.988 1.00 40.59 412 ASP A N 1
ATOM 2996 C CA . ASP A 1 412 ? 4.749 -61.844 5.822 1.00 40.59 412 ASP A CA 1
ATOM 2997 C C . ASP A 1 412 ? 3.521 -60.929 5.677 1.00 40.59 412 ASP A C 1
ATOM 2999 O O . ASP A 1 412 ? 2.787 -60.694 6.633 1.00 40.59 412 ASP A O 1
ATOM 3003 N N . LEU A 1 413 ? 3.307 -60.346 4.489 1.00 33.69 413 LEU A N 1
ATOM 3004 C CA . LEU A 1 413 ? 2.092 -59.571 4.187 1.00 33.69 413 LEU A CA 1
ATOM 3005 C C . LEU A 1 413 ? 1.828 -59.473 2.677 1.00 33.69 413 LEU A C 1
ATOM 3007 O O . LEU A 1 413 ? 2.018 -58.446 2.037 1.00 33.69 413 LEU A O 1
ATOM 3011 N N . GLY A 1 414 ? 1.320 -60.563 2.104 1.00 36.78 414 GLY A N 1
ATOM 3012 C CA . GLY A 1 414 ? 0.865 -60.615 0.712 1.00 36.78 414 GLY A CA 1
ATOM 3013 C C . GLY A 1 414 ? -0.483 -59.939 0.413 1.00 36.78 414 GLY A C 1
ATOM 3014 O O . GLY A 1 414 ? -0.967 -60.108 -0.699 1.00 36.78 414 GLY A O 1
ATOM 3015 N N . THR A 1 415 ? -1.140 -59.217 1.337 1.00 36.62 415 THR A N 1
ATOM 3016 C CA . THR A 1 415 ? -2.524 -58.742 1.071 1.00 36.62 415 THR A CA 1
ATOM 3017 C C . THR A 1 415 ? -2.971 -57.390 1.637 1.00 36.62 415 THR A C 1
ATOM 3019 O O . THR A 1 415 ? -4.122 -57.032 1.408 1.00 36.62 415 THR A O 1
ATOM 3022 N N . VAL A 1 416 ? -2.157 -56.583 2.325 1.00 33.84 416 VAL A N 1
ATOM 3023 C CA . VAL A 1 416 ? -2.624 -55.252 2.784 1.00 33.84 416 VAL A CA 1
ATOM 3024 C C . VAL A 1 416 ? -1.462 -54.258 2.817 1.00 33.84 416 VAL A C 1
ATOM 3026 O O . VAL A 1 416 ? -0.766 -54.161 3.820 1.00 33.84 416 VAL A O 1
ATOM 3029 N N . ALA A 1 417 ? -1.242 -53.503 1.738 1.00 31.06 417 ALA A N 1
ATOM 3030 C CA . ALA A 1 417 ? -0.182 -52.493 1.691 1.00 31.06 417 ALA A CA 1
ATOM 3031 C C . ALA A 1 417 ? -0.632 -51.237 0.931 1.00 31.06 417 ALA A C 1
ATOM 3033 O O . ALA A 1 417 ? -0.476 -51.138 -0.280 1.00 31.06 417 ALA A O 1
ATOM 3034 N N . ALA A 1 418 ? -1.205 -50.292 1.680 1.00 30.67 418 ALA A N 1
ATOM 3035 C CA . ALA A 1 418 ? -1.262 -48.870 1.317 1.00 30.67 418 ALA A CA 1
ATOM 3036 C C . ALA A 1 418 ? -1.539 -47.970 2.540 1.00 30.67 418 ALA A C 1
ATOM 3038 O O . ALA A 1 418 ? -1.143 -46.815 2.554 1.00 30.67 418 ALA A O 1
ATOM 3039 N N . GLY A 1 419 ? -2.191 -48.477 3.595 1.00 31.38 419 GLY A N 1
ATOM 3040 C CA . GLY A 1 419 ? -2.766 -47.594 4.621 1.00 31.38 419 GLY A CA 1
ATOM 3041 C C . GLY A 1 419 ? -2.033 -47.446 5.959 1.00 31.38 419 GLY A C 1
ATOM 3042 O O . GLY A 1 419 ? -2.406 -46.570 6.728 1.00 31.38 419 GLY A O 1
ATOM 3043 N N . LEU A 1 420 ? -1.045 -48.284 6.300 1.00 30.28 420 LEU A N 1
ATOM 3044 C CA . LEU A 1 420 ? -0.624 -48.410 7.712 1.00 30.28 420 LEU A CA 1
ATOM 3045 C C . LEU A 1 420 ? 0.753 -47.840 8.082 1.00 30.28 420 LEU A C 1
ATOM 3047 O O . LEU A 1 420 ? 1.062 -47.792 9.268 1.00 30.28 420 LEU A O 1
ATOM 3051 N N . ALA A 1 421 ? 1.542 -47.323 7.137 1.00 32.78 421 ALA A N 1
ATOM 3052 C CA . ALA A 1 421 ? 2.800 -46.641 7.479 1.00 32.78 421 ALA A CA 1
ATOM 3053 C C . ALA A 1 421 ? 2.610 -45.152 7.847 1.00 32.78 421 ALA A C 1
ATOM 3055 O O . ALA A 1 421 ? 3.397 -44.606 8.611 1.00 32.78 421 ALA A O 1
ATOM 3056 N N . LEU A 1 422 ? 1.540 -44.502 7.371 1.00 30.59 422 LEU A N 1
ATOM 3057 C CA . LEU A 1 422 ? 1.291 -43.072 7.619 1.00 30.59 422 LEU A CA 1
ATOM 3058 C C . LEU A 1 422 ? 0.598 -42.787 8.960 1.00 30.59 422 LEU A C 1
ATOM 3060 O O . LEU A 1 422 ? 0.751 -41.708 9.527 1.00 30.59 422 LEU A O 1
ATOM 3064 N N . ILE A 1 423 ? -0.128 -43.761 9.511 1.00 33.66 423 ILE A N 1
ATOM 3065 C CA . ILE A 1 423 ? -0.969 -43.528 10.694 1.00 33.66 423 ILE A CA 1
ATOM 3066 C C . ILE A 1 423 ? -0.173 -43.671 12.004 1.00 33.66 423 ILE A C 1
ATOM 3068 O O . ILE A 1 423 ? -0.508 -43.031 12.997 1.00 33.66 423 ILE A O 1
ATOM 3072 N N . ALA A 1 424 ? 0.936 -44.417 12.018 1.00 32.59 424 ALA A N 1
ATOM 3073 C CA . ALA A 1 424 ? 1.771 -44.530 13.217 1.00 32.59 424 ALA A CA 1
ATOM 3074 C C . ALA A 1 424 ? 2.666 -43.294 13.455 1.00 32.59 424 ALA A C 1
ATOM 3076 O O . ALA A 1 424 ? 2.911 -42.944 14.606 1.00 32.59 424 ALA A O 1
ATOM 3077 N N . ALA A 1 425 ? 3.099 -42.594 12.399 1.00 37.94 425 ALA A N 1
ATOM 3078 C CA . ALA A 1 425 ? 3.890 -41.364 12.523 1.00 37.94 425 ALA A CA 1
ATOM 3079 C C . ALA A 1 425 ? 3.018 -40.134 12.841 1.00 37.94 425 ALA A C 1
ATOM 3081 O O . ALA A 1 425 ? 3.389 -39.313 13.678 1.00 37.94 425 ALA A O 1
ATOM 3082 N N . GLY A 1 426 ? 1.823 -40.042 12.241 1.00 36.03 426 GLY A N 1
ATOM 3083 C CA . GLY A 1 426 ? 0.899 -38.928 12.480 1.00 36.03 426 GLY A CA 1
ATOM 3084 C C . GLY A 1 426 ? 0.297 -38.912 13.889 1.00 36.03 426 GLY A C 1
ATOM 3085 O O . GLY A 1 426 ? 0.141 -37.846 14.479 1.00 36.03 426 GLY A O 1
ATOM 3086 N N . ILE A 1 427 ? 0.011 -40.084 14.470 1.00 36.25 427 ILE A N 1
ATOM 3087 C CA . ILE A 1 427 ? -0.578 -40.165 15.817 1.00 36.25 427 ILE A CA 1
ATOM 3088 C C . ILE A 1 427 ? 0.460 -39.854 16.906 1.00 36.25 427 ILE A C 1
ATOM 3090 O O . ILE A 1 427 ? 0.118 -39.197 17.882 1.00 36.25 427 ILE A O 1
ATOM 3094 N N . LEU A 1 428 ? 1.732 -40.232 16.723 1.00 38.22 428 LEU A N 1
ATOM 3095 C CA . LEU A 1 428 ? 2.798 -39.893 17.676 1.00 38.22 428 LEU A CA 1
ATOM 3096 C C . LEU A 1 428 ? 3.152 -38.397 17.658 1.00 38.22 428 LEU A C 1
ATOM 3098 O O . LEU A 1 428 ? 3.373 -37.822 18.722 1.00 38.22 428 LEU A O 1
ATOM 3102 N N . ALA A 1 429 ? 3.143 -37.750 16.487 1.00 40.50 429 ALA A N 1
ATOM 3103 C CA . ALA A 1 429 ? 3.352 -36.304 16.385 1.00 40.50 429 ALA A CA 1
ATOM 3104 C C . ALA A 1 429 ? 2.179 -35.511 16.988 1.00 40.50 429 ALA A C 1
ATOM 3106 O O . ALA A 1 429 ? 2.398 -34.564 17.739 1.00 40.50 429 ALA A O 1
ATOM 3107 N N . GLY A 1 430 ? 0.936 -35.939 16.741 1.00 34.91 430 GLY A N 1
ATOM 3108 C CA . GLY A 1 430 ? -0.257 -35.275 17.272 1.00 34.91 430 GLY A CA 1
ATOM 3109 C C . GLY A 1 430 ? -0.358 -35.314 18.799 1.00 34.91 430 GLY A C 1
ATOM 3110 O O . GLY A 1 430 ? -0.678 -34.300 19.412 1.00 34.91 430 GLY A O 1
ATOM 3111 N N . THR A 1 431 ? -0.033 -36.444 19.439 1.00 35.62 431 THR A N 1
ATOM 3112 C CA . THR A 1 431 ? -0.104 -36.554 20.909 1.00 35.62 431 THR A CA 1
ATOM 3113 C C . THR A 1 431 ? 1.045 -35.837 21.617 1.00 35.62 431 THR A C 1
ATOM 3115 O O . THR A 1 431 ? 0.834 -35.271 22.681 1.00 35.62 431 THR A O 1
ATOM 3118 N N . LEU A 1 432 ? 2.245 -35.792 21.022 1.00 37.03 432 LEU A N 1
ATOM 3119 C CA . LEU A 1 432 ? 3.393 -35.080 21.606 1.00 37.03 432 LEU A CA 1
ATOM 3120 C C . LEU A 1 432 ? 3.276 -33.553 21.489 1.00 37.03 432 LEU A C 1
ATOM 3122 O O . LEU A 1 432 ? 3.755 -32.839 22.368 1.00 37.03 432 LEU A O 1
ATOM 3126 N N . ILE A 1 433 ? 2.630 -33.055 20.431 1.00 39.66 433 ILE A N 1
ATOM 3127 C CA . ILE A 1 433 ? 2.365 -31.621 20.244 1.00 39.66 433 ILE A CA 1
ATOM 3128 C C . ILE A 1 433 ? 1.203 -31.174 21.144 1.00 39.66 433 ILE A C 1
ATOM 3130 O O . ILE A 1 433 ? 1.286 -30.129 21.780 1.00 39.66 433 ILE A O 1
ATOM 3134 N N . TYR A 1 434 ? 0.148 -31.985 21.267 1.00 38.31 434 TYR A N 1
ATOM 3135 C CA . TYR A 1 434 ? -1.019 -31.644 22.085 1.00 38.31 434 TYR A CA 1
ATOM 3136 C C . TYR A 1 434 ? -0.729 -31.668 23.597 1.00 38.31 434 TYR A C 1
ATOM 3138 O O . TYR A 1 434 ? -1.168 -30.771 24.319 1.00 38.31 434 TYR A O 1
ATOM 3146 N N . ASP A 1 435 ? 0.066 -32.632 24.080 1.00 39.59 435 ASP A N 1
ATOM 3147 C CA . ASP A 1 435 ? 0.368 -32.776 25.514 1.00 39.59 435 ASP A CA 1
ATOM 3148 C C . ASP A 1 435 ? 1.274 -31.658 26.071 1.00 39.59 435 ASP A C 1
ATOM 3150 O O . ASP A 1 435 ? 1.276 -31.417 27.277 1.00 39.59 435 ASP A O 1
ATOM 3154 N N . ASN A 1 436 ? 1.992 -30.923 25.213 1.00 41.09 436 ASN A N 1
ATOM 3155 C CA . ASN A 1 436 ? 2.778 -29.745 25.609 1.00 41.09 436 ASN A CA 1
ATOM 3156 C C . ASN A 1 436 ? 2.033 -28.410 25.422 1.00 41.09 436 ASN A C 1
ATOM 3158 O O . ASN A 1 436 ? 2.568 -27.363 25.790 1.00 41.09 436 ASN A O 1
ATOM 3162 N N . CYS A 1 437 ? 0.810 -28.435 24.881 1.00 47.34 437 CYS A N 1
ATOM 3163 C CA . CYS A 1 437 ? 0.054 -27.239 24.507 1.00 47.34 437 CYS A CA 1
ATOM 3164 C C . CYS A 1 437 ? -1.313 -27.096 25.214 1.00 47.34 437 CYS A C 1
ATOM 3166 O O . CYS A 1 437 ? -2.048 -26.170 24.879 1.00 47.34 437 CYS A O 1
ATOM 3168 N N . SER A 1 438 ? -1.680 -27.944 26.193 1.00 39.22 438 SER A N 1
ATOM 3169 C CA . SER A 1 438 ? -2.956 -27.798 26.930 1.00 39.22 438 SER A CA 1
ATOM 3170 C C . SER A 1 438 ? -2.888 -28.161 28.434 1.00 39.22 438 SER A C 1
ATOM 3172 O O . SER A 1 438 ? -2.186 -29.105 28.800 1.00 39.22 438 SER A O 1
ATOM 3174 N N . PRO A 1 439 ? -3.633 -27.477 29.341 1.00 42.50 439 PRO A N 1
ATOM 3175 C CA . PRO A 1 439 ? -3.313 -27.424 30.776 1.00 42.50 439 PRO A CA 1
ATOM 3176 C C . PRO A 1 439 ? -3.884 -28.551 31.664 1.00 42.50 439 PRO A C 1
ATOM 3178 O O . PRO A 1 439 ? -3.781 -28.445 32.883 1.00 42.50 439 PRO A O 1
ATOM 3181 N N . ASN A 1 440 ? -4.501 -29.616 31.126 1.00 47.56 440 ASN A N 1
ATOM 3182 C CA . ASN A 1 440 ? -5.178 -30.647 31.950 1.00 47.56 440 ASN A CA 1
ATOM 3183 C C . ASN A 1 440 ? -4.891 -32.126 31.587 1.00 47.56 440 ASN A C 1
ATOM 3185 O O . ASN A 1 440 ? -5.644 -33.019 31.982 1.00 47.56 440 ASN A O 1
ATOM 3189 N N . GLY A 1 441 ? -3.791 -32.436 30.897 1.00 35.72 441 GLY A N 1
ATOM 3190 C CA . GLY A 1 441 ? -3.364 -33.823 30.665 1.00 35.72 441 GLY A CA 1
ATOM 3191 C C . GLY A 1 441 ? -2.636 -34.425 31.873 1.00 35.72 441 GLY A C 1
ATOM 3192 O O . GLY A 1 441 ? -1.454 -34.171 32.085 1.00 35.72 441 GLY A O 1
ATOM 3193 N N . GLY A 1 442 ? -3.321 -35.241 32.679 1.00 33.34 442 GLY A N 1
ATOM 3194 C CA . GLY A 1 442 ? -2.675 -36.087 33.688 1.00 33.34 442 GLY A CA 1
ATOM 3195 C C . GLY A 1 442 ? -1.621 -37.000 33.048 1.00 33.34 442 GLY A C 1
ATOM 3196 O O . GLY A 1 442 ? -1.861 -37.563 31.986 1.00 33.34 442 GLY A O 1
ATOM 3197 N N . GLY A 1 443 ? -0.454 -37.129 33.686 1.00 36.59 443 GLY A N 1
ATOM 3198 C CA . GLY A 1 443 ? 0.741 -37.738 33.095 1.00 36.59 443 GLY A CA 1
ATOM 3199 C C . GLY A 1 443 ? 0.507 -39.050 32.336 1.00 36.59 443 GLY A C 1
ATOM 3200 O O . GLY A 1 443 ? 0.225 -40.086 32.937 1.00 36.59 443 GLY A O 1
ATOM 3201 N N . SER A 1 444 ? 0.738 -39.023 31.023 1.00 34.03 444 SER A N 1
ATOM 3202 C CA . SER A 1 444 ? 0.852 -40.222 30.193 1.00 34.03 444 SER A CA 1
ATOM 3203 C C . SER A 1 444 ? 2.278 -40.764 30.263 1.00 34.03 444 SER A C 1
ATOM 3205 O O . SER A 1 444 ? 3.139 -40.469 29.441 1.00 34.03 444 SER A O 1
ATOM 3207 N N . SER A 1 445 ? 2.549 -41.623 31.248 1.00 34.47 445 SER A N 1
ATOM 3208 C CA . SER A 1 445 ? 3.510 -42.697 30.989 1.00 34.47 445 SER A CA 1
ATOM 3209 C C . SER A 1 445 ? 2.862 -43.650 29.989 1.00 34.47 445 SER A C 1
ATOM 3211 O O . SER A 1 445 ? 1.703 -44.003 30.197 1.00 34.47 445 SER A O 1
ATOM 3213 N N . VAL A 1 446 ? 3.593 -44.091 28.961 1.00 36.69 446 VAL A N 1
ATOM 3214 C CA . VAL A 1 446 ? 3.195 -45.167 28.032 1.00 36.69 446 VAL A CA 1
ATOM 3215 C C . VAL A 1 446 ? 2.978 -46.464 28.820 1.00 36.69 446 VAL A C 1
ATOM 3217 O O . VAL A 1 446 ? 3.843 -47.336 28.869 1.00 36.69 446 VAL A O 1
ATOM 3220 N N . LYS A 1 447 ? 1.865 -46.563 29.542 1.00 36.28 447 LYS A N 1
ATOM 3221 C CA . LYS A 1 447 ? 1.531 -47.728 30.356 1.00 36.28 447 LYS A CA 1
ATOM 3222 C C . LYS A 1 447 ? 0.332 -48.491 29.839 1.00 36.28 447 LYS A C 1
ATOM 3224 O O . LYS A 1 447 ? 0.282 -49.675 30.122 1.00 36.28 447 LYS A O 1
ATOM 3229 N N . ASP A 1 448 ? -0.510 -47.900 28.995 1.00 37.56 448 ASP A N 1
ATOM 3230 C CA . ASP A 1 448 ? -1.710 -48.581 28.504 1.00 37.56 448 ASP A CA 1
ATOM 3231 C C . ASP A 1 448 ? -2.016 -48.246 27.031 1.00 37.56 448 ASP A C 1
ATOM 3233 O O . ASP A 1 448 ? -3.138 -47.891 26.678 1.00 37.56 448 ASP A O 1
ATOM 3237 N N . LEU A 1 449 ? -1.020 -48.356 26.136 1.00 35.28 449 LEU A N 1
ATOM 3238 C CA . LEU A 1 449 ? -1.308 -48.374 24.696 1.00 35.28 449 LEU A CA 1
ATOM 3239 C C . LEU A 1 449 ? -1.778 -49.787 24.306 1.00 35.28 449 LEU A C 1
ATOM 3241 O O . LEU A 1 449 ? -0.968 -50.679 24.047 1.00 35.28 449 LEU A O 1
ATOM 3245 N N . GLU A 1 450 ? -3.093 -50.005 24.305 1.00 35.66 450 GLU A N 1
ATOM 3246 C CA . GLU A 1 450 ? -3.717 -51.201 23.733 1.00 35.66 450 GLU A CA 1
ATOM 3247 C C . GLU A 1 450 ? -3.976 -50.991 22.235 1.00 35.66 450 GLU A C 1
ATOM 3249 O O . GLU A 1 450 ? -4.891 -50.273 21.831 1.00 35.66 450 GLU A O 1
ATOM 3254 N N . LEU A 1 451 ? -3.188 -51.657 21.387 1.00 38.47 451 LEU A N 1
ATOM 3255 C CA . LEU A 1 451 ? -3.421 -51.672 19.942 1.00 38.47 451 LEU A CA 1
ATOM 3256 C C . LEU A 1 451 ? -4.377 -52.809 19.589 1.00 38.47 451 LEU A C 1
ATOM 3258 O O . LEU A 1 451 ? -4.104 -53.973 19.892 1.00 38.47 451 LEU A O 1
ATOM 3262 N N . LYS A 1 452 ? -5.492 -52.478 18.930 1.00 32.34 452 LYS A N 1
ATOM 3263 C CA . LYS A 1 452 ? -6.519 -53.437 18.508 1.00 32.34 452 LYS A CA 1
ATOM 3264 C C . LYS A 1 452 ? -6.514 -53.573 16.990 1.00 32.34 452 LYS A C 1
ATOM 3266 O O . LYS A 1 452 ? -6.841 -52.634 16.272 1.00 32.34 452 LYS A O 1
ATOM 3271 N N . GLY A 1 453 ? -6.128 -54.748 16.500 1.00 34.28 453 GLY A N 1
ATOM 3272 C CA . GLY A 1 453 ? -6.149 -55.041 15.066 1.00 34.28 453 GLY A CA 1
ATOM 3273 C C . GLY A 1 453 ? -7.566 -55.308 14.547 1.00 34.28 453 GLY A C 1
ATOM 3274 O O . GLY A 1 453 ? -8.447 -55.706 15.307 1.00 34.28 453 GLY A O 1
ATOM 3275 N N . SER A 1 454 ? -7.766 -55.182 13.230 1.00 32.50 454 SER A N 1
ATOM 3276 C CA . SER A 1 454 ? -9.017 -55.522 12.513 1.00 32.50 454 SER A CA 1
ATOM 3277 C C . SER A 1 454 ? -9.499 -56.974 12.748 1.00 32.50 454 SER A C 1
ATOM 3279 O O . SER A 1 454 ? -10.681 -57.280 12.621 1.00 32.50 454 SER A O 1
ATOM 3281 N N . SER A 1 455 ? -8.615 -57.866 13.210 1.00 42.28 455 SER A N 1
ATOM 3282 C CA . SER A 1 455 ? -8.953 -59.226 13.663 1.00 42.28 455 SER A CA 1
ATOM 3283 C C . SER A 1 455 ? -9.566 -59.300 15.076 1.00 42.28 455 SER A C 1
ATOM 3285 O O . SER A 1 455 ? -9.869 -60.391 15.559 1.00 42.28 455 SER A O 1
ATOM 3287 N N . GLY A 1 456 ? -9.727 -58.164 15.762 1.00 32.97 456 GLY A N 1
ATOM 3288 C CA . GLY A 1 456 ? -10.322 -58.042 17.095 1.00 32.97 456 GLY A CA 1
ATOM 3289 C C . GLY A 1 456 ? -9.387 -58.349 18.271 1.00 32.97 456 GLY A C 1
ATOM 3290 O O . GLY A 1 456 ? -9.829 -58.266 19.417 1.00 32.97 456 GLY A O 1
ATOM 3291 N N . LYS A 1 457 ? -8.113 -58.687 18.029 1.00 35.22 457 LYS A N 1
ATOM 3292 C CA . LYS A 1 457 ? -7.132 -58.964 19.094 1.00 35.22 457 LYS A CA 1
ATOM 3293 C C . LYS A 1 457 ? -6.408 -57.692 19.546 1.00 35.22 457 LYS A C 1
ATOM 3295 O O . LYS A 1 457 ? -5.932 -56.930 18.706 1.00 35.22 457 LYS A O 1
ATOM 3300 N N . THR A 1 458 ? -6.321 -57.503 20.863 1.00 33.97 458 THR A N 1
ATOM 3301 C CA . THR A 1 458 ? -5.572 -56.431 21.537 1.00 33.97 458 THR A CA 1
ATOM 3302 C C . THR A 1 458 ? -4.202 -56.923 22.006 1.00 33.97 458 THR A C 1
ATOM 3304 O O . THR A 1 458 ? -4.097 -58.046 22.500 1.00 33.97 458 THR A O 1
ATOM 3307 N N . TYR A 1 459 ? -3.169 -56.082 21.896 1.00 36.72 459 TYR A N 1
ATOM 3308 C CA . TYR A 1 459 ? -1.856 -56.314 22.511 1.00 36.72 459 TYR A CA 1
ATOM 3309 C C . TYR A 1 459 ? -1.387 -55.065 23.270 1.00 36.72 459 TYR A C 1
ATOM 3311 O O . TYR A 1 459 ? -1.451 -53.960 22.734 1.00 36.72 459 TYR A O 1
ATOM 3319 N N . ALA A 1 460 ? -0.910 -55.261 24.505 1.00 35.47 460 ALA A N 1
ATOM 3320 C CA . ALA A 1 460 ? -0.357 -54.216 25.367 1.00 35.47 460 ALA A CA 1
ATOM 3321 C C . ALA A 1 460 ? 1.179 -54.281 25.373 1.00 35.47 460 ALA A C 1
ATOM 3323 O O . ALA A 1 460 ? 1.762 -55.343 25.608 1.00 35.47 460 ALA A O 1
ATOM 3324 N N . GLY A 1 461 ? 1.842 -53.152 25.118 1.00 33.69 461 GLY A N 1
ATOM 3325 C CA . GLY A 1 461 ? 3.299 -53.034 25.202 1.00 33.69 461 GLY A CA 1
ATOM 3326 C C . GLY A 1 461 ? 3.747 -52.704 26.626 1.00 33.69 461 GLY A C 1
ATOM 3327 O O . GLY A 1 461 ? 3.424 -51.639 27.137 1.00 33.69 461 GLY A O 1
ATOM 3328 N N . SER A 1 462 ? 4.514 -53.589 27.271 1.00 33.06 462 SER A N 1
ATOM 3329 C CA . SER A 1 462 ? 5.169 -53.295 28.553 1.00 33.0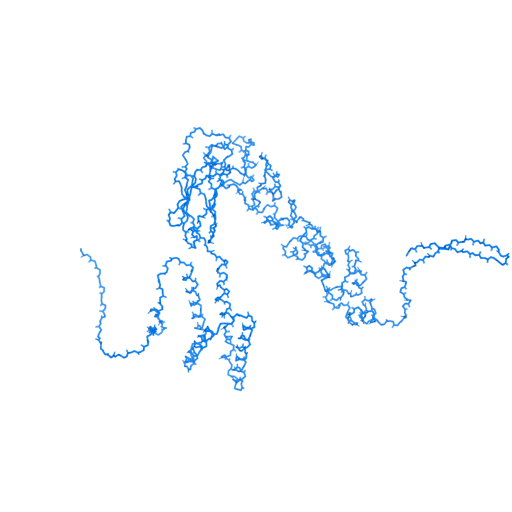6 462 SER A CA 1
ATOM 3330 C C . SER A 1 462 ? 6.683 -53.216 28.378 1.00 33.06 462 SER A C 1
ATOM 3332 O O . SER A 1 462 ? 7.316 -54.169 27.929 1.00 33.06 462 SER A O 1
ATOM 3334 N N . SER A 1 463 ? 7.281 -52.105 28.809 1.00 35.00 463 SER A N 1
ATOM 3335 C CA . SER A 1 463 ? 8.714 -52.000 29.081 1.00 35.00 463 SER A CA 1
ATOM 3336 C C . SER A 1 463 ? 9.017 -52.555 30.480 1.00 35.00 463 SER A C 1
ATOM 3338 O O . SER A 1 463 ? 9.225 -51.822 31.447 1.00 35.00 463 SER A O 1
ATOM 3340 N N . LYS A 1 464 ? 9.051 -53.884 30.622 1.00 25.52 464 LYS A N 1
ATOM 3341 C CA . LYS A 1 464 ? 9.651 -54.523 31.800 1.00 25.52 464 LYS A CA 1
ATOM 3342 C C . LYS A 1 464 ? 10.679 -55.561 31.388 1.00 25.52 464 LYS A C 1
ATOM 3344 O O . LYS A 1 464 ? 10.389 -56.522 30.693 1.00 25.52 464 LYS A O 1
ATOM 3349 N N . LYS A 1 465 ? 11.893 -55.328 31.881 1.00 28.56 465 LYS A N 1
ATOM 3350 C CA . LYS A 1 465 ? 12.999 -56.278 31.948 1.00 28.56 465 LYS A CA 1
ATOM 3351 C C . LYS A 1 465 ? 12.495 -57.547 32.641 1.00 28.56 465 LYS A C 1
ATOM 3353 O O . LYS A 1 465 ? 12.008 -57.463 33.769 1.00 28.56 465 LYS A O 1
ATOM 3358 N N . ASP A 1 466 ? 12.605 -58.684 31.963 1.00 25.50 466 ASP A N 1
ATOM 3359 C CA . ASP A 1 466 ? 12.276 -59.995 32.509 1.00 25.50 466 ASP A CA 1
ATOM 3360 C C . ASP A 1 466 ? 12.974 -60.226 33.857 1.00 25.50 466 ASP A C 1
ATOM 3362 O O . ASP A 1 466 ? 14.203 -60.276 33.952 1.00 25.50 466 ASP A O 1
ATOM 3366 N N . SER A 1 467 ? 12.180 -60.444 34.901 1.00 26.78 467 SER A N 1
ATOM 3367 C CA . SER A 1 467 ? 12.555 -61.326 36.000 1.00 26.78 467 SER A CA 1
ATOM 3368 C C . SER A 1 467 ? 11.395 -62.291 36.222 1.00 26.78 467 SER A C 1
ATOM 3370 O O . SER A 1 467 ? 10.293 -61.869 36.569 1.00 26.78 467 SER A O 1
ATOM 3372 N N . LYS A 1 468 ? 11.676 -63.564 35.944 1.00 29.17 468 LYS A N 1
ATOM 3373 C CA . LYS A 1 468 ? 10.819 -64.749 36.062 1.00 29.17 468 LYS A CA 1
ATOM 3374 C C . LYS A 1 468 ? 9.920 -64.745 37.309 1.00 29.17 468 LYS A C 1
ATOM 3376 O O . LYS A 1 468 ? 10.390 -64.400 38.385 1.00 29.17 468 LYS A O 1
ATOM 3381 N N . ASP A 1 469 ? 8.679 -65.210 37.182 1.00 26.75 469 ASP A N 1
ATOM 3382 C CA . ASP A 1 469 ? 8.268 -66.565 37.595 1.00 26.75 469 ASP A CA 1
ATOM 3383 C C . ASP A 1 469 ? 6.754 -66.770 37.389 1.00 26.75 469 ASP A C 1
ATOM 3385 O O . ASP A 1 469 ? 5.986 -65.832 37.189 1.00 26.75 469 ASP A O 1
ATOM 3389 N N . ALA A 1 470 ? 6.370 -68.040 37.314 1.00 26.83 470 ALA A N 1
ATOM 3390 C CA . ALA A 1 470 ? 5.188 -68.562 36.651 1.00 26.83 470 ALA A CA 1
ATOM 3391 C C . ALA A 1 470 ? 3.896 -68.626 37.501 1.00 26.83 470 ALA A C 1
ATOM 3393 O O . ALA A 1 470 ? 3.932 -68.736 38.721 1.00 26.83 470 ALA A O 1
ATOM 3394 N N . GLU A 1 471 ? 2.783 -68.743 36.761 1.00 26.28 471 GLU A N 1
ATOM 3395 C CA . GLU A 1 471 ? 1.699 -69.729 36.953 1.00 26.28 471 GLU A CA 1
ATOM 3396 C C . GLU A 1 471 ? 0.361 -69.334 37.634 1.00 26.28 471 GLU A C 1
ATOM 3398 O O . GLU A 1 471 ? 0.283 -68.978 38.805 1.00 26.28 471 GLU A O 1
ATOM 3403 N N . SER A 1 472 ? -0.718 -69.606 36.871 1.00 26.78 472 SER A N 1
ATOM 3404 C CA . SER A 1 472 ? -2.150 -69.756 37.224 1.00 26.78 472 SER A CA 1
ATOM 3405 C C . SER A 1 472 ? -2.925 -68.477 37.601 1.00 26.78 472 SER A C 1
ATOM 3407 O O . SER A 1 472 ? -2.448 -67.647 38.352 1.00 26.78 472 SER A O 1
ATOM 3409 N N . GLY A 1 473 ? -4.146 -68.189 37.142 1.00 25.53 473 GLY A N 1
ATOM 3410 C CA . GLY A 1 473 ? -5.166 -68.953 36.427 1.00 25.53 473 GLY A CA 1
ATOM 3411 C C . GLY A 1 473 ? -6.546 -68.606 37.018 1.00 25.53 473 GLY A C 1
ATOM 3412 O O . GLY A 1 473 ? -6.719 -68.719 38.225 1.00 25.53 473 GLY A O 1
ATOM 3413 N N . SER A 1 474 ? -7.515 -68.223 36.171 1.00 27.75 474 SER A N 1
ATOM 3414 C CA . SER A 1 474 ? -8.981 -68.412 36.321 1.00 27.75 474 SER A CA 1
ATOM 3415 C C . SER A 1 474 ? -9.860 -67.181 36.027 1.00 27.75 474 SER A C 1
ATOM 3417 O O . SER A 1 474 ? -9.622 -66.061 36.459 1.00 27.75 474 SER A O 1
ATOM 3419 N N . SER A 1 475 ? -10.918 -67.477 35.273 1.00 27.00 475 SER A N 1
ATOM 3420 C CA . SER A 1 475 ? -11.916 -66.652 34.589 1.00 27.00 475 SER A CA 1
ATOM 3421 C C . SER A 1 475 ? -13.118 -66.202 35.435 1.00 27.00 475 SER A C 1
ATOM 3423 O O . SER A 1 475 ? -13.510 -66.954 36.329 1.00 27.00 475 SER A O 1
ATOM 3425 N N . LYS A 1 476 ? -13.808 -65.125 35.003 1.00 31.38 476 LYS A N 1
ATOM 3426 C CA . LYS A 1 476 ? -15.283 -64.979 34.763 1.00 31.38 476 LYS A CA 1
ATOM 3427 C C . LYS A 1 476 ? -15.641 -63.477 34.685 1.00 31.38 476 LYS A C 1
ATOM 3429 O O . LYS A 1 476 ? -15.325 -62.750 35.612 1.00 31.38 476 LYS A O 1
ATOM 3434 N N . LYS A 1 477 ? -16.057 -62.939 33.528 1.00 30.78 477 LYS A N 1
ATOM 3435 C CA . LYS A 1 477 ? -17.441 -62.799 33.003 1.00 30.78 477 LYS A CA 1
ATOM 3436 C C . LYS A 1 477 ? -18.431 -62.075 33.935 1.00 30.78 477 LYS A C 1
ATOM 3438 O O . LYS A 1 477 ? -18.933 -62.686 34.871 1.00 30.78 477 LYS A O 1
ATOM 3443 N N . ASP A 1 478 ? -18.641 -60.797 33.605 1.00 30.77 478 ASP A N 1
ATOM 3444 C CA . ASP A 1 478 ? -19.888 -60.025 33.442 1.00 30.77 478 ASP A CA 1
ATOM 3445 C C . ASP A 1 478 ? -21.156 -60.464 34.193 1.00 30.77 478 ASP A C 1
ATOM 3447 O O . ASP A 1 478 ? -21.619 -61.588 34.023 1.00 30.77 478 ASP A O 1
ATOM 3451 N N . ASP A 1 479 ? -21.795 -59.515 34.892 1.00 31.16 479 ASP A N 1
ATOM 3452 C CA . ASP A 1 479 ? -23.107 -59.016 34.450 1.00 31.16 479 ASP A CA 1
ATOM 3453 C C . ASP A 1 479 ? -23.536 -57.708 35.148 1.00 31.16 479 ASP A C 1
ATOM 3455 O O . ASP A 1 479 ? -23.361 -57.505 36.350 1.00 31.16 479 ASP A O 1
ATOM 3459 N N . LYS A 1 480 ? -24.126 -56.822 34.335 1.00 32.47 480 LYS A N 1
ATOM 3460 C CA . LYS A 1 480 ? -24.885 -55.614 34.697 1.00 32.47 480 LYS A CA 1
ATOM 3461 C C . LYS A 1 480 ? -26.074 -55.950 35.606 1.00 32.47 480 LYS A C 1
ATOM 3463 O O . LYS A 1 480 ? -26.772 -56.918 35.333 1.00 32.47 480 LYS A O 1
ATOM 3468 N N . ALA A 1 481 ? -26.451 -55.026 36.492 1.00 32.00 481 ALA A N 1
ATOM 3469 C CA . ALA A 1 481 ? -27.783 -54.401 36.474 1.00 32.00 481 ALA A CA 1
ATOM 3470 C C . ALA A 1 481 ? -27.918 -53.324 37.557 1.00 32.00 481 ALA A C 1
ATOM 3472 O O . ALA A 1 481 ? -27.312 -53.386 38.620 1.00 32.00 481 ALA A O 1
ATOM 3473 N N . ALA A 1 482 ? -28.728 -52.329 37.223 1.00 36.25 482 ALA A N 1
ATOM 3474 C CA . ALA A 1 482 ? -28.963 -51.101 37.947 1.00 36.25 482 ALA A CA 1
ATOM 3475 C C . ALA A 1 482 ? -30.019 -51.214 39.064 1.00 36.25 482 ALA A C 1
ATOM 3477 O O . ALA A 1 482 ? -30.925 -52.039 39.002 1.00 36.25 482 ALA A O 1
ATOM 3478 N N . ASP A 1 483 ? -29.927 -50.232 39.963 1.00 35.62 483 ASP A N 1
ATOM 3479 C CA . ASP A 1 483 ? -31.024 -49.438 40.529 1.00 35.62 483 ASP A CA 1
ATOM 3480 C C . ASP A 1 483 ? -31.823 -49.941 41.756 1.00 35.62 483 ASP A C 1
ATOM 3482 O O . ASP A 1 483 ? -32.242 -51.091 41.863 1.00 35.62 483 ASP A O 1
ATOM 3486 N N . LYS A 1 484 ? -32.117 -48.953 42.620 1.00 36.91 484 LYS A N 1
ATOM 3487 C CA . LYS A 1 484 ? -33.045 -48.899 43.771 1.00 36.91 484 LYS A CA 1
ATOM 3488 C C . LYS A 1 484 ? -32.697 -49.685 45.044 1.00 36.91 484 LYS A C 1
ATOM 3490 O O . LYS A 1 484 ? -33.146 -50.815 45.224 1.00 36.91 484 LYS A O 1
ATOM 3495 N N . LYS A 1 485 ? -32.148 -48.987 46.046 1.00 35.50 485 LYS A N 1
ATOM 3496 C CA . LYS A 1 485 ? -32.937 -48.324 47.110 1.00 35.50 485 LYS A CA 1
ATOM 3497 C C . LYS A 1 485 ? -32.070 -47.467 48.023 1.00 35.50 485 LYS A C 1
ATOM 3499 O O . LYS A 1 485 ? -30.926 -47.890 48.285 1.00 35.50 485 LYS A O 1
#

pLDDT: mean 73.78, std 24.59, range [25.5, 98.5]

Organism: NCBI:txid1288393

Solvent-accessible surface area (backbone atoms only — not comparable to full-atom values): 28437 Å² total; per-residue (Å²): 105,56,72,49,74,44,81,40,79,48,71,46,99,88,70,52,75,48,79,44,76,45,75,45,71,44,69,66,86,70,74,74,82,78,63,101,72,72,54,47,71,55,70,46,79,46,34,45,66,54,26,60,72,74,67,43,49,61,72,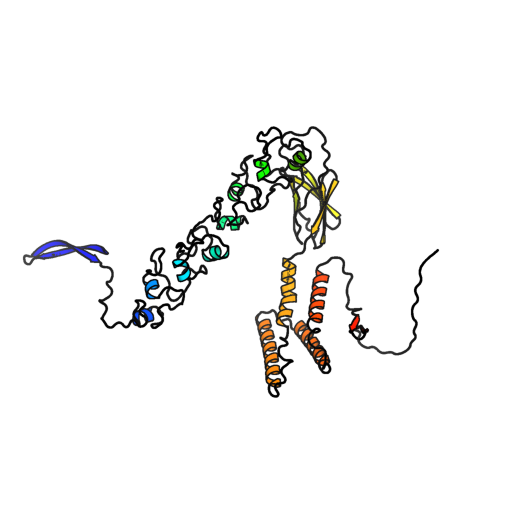42,42,36,55,51,67,38,77,46,33,38,31,28,18,68,67,1,72,48,34,74,72,84,43,55,56,52,48,46,80,38,40,37,57,50,67,40,79,52,33,35,34,51,27,52,63,25,54,47,99,87,66,47,87,52,56,42,42,47,82,37,40,36,57,56,66,52,76,51,36,36,34,55,25,61,71,74,69,44,47,48,78,40,45,36,53,54,68,43,78,46,34,46,42,52,23,65,74,73,66,44,48,49,79,38,43,36,55,49,68,37,78,48,33,35,32,28,18,66,67,2,73,52,34,74,72,82,44,54,54,54,49,44,76,38,35,39,57,40,68,40,79,50,35,36,36,52,26,52,66,24,54,44,100,87,68,46,84,49,57,46,41,48,71,25,27,33,60,53,68,61,60,56,19,34,35,52,26,56,73,74,68,54,56,48,81,53,64,69,92,64,91,73,78,74,78,72,49,32,54,70,54,92,40,53,49,64,53,58,58,51,42,32,39,38,60,24,54,66,37,46,35,40,39,32,38,70,93,74,47,72,48,76,47,49,18,37,86,38,9,40,33,72,45,74,50,53,94,90,57,78,51,45,58,71,38,56,37,40,36,25,40,77,79,65,32,64,33,78,48,59,24,36,73,53,62,68,60,50,49,54,48,40,57,72,62,46,53,64,55,68,75,61,56,76,79,83,83,79,85,84,72,95,54,94,85,48,70,68,59,55,54,50,49,52,53,48,52,54,50,50,55,51,50,53,30,52,74,69,72,69,60,55,71,69,59,54,52,52,51,51,52,50,52,56,55,53,59,70,64,68,83,75,75,96,82,80,88,88,75,72,77,65,56,64,59,52,53,54,52,51,52,60,55,48,67,76,70,52,92,79,75,75,86,80,68,87,68,78,59,67,51,67,47,98,86,73,53,69,52,72,65,77,98,65,83,89,73,89,84,86,85,87,88,88,89,83,84,88,82,90,85,81,86,88,133

Sequence (485 aa):
GDKITVPVEVTYPDGSKDNVDVTVTVEKPVTPPVEPNDKDSDGDGLTDEEEKELGTDPNNPDTDGDGINDGDEVTGDGNKFDGKPTDPLNPDTDGDGINDGDEVNRKDKDGNPAPTDPNNPDTDGDGVNDGDEKKDGTNPLEKDSDGDGLTDAEEKEHGTDPNNPDTDGDGINDGDEVTGDGNKFDGKPTDPTKADTDGDGINDGDEVNRKDKDGNPAPTDPNNPDTDGDGISDGKEIEDGTDPLTPEKGDVKDTTPPTVNPIKPGDKTVSGTGDRPNEKIIVELPGGKKVETETDKNGKWTVKVPAEVELKPGDKVIVSDGAGNKTTEQVGIDTGKCVATSVGFGLPLLALIPLGLATQMEIPGLSNVVADANAQLQAANTQIQQQLGLFNPEIAAQVDAANKQLAAFGTDLGTVAAGLALIAAGILAGTLIYDNCSPNGGGSSVKDLELKGSSGKTYAGSSKKDSKDAESGSSKKDDKAADKK

Secondary structure (DSSP, 8-state):
--EEEEEEEEEPTTS-EEEEEEEEE----------TT---SS-SS--HHHHHHHT--TT-SSSS-SSS-HHHHHHTTT-TTT-----TT-SSSS-SSS-HHHHHT-B-TTS-B----TT-SSSS-SSS-HHHHHHHT--TT-SSSS-SSS-HHHHHHHT--TT-SSSS-SSS-HHHHHHTTT-TTT-----TT-SSSS-SSS-HHHHHT-B-TTS-B----TT-S-SS-SSS-HHHHHHHT--TTS---S-----PPPP-----TT-SEEEEE-SSTT-EEEEEETTTEEEEEE--TTSEEEEEPPTT----TT-EEEEE-SS--EEEEE----HHHHHHHHHHHTHHHHTT-----SSS---TT-HHHHHHHHHHHHHHHHHHHHHTT---HHHHHHHHHHHHHHHHHTTS-SS--SSSHHHHHHHHHHHHHHHTS-TT-----S---EEE-TTS-EEE-------------------------

Ne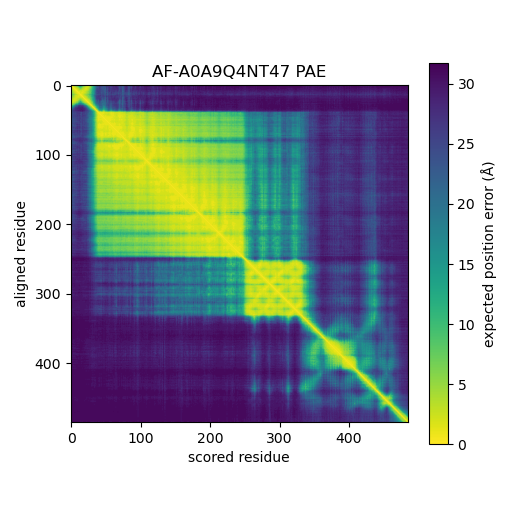arest PDB structures (foldseek):
  7dm0-assembly1_B  TM=8.932E-01  e=1.012E-05  Staphylococcus aureus
  6m3a-assembly1_A  TM=6.765E-01  e=3.304E-05  Staphylococcus aureus VET0329R
  2yn3-assembly3_D  TM=6.597E-01  e=2.469E-04  Salmonella enterica subsp. enterica serovar Typhimurium str. LT2
  8gln-assembly1_D  TM=5.125E-01  e=5.707E-02  Flavobacterium johnsoniae